Protein AF-A0A8J4CDJ9-F1 (afdb_monomer)

Structure (mmCIF, N/CA/C/O backbone):
data_AF-A0A8J4CDJ9-F1
#
_entry.id   AF-A0A8J4CDJ9-F1
#
loop_
_atom_site.group_PDB
_atom_site.id
_atom_site.type_symbol
_atom_site.label_atom_id
_atom_site.label_alt_id
_atom_site.label_comp_id
_atom_site.label_asym_id
_atom_site.label_entity_id
_atom_site.label_seq_id
_atom_site.pdbx_PDB_ins_code
_atom_site.Cartn_x
_atom_site.Cartn_y
_atom_site.Cartn_z
_atom_site.occupancy
_atom_site.B_iso_or_equiv
_atom_site.auth_seq_id
_atom_site.auth_comp_id
_atom_site.auth_asym_id
_atom_site.auth_atom_id
_atom_site.pdbx_PDB_model_num
ATOM 1 N N . ASP A 1 1 ? -7.155 -5.026 -14.932 1.00 57.25 1 ASP A N 1
ATOM 2 C CA . ASP A 1 1 ? -5.831 -5.552 -14.548 1.00 57.25 1 ASP A CA 1
ATOM 3 C C . ASP A 1 1 ? -5.097 -4.663 -13.527 1.00 57.25 1 ASP A C 1
ATOM 5 O O . ASP A 1 1 ? -4.086 -5.086 -12.967 1.00 57.25 1 ASP A O 1
ATOM 9 N N . LEU A 1 2 ? -5.566 -3.428 -13.286 1.00 59.94 2 LEU A N 1
ATOM 10 C CA . LEU A 1 2 ? -5.042 -2.540 -12.240 1.00 59.94 2 LEU A CA 1
ATOM 11 C C . LEU A 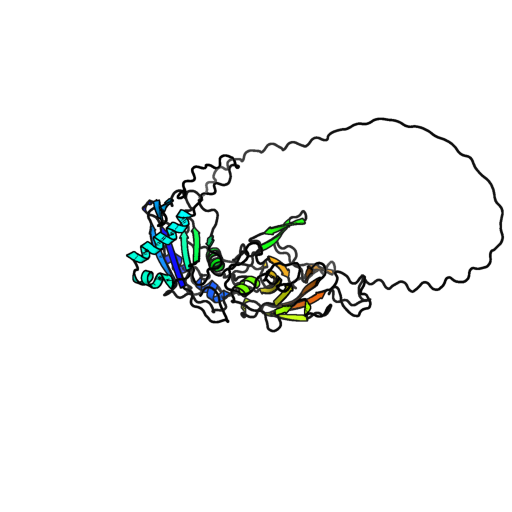1 2 ? -5.819 -2.646 -10.922 1.00 59.94 2 LEU A C 1
ATOM 13 O O . LEU A 1 2 ? -5.266 -2.413 -9.860 1.00 59.94 2 LEU A O 1
ATOM 17 N N . PHE A 1 3 ? -7.088 -3.032 -10.979 1.00 71.75 3 PHE A N 1
ATOM 18 C CA . PHE A 1 3 ? -8.001 -2.993 -9.846 1.00 71.75 3 PHE A CA 1
ATOM 19 C C . PHE A 1 3 ? -8.864 -4.245 -9.830 1.00 71.75 3 PHE A C 1
ATOM 21 O O . PHE A 1 3 ? -9.398 -4.621 -10.878 1.00 71.75 3 PHE A O 1
ATOM 28 N N . ILE A 1 4 ? -9.061 -4.857 -8.663 1.00 72.56 4 ILE A N 1
ATOM 29 C CA . ILE A 1 4 ? -9.936 -6.024 -8.541 1.00 72.56 4 ILE A CA 1
ATOM 30 C C . ILE A 1 4 ? -11.381 -5.550 -8.413 1.00 72.56 4 ILE A C 1
ATOM 32 O O . ILE A 1 4 ? -11.831 -5.142 -7.346 1.00 72.56 4 ILE A O 1
ATOM 36 N N . MET A 1 5 ? -12.129 -5.641 -9.509 1.00 63.34 5 MET A N 1
ATOM 37 C CA . MET A 1 5 ? -13.582 -5.498 -9.483 1.00 63.34 5 MET A CA 1
ATOM 38 C C . MET A 1 5 ? -14.194 -6.877 -9.223 1.00 63.34 5 MET A C 1
ATOM 40 O O . MET A 1 5 ? -13.816 -7.849 -9.873 1.00 63.34 5 MET A O 1
ATOM 44 N N . ASN A 1 6 ? -15.141 -6.962 -8.288 1.00 66.62 6 ASN A N 1
ATOM 45 C CA . ASN A 1 6 ? -15.951 -8.159 -8.008 1.00 66.62 6 ASN A CA 1
ATOM 46 C C . ASN A 1 6 ? -15.196 -9.392 -7.470 1.00 66.62 6 ASN A C 1
ATOM 48 O O . ASN A 1 6 ? -15.768 -10.471 -7.403 1.00 66.62 6 ASN A O 1
ATOM 52 N N . GLY A 1 7 ? -13.939 -9.242 -7.043 1.00 72.44 7 GLY A N 1
ATOM 53 C CA . GLY A 1 7 ? -13.162 -10.327 -6.427 1.00 72.44 7 GLY A CA 1
ATOM 54 C C . GLY A 1 7 ? -12.516 -11.312 -7.407 1.00 72.44 7 GLY A C 1
ATOM 55 O O . GLY A 1 7 ? -11.830 -12.227 -6.953 1.00 72.44 7 GLY A O 1
ATOM 56 N N . GLU A 1 8 ? -12.685 -11.110 -8.715 1.00 80.00 8 GLU A N 1
ATOM 57 C CA . GLU A 1 8 ? -12.131 -11.991 -9.744 1.00 80.00 8 GLU A CA 1
ATOM 58 C C . GLU A 1 8 ? -10.603 -11.875 -9.848 1.00 80.00 8 GLU A C 1
ATOM 60 O O . GLU A 1 8 ? -10.070 -10.755 -9.808 1.00 80.00 8 GLU A O 1
ATOM 65 N N . PRO A 1 9 ? -9.879 -12.998 -10.021 1.00 85.69 9 PRO A N 1
ATOM 66 C CA . PRO A 1 9 ? -8.455 -12.960 -10.304 1.00 85.69 9 PRO A CA 1
ATOM 67 C C . PRO A 1 9 ? -8.139 -12.174 -11.584 1.00 85.69 9 PRO A C 1
ATOM 69 O O . PRO A 1 9 ? -8.847 -12.262 -12.585 1.00 85.69 9 PRO A O 1
ATOM 72 N N . GLN A 1 10 ? -7.041 -11.422 -11.573 1.00 87.69 10 GLN A N 1
ATOM 73 C CA . GLN A 1 10 ? -6.552 -10.659 -12.713 1.00 87.69 10 GLN A CA 1
ATOM 74 C C . GLN A 1 10 ? -5.076 -10.956 -12.964 1.00 87.69 10 GLN A C 1
ATOM 76 O O . GLN A 1 10 ? -4.233 -10.868 -12.067 1.00 87.69 10 GLN A O 1
ATOM 81 N N . ALA A 1 11 ? -4.767 -11.275 -14.218 1.00 89.69 11 ALA A N 1
ATOM 82 C CA . ALA A 1 11 ? -3.399 -11.298 -14.704 1.00 89.69 11 ALA A CA 1
ATOM 83 C C . ALA A 1 11 ? -2.931 -9.860 -14.928 1.00 89.69 11 ALA A C 1
ATOM 85 O O . ALA A 1 11 ? -3.579 -9.070 -15.621 1.00 89.69 11 ALA A O 1
ATOM 86 N N . MET A 1 12 ? -1.817 -9.514 -14.302 1.00 90.00 12 MET A N 1
ATOM 87 C CA . MET A 1 12 ? -1.159 -8.237 -14.495 1.00 90.00 12 MET A CA 1
ATOM 88 C C . MET A 1 12 ? -0.285 -8.275 -15.740 1.00 90.00 12 MET A C 1
ATOM 90 O O . MET A 1 12 ? 0.348 -9.290 -16.025 1.00 90.00 12 MET A O 1
ATOM 94 N N . SER A 1 13 ? -0.211 -7.140 -16.433 1.00 92.00 13 SER A N 1
ATOM 95 C CA . SER A 1 13 ? 0.720 -6.934 -17.536 1.00 92.00 13 SER A CA 1
ATOM 96 C C . SER A 1 13 ? 1.607 -5.717 -17.284 1.00 92.00 13 SER A C 1
ATOM 98 O O . SER A 1 13 ? 1.164 -4.710 -16.710 1.00 92.00 13 SER A O 1
ATOM 100 N N . SER A 1 14 ? 2.862 -5.802 -17.717 1.00 94.69 14 SER A N 1
ATOM 101 C CA . SER A 1 14 ? 3.814 -4.696 -17.645 1.00 94.69 14 SER A CA 1
ATOM 102 C C . SER A 1 14 ? 4.941 -4.811 -18.670 1.00 94.69 14 SER A C 1
ATOM 104 O O . SER A 1 14 ? 5.285 -5.894 -19.140 1.00 94.69 14 SER A O 1
ATOM 106 N N . LEU A 1 15 ? 5.529 -3.666 -19.006 1.00 96.94 15 LEU A N 1
ATOM 107 C CA . LEU A 1 15 ? 6.799 -3.567 -19.718 1.00 96.94 15 LEU A CA 1
ATOM 108 C C . LEU A 1 15 ? 7.797 -2.880 -18.801 1.00 96.94 15 LEU A C 1
ATOM 110 O O . LEU A 1 15 ? 7.550 -1.760 -18.364 1.00 96.94 15 LEU A O 1
ATOM 114 N N . THR A 1 16 ? 8.913 -3.535 -18.518 1.00 98.00 16 THR A N 1
ATOM 115 C CA . THR A 1 16 ? 9.989 -2.980 -17.702 1.00 98.00 16 THR A CA 1
ATOM 116 C C . THR A 1 16 ? 11.185 -2.663 -18.582 1.00 98.00 16 THR A C 1
ATOM 118 O O . THR A 1 16 ? 11.683 -3.527 -19.303 1.00 98.00 16 THR A O 1
ATOM 121 N N . TYR A 1 17 ? 11.666 -1.429 -18.508 1.00 98.06 17 TYR A N 1
ATOM 122 C CA . TYR A 1 17 ? 12.834 -0.962 -19.241 1.00 98.06 17 TYR A CA 1
ATOM 123 C C . TYR A 1 17 ? 13.966 -0.660 -18.267 1.00 98.06 17 TYR A C 1
ATOM 125 O O . TYR A 1 17 ? 13.818 0.174 -17.371 1.00 98.06 17 TYR A O 1
ATOM 133 N N . VAL A 1 18 ? 15.096 -1.335 -18.455 1.00 97.44 18 VAL A N 1
ATOM 134 C CA . VAL A 1 18 ? 16.332 -1.121 -17.705 1.00 97.44 18 VAL A CA 1
ATOM 135 C C . VAL A 1 18 ? 17.281 -0.333 -18.584 1.00 97.44 18 VAL A C 1
ATOM 137 O O . VAL A 1 18 ? 17.835 -0.849 -19.556 1.00 97.44 18 VAL A O 1
ATOM 140 N N . PHE A 1 19 ? 17.401 0.959 -18.289 1.00 96.00 19 PHE A N 1
ATOM 141 C CA . PHE A 1 19 ? 18.163 1.862 -19.136 1.00 96.00 19 PHE A CA 1
ATOM 142 C C . PHE A 1 19 ? 19.649 1.814 -18.817 1.00 96.00 19 PHE A C 1
ATOM 144 O O . PHE A 1 19 ? 20.058 1.688 -17.668 1.00 96.00 19 PHE A O 1
ATOM 151 N N . LYS A 1 20 ? 20.454 2.002 -19.855 1.00 95.19 20 LYS A N 1
ATOM 152 C CA . LYS A 1 20 ? 21.857 2.404 -19.798 1.00 95.19 20 LYS A CA 1
ATOM 153 C C . LYS A 1 20 ? 22.106 3.438 -20.892 1.00 95.19 20 LYS A C 1
ATOM 155 O O . LYS A 1 20 ? 21.295 3.593 -21.803 1.00 95.19 20 LYS A O 1
ATOM 160 N N . SER A 1 21 ? 23.218 4.155 -20.813 1.00 94.62 21 SER A N 1
ATOM 161 C CA . SER A 1 21 ? 23.670 4.976 -21.933 1.00 94.62 21 SER A CA 1
ATOM 162 C C . SER A 1 21 ? 25.174 4.876 -22.073 1.00 94.62 21 SER A C 1
ATOM 164 O O . SER A 1 21 ? 25.921 5.547 -21.356 1.00 94.62 21 SER A O 1
ATOM 166 N N . THR A 1 22 ? 25.624 4.087 -23.046 1.00 94.81 22 THR A N 1
ATOM 167 C CA . THR A 1 22 ? 27.049 4.004 -23.391 1.00 94.81 22 THR A CA 1
ATOM 168 C C . THR A 1 22 ? 27.576 5.382 -23.803 1.00 94.81 22 THR A C 1
ATOM 170 O O . THR A 1 22 ? 28.677 5.766 -23.418 1.00 94.81 22 THR A O 1
ATOM 173 N N . SER A 1 23 ? 26.753 6.184 -24.492 1.00 93.25 23 SER A N 1
ATOM 174 C CA . SER A 1 23 ? 27.112 7.550 -24.901 1.00 93.25 23 SER A CA 1
ATOM 175 C C . SER A 1 23 ? 27.231 8.557 -23.745 1.00 93.25 23 SER A C 1
ATOM 177 O O . SER A 1 23 ? 27.987 9.514 -23.874 1.00 93.25 23 SER A O 1
ATOM 179 N N . CYS A 1 24 ? 26.543 8.341 -22.614 1.00 88.44 24 CYS A N 1
ATOM 180 C CA . CYS A 1 24 ? 26.761 9.123 -21.388 1.00 88.44 24 CYS A CA 1
ATOM 181 C C . CYS A 1 24 ? 27.858 8.530 -20.477 1.00 88.44 24 CYS A C 1
ATOM 183 O O . CYS A 1 24 ? 28.117 9.082 -19.410 1.00 88.44 24 CYS A O 1
ATOM 185 N N . GLY A 1 25 ? 28.426 7.362 -20.805 1.00 90.56 25 GLY A N 1
ATOM 186 C CA . GLY A 1 25 ? 29.247 6.588 -19.864 1.00 90.56 25 GLY A CA 1
ATOM 187 C C . GLY A 1 25 ? 28.462 6.022 -18.670 1.00 90.56 25 GLY A C 1
ATOM 188 O O . GLY A 1 25 ? 29.049 5.705 -17.639 1.00 90.56 25 GLY A O 1
ATOM 189 N N . VAL A 1 26 ? 27.137 5.897 -18.786 1.00 90.62 26 VAL A N 1
ATOM 190 C CA . VAL A 1 26 ? 26.252 5.414 -17.719 1.00 90.62 26 VAL A CA 1
ATOM 191 C C . VAL A 1 26 ? 25.965 3.937 -17.927 1.00 90.62 26 VAL A C 1
ATOM 193 O O . VAL A 1 26 ? 25.136 3.553 -18.752 1.00 90.62 26 VAL A O 1
ATOM 196 N N . LEU A 1 27 ? 26.678 3.113 -17.164 1.00 92.31 27 LEU A N 1
ATOM 197 C CA . LEU A 1 27 ? 26.636 1.656 -17.231 1.00 92.31 27 LEU A CA 1
ATOM 198 C C . LEU A 1 27 ? 26.228 1.106 -15.854 1.00 92.31 27 LEU A C 1
ATOM 200 O O . LEU A 1 27 ? 27.106 0.775 -15.053 1.00 92.31 27 LEU A O 1
ATOM 204 N N . PRO A 1 28 ? 24.921 1.066 -15.530 1.00 92.38 28 PRO A N 1
ATOM 205 C CA . PRO A 1 28 ? 24.468 0.554 -14.245 1.00 92.38 28 PRO A CA 1
ATOM 206 C C . PRO A 1 28 ? 24.830 -0.924 -14.085 1.00 92.38 28 PRO A C 1
ATOM 208 O O . PRO A 1 28 ? 24.861 -1.682 -15.056 1.00 92.38 28 PRO A O 1
ATOM 211 N N . LYS A 1 29 ? 25.078 -1.352 -12.842 1.00 93.62 29 LYS A N 1
ATOM 212 C CA . LYS A 1 29 ? 25.268 -2.782 -12.544 1.00 93.62 29 LYS A CA 1
ATOM 213 C C . LYS A 1 29 ? 23.986 -3.589 -12.732 1.00 93.62 29 LYS A C 1
ATOM 215 O O . LYS A 1 29 ? 24.062 -4.780 -13.023 1.00 93.62 29 LYS A O 1
ATOM 220 N N . LEU A 1 30 ? 22.829 -2.957 -12.536 1.00 94.19 30 LEU A N 1
ATOM 221 C CA . LEU A 1 30 ? 21.530 -3.547 -12.832 1.00 94.19 30 LEU A CA 1
ATOM 222 C C . LEU A 1 30 ? 21.355 -3.756 -14.339 1.00 94.19 30 LEU A C 1
ATOM 224 O O . LEU A 1 30 ? 21.685 -2.892 -15.145 1.00 94.19 30 LEU A O 1
ATOM 228 N N . ASN A 1 31 ? 20.792 -4.907 -14.689 1.00 95.50 31 ASN A N 1
ATOM 229 C CA . ASN A 1 31 ? 20.383 -5.279 -16.039 1.00 95.50 31 ASN A CA 1
ATOM 230 C C . ASN A 1 31 ? 19.053 -6.046 -15.970 1.00 95.50 31 ASN A C 1
ATOM 232 O O . ASN A 1 31 ? 18.578 -6.377 -14.877 1.00 95.50 31 ASN A O 1
ATOM 236 N N . ALA A 1 32 ? 18.462 -6.356 -17.120 1.00 96.19 32 ALA A N 1
ATOM 237 C CA . ALA A 1 32 ? 17.169 -7.018 -17.219 1.00 96.19 32 ALA A CA 1
ATOM 238 C C . ALA A 1 32 ? 17.133 -8.350 -16.460 1.00 96.19 32 ALA A C 1
ATOM 240 O O . ALA A 1 32 ? 16.165 -8.618 -15.753 1.00 96.19 32 ALA A O 1
ATOM 241 N N . SER A 1 33 ? 18.199 -9.152 -16.536 1.00 95.19 33 SER A N 1
ATOM 242 C CA . SER A 1 33 ? 18.278 -10.437 -15.831 1.00 95.19 33 SER A CA 1
ATOM 243 C C . SER A 1 33 ? 18.264 -10.267 -14.309 1.00 95.19 33 SER A C 1
ATOM 245 O O . SER A 1 33 ? 17.540 -10.980 -13.617 1.00 95.19 33 SER A O 1
ATOM 247 N N . ILE A 1 34 ? 19.001 -9.290 -13.770 1.00 95.00 34 ILE A N 1
ATOM 248 C CA . ILE A 1 34 ? 18.966 -9.003 -12.331 1.00 95.00 34 ILE A CA 1
ATOM 249 C C . ILE A 1 34 ? 17.576 -8.505 -11.933 1.00 95.00 34 ILE A C 1
ATOM 251 O O . ILE A 1 34 ? 17.018 -8.994 -10.957 1.00 95.00 34 ILE A O 1
ATOM 255 N N . VAL A 1 35 ? 16.990 -7.580 -12.698 1.00 96.31 35 VAL A N 1
ATOM 256 C CA . VAL A 1 35 ? 15.651 -7.036 -12.420 1.00 96.31 35 VAL A CA 1
ATOM 257 C C . VAL A 1 35 ? 14.575 -8.126 -12.450 1.00 96.31 35 VAL A C 1
ATOM 259 O O . VAL A 1 35 ? 13.685 -8.124 -11.601 1.00 96.31 35 VAL A O 1
ATOM 262 N N . GLN A 1 36 ? 14.682 -9.113 -13.342 1.00 95.88 36 GLN A N 1
ATOM 263 C CA . GLN A 1 36 ? 13.781 -10.269 -13.366 1.00 95.88 36 GLN A CA 1
ATOM 264 C C . GLN A 1 36 ? 13.782 -11.046 -12.039 1.00 95.88 36 GLN A C 1
ATOM 266 O O . GLN A 1 36 ? 12.706 -11.427 -11.586 1.00 95.88 36 GLN A O 1
ATOM 271 N N . ASN A 1 37 ? 14.928 -11.194 -11.362 1.00 94.50 37 ASN A N 1
ATOM 272 C CA . ASN A 1 37 ? 15.007 -11.862 -10.049 1.00 94.50 37 ASN A CA 1
ATOM 273 C C . ASN A 1 37 ? 14.279 -11.097 -8.927 1.00 94.50 37 ASN A C 1
ATOM 275 O O . ASN A 1 37 ? 13.954 -11.667 -7.891 1.00 94.50 37 ASN A O 1
ATOM 279 N N . TYR A 1 38 ? 14.040 -9.798 -9.117 1.00 96.12 38 TYR A N 1
ATOM 280 C CA . TYR A 1 38 ? 13.288 -8.947 -8.192 1.00 96.12 38 TYR A CA 1
ATOM 281 C C . TYR A 1 38 ? 11.789 -8.905 -8.535 1.00 96.12 38 TYR A C 1
ATOM 283 O O . TYR A 1 38 ? 10.947 -8.694 -7.660 1.00 96.12 38 TYR A O 1
ATOM 291 N N . ILE A 1 39 ? 11.432 -9.132 -9.799 1.00 95.88 39 ILE A N 1
ATOM 292 C CA . ILE A 1 39 ? 10.039 -9.152 -10.253 1.00 95.88 39 ILE A CA 1
ATOM 293 C C . ILE A 1 39 ? 9.399 -10.521 -10.002 1.00 95.88 39 ILE A C 1
ATOM 295 O O . ILE A 1 39 ? 8.305 -10.579 -9.439 1.00 95.88 39 ILE A O 1
ATOM 299 N N . TYR A 1 40 ? 10.073 -11.607 -10.378 1.00 95.88 40 TYR A N 1
ATOM 300 C CA . TYR A 1 40 ? 9.514 -12.958 -10.373 1.00 95.88 40 TYR A CA 1
ATOM 301 C C . TYR A 1 40 ? 9.923 -13.750 -9.152 1.00 95.88 40 TYR A C 1
ATOM 303 O O . TYR A 1 40 ? 11.088 -13.764 -8.770 1.00 95.88 40 TYR A O 1
ATOM 311 N N . ALA A 1 41 ? 8.954 -14.431 -8.547 1.00 87.38 41 ALA A N 1
ATOM 312 C CA . ALA A 1 41 ? 9.211 -15.298 -7.414 1.00 87.38 41 ALA A CA 1
ATOM 313 C C . ALA A 1 41 ? 10.016 -16.532 -7.840 1.00 87.38 41 ALA A C 1
ATOM 315 O O . ALA A 1 41 ? 9.664 -17.244 -8.780 1.00 87.38 41 ALA A O 1
ATOM 316 N N . SER A 1 42 ? 11.070 -16.802 -7.084 1.00 84.38 42 SER A N 1
ATOM 317 C CA . SER A 1 42 ? 11.773 -18.081 -7.035 1.00 84.38 42 SER A CA 1
ATOM 318 C C . SER A 1 42 ? 11.356 -18.857 -5.777 1.00 84.38 42 SER A C 1
ATOM 320 O O . SER A 1 42 ? 10.378 -18.511 -5.108 1.00 84.38 42 SER A O 1
ATOM 322 N N . ASP A 1 43 ? 12.071 -19.930 -5.438 1.00 86.38 43 ASP A N 1
ATOM 323 C CA . ASP A 1 43 ? 11.823 -20.659 -4.195 1.00 86.38 43 ASP A CA 1
ATOM 324 C C . ASP A 1 43 ? 12.093 -19.807 -2.930 1.00 86.38 43 ASP A C 1
ATOM 326 O O . ASP A 1 43 ? 12.700 -18.736 -2.970 1.00 86.38 43 ASP A O 1
ATOM 330 N N . ASN A 1 44 ? 11.645 -20.305 -1.772 1.00 86.19 44 ASN A N 1
ATOM 331 C CA . ASN A 1 44 ? 11.802 -19.620 -0.482 1.00 86.19 44 ASN A CA 1
ATOM 332 C C . ASN A 1 44 ? 13.254 -19.591 0.043 1.00 86.19 44 ASN A C 1
ATOM 334 O O . ASN A 1 44 ? 13.491 -19.007 1.100 1.00 86.19 44 ASN A O 1
ATOM 338 N N . SER A 1 45 ? 14.197 -20.252 -0.633 1.00 85.31 45 SER A N 1
ATOM 339 C CA . SER A 1 45 ? 15.628 -20.241 -0.305 1.00 85.31 45 SER A CA 1
ATOM 340 C C . SER A 1 45 ? 16.428 -19.250 -1.150 1.00 85.31 45 SER A C 1
ATOM 342 O O . SER A 1 45 ? 17.621 -19.055 -0.913 1.00 85.31 45 SER A O 1
ATOM 344 N N . ALA A 1 46 ? 15.776 -18.597 -2.111 1.00 88.00 46 ALA A N 1
ATOM 345 C CA . ALA A 1 46 ? 16.417 -17.639 -2.982 1.00 88.00 46 ALA A CA 1
ATOM 346 C C . ALA A 1 46 ? 16.916 -16.390 -2.233 1.00 88.00 46 ALA A C 1
ATOM 348 O O . ALA A 1 46 ? 16.343 -15.998 -1.212 1.00 88.00 46 ALA A O 1
ATOM 349 N N . PRO A 1 47 ? 17.940 -15.695 -2.768 1.00 87.38 47 PRO A N 1
ATOM 350 C CA . PRO A 1 47 ? 18.458 -14.459 -2.173 1.00 87.38 47 PRO A CA 1
ATOM 351 C C . PRO A 1 47 ? 17.407 -13.347 -2.035 1.00 87.38 47 PRO A C 1
ATOM 353 O O . PRO A 1 47 ? 17.511 -12.498 -1.148 1.00 87.38 47 PRO A O 1
ATOM 356 N N . VAL A 1 48 ? 16.400 -13.356 -2.915 1.00 92.38 48 VAL A N 1
ATOM 357 C CA . VAL A 1 48 ? 15.255 -12.445 -2.902 1.00 92.38 48 VAL A CA 1
ATOM 358 C C . VAL A 1 48 ? 13.985 -13.290 -2.924 1.00 92.38 48 VAL A C 1
ATOM 360 O O . VAL A 1 48 ? 13.676 -13.940 -3.915 1.00 92.38 48 VAL A O 1
ATOM 363 N N . VAL A 1 49 ? 13.248 -13.285 -1.815 1.00 95.44 49 VAL A N 1
ATOM 364 C CA . VAL A 1 49 ? 11.946 -13.959 -1.683 1.00 95.44 49 VAL A CA 1
ATOM 365 C C . VAL A 1 49 ? 10.801 -12.952 -1.781 1.00 95.44 49 VAL A C 1
ATOM 367 O O . VAL A 1 49 ? 9.736 -13.257 -2.315 1.00 95.44 49 VAL A O 1
ATOM 370 N N . ALA A 1 50 ? 11.009 -11.736 -1.275 1.00 95.62 50 ALA A N 1
ATOM 371 C CA . ALA A 1 50 ? 10.042 -10.648 -1.325 1.00 95.62 50 ALA A CA 1
ATOM 372 C C . ALA A 1 50 ? 10.067 -9.971 -2.705 1.00 95.62 50 ALA A C 1
ATOM 374 O O . ALA A 1 50 ? 10.470 -8.824 -2.828 1.00 95.62 50 ALA A O 1
ATOM 375 N N . THR A 1 51 ? 9.691 -10.705 -3.750 1.00 97.06 51 THR A N 1
ATOM 376 C CA . THR A 1 51 ? 9.621 -10.216 -5.137 1.00 97.06 51 THR A CA 1
ATOM 377 C C . THR A 1 51 ? 8.296 -9.505 -5.405 1.00 97.06 51 THR A C 1
ATOM 379 O O . THR A 1 51 ? 7.339 -9.674 -4.647 1.00 97.06 51 THR A O 1
ATOM 382 N N . ILE A 1 52 ? 8.186 -8.739 -6.494 1.00 96.94 52 ILE A N 1
ATOM 383 C CA . ILE A 1 52 ? 6.916 -8.071 -6.849 1.00 96.94 52 ILE A CA 1
ATOM 384 C C . ILE A 1 52 ? 5.780 -9.074 -7.047 1.00 96.94 52 ILE A C 1
ATOM 386 O O . ILE A 1 52 ? 4.674 -8.855 -6.551 1.00 96.94 52 ILE A O 1
ATOM 390 N N . GLN A 1 53 ? 6.052 -10.203 -7.703 1.00 95.88 53 GLN A N 1
ATOM 391 C CA . GLN A 1 53 ? 5.091 -11.294 -7.824 1.00 95.88 53 GLN A CA 1
ATOM 392 C C . GLN A 1 53 ? 4.606 -11.758 -6.444 1.00 95.88 53 GLN A C 1
ATOM 394 O O . GLN A 1 53 ? 3.401 -11.866 -6.224 1.00 95.88 53 GLN A O 1
ATOM 399 N N . ARG A 1 54 ? 5.520 -11.961 -5.486 1.00 96.06 54 ARG A N 1
ATOM 400 C CA . ARG A 1 54 ? 5.172 -12.397 -4.129 1.00 96.06 54 ARG A CA 1
ATOM 401 C C . ARG A 1 54 ? 4.399 -11.335 -3.346 1.00 96.06 54 ARG A C 1
ATOM 403 O O . ARG A 1 54 ? 3.476 -11.683 -2.615 1.00 96.06 54 ARG A O 1
ATOM 410 N N . TYR A 1 55 ? 4.740 -10.057 -3.510 1.00 96.94 55 TYR A N 1
ATOM 411 C CA . TYR A 1 55 ? 3.980 -8.940 -2.946 1.00 96.94 55 TYR A CA 1
ATOM 412 C C . TYR A 1 55 ? 2.531 -8.958 -3.436 1.00 96.94 55 TYR A C 1
ATOM 414 O O . TYR A 1 55 ? 1.610 -8.921 -2.620 1.00 96.94 55 TYR A O 1
ATOM 422 N N . TYR A 1 56 ? 2.310 -9.088 -4.746 1.00 95.62 56 TYR A N 1
ATOM 423 C CA . TYR A 1 56 ? 0.958 -9.166 -5.290 1.00 95.62 56 TYR A CA 1
ATOM 424 C C . TYR A 1 56 ? 0.219 -10.418 -4.840 1.00 95.62 56 TYR A C 1
ATOM 426 O O . TYR A 1 56 ? -0.897 -10.304 -4.335 1.00 95.62 56 TYR A O 1
ATOM 434 N N . GLU A 1 57 ? 0.826 -11.597 -4.950 1.00 94.31 57 GLU A N 1
ATOM 435 C CA . GLU A 1 57 ? 0.195 -12.853 -4.540 1.00 94.31 57 GLU A CA 1
ATOM 436 C C . GLU A 1 57 ? -0.207 -12.837 -3.061 1.00 94.31 57 GLU A C 1
ATOM 438 O O . GLU A 1 57 ? -1.324 -13.226 -2.720 1.00 94.31 57 GLU A O 1
ATOM 443 N N . SER A 1 58 ? 0.668 -12.354 -2.177 1.00 95.88 58 SER A N 1
ATOM 444 C CA . SER A 1 58 ? 0.388 -12.301 -0.743 1.00 95.88 58 SER A CA 1
ATOM 445 C C . SER A 1 58 ? -0.626 -11.213 -0.401 1.00 95.88 58 SER A C 1
ATOM 447 O O . SER A 1 58 ? -1.639 -11.507 0.230 1.00 95.88 58 SER A O 1
ATOM 449 N N . CYS A 1 59 ? -0.407 -9.971 -0.837 1.00 97.12 59 CYS A N 1
ATOM 450 C CA . CYS A 1 59 ? -1.215 -8.831 -0.396 1.00 97.12 59 CYS A CA 1
ATOM 451 C C . CYS A 1 59 ? -2.592 -8.741 -1.064 1.00 97.12 59 CYS A C 1
ATOM 453 O O . CYS A 1 59 ? -3.499 -8.130 -0.501 1.00 97.12 59 CYS A O 1
ATOM 455 N N . SER A 1 60 ? -2.770 -9.375 -2.227 1.00 95.50 60 SER A N 1
ATOM 456 C CA . SER A 1 60 ? -4.062 -9.454 -2.923 1.00 95.50 60 SER A CA 1
ATOM 457 C C . SER A 1 60 ? -4.811 -10.771 -2.695 1.00 95.50 60 SER A C 1
ATOM 459 O O . SER A 1 60 ? -5.823 -11.014 -3.352 1.00 95.50 60 SER A O 1
ATOM 461 N N . TYR A 1 61 ? -4.333 -11.639 -1.795 1.00 95.50 61 TYR A N 1
ATOM 462 C CA . TYR A 1 61 ? -4.917 -12.967 -1.554 1.00 95.50 61 TYR A CA 1
ATOM 463 C C . TYR A 1 61 ? -4.971 -13.821 -2.830 1.00 95.50 61 TYR A C 1
ATOM 465 O O . TYR A 1 61 ? -5.974 -14.472 -3.120 1.00 95.50 61 TYR A O 1
ATOM 473 N N . ARG A 1 62 ? -3.876 -13.797 -3.601 1.00 93.88 62 ARG A N 1
ATOM 474 C CA . ARG A 1 62 ? -3.679 -14.495 -4.886 1.00 93.88 62 ARG A CA 1
ATOM 475 C C . ARG A 1 62 ? -4.655 -14.096 -5.988 1.00 93.88 62 ARG A C 1
ATOM 477 O O . ARG A 1 62 ? -4.812 -14.824 -6.965 1.00 93.88 62 ARG A O 1
ATOM 484 N N . ARG A 1 63 ? -5.311 -12.946 -5.853 1.00 92.44 63 ARG A N 1
ATOM 485 C CA . ARG A 1 63 ? -6.181 -12.427 -6.907 1.00 92.44 63 ARG A CA 1
ATOM 486 C C . ARG A 1 63 ? -5.398 -11.687 -7.983 1.00 92.44 63 ARG A C 1
ATOM 488 O O . ARG A 1 63 ? -5.859 -11.623 -9.109 1.00 92.44 63 ARG A O 1
ATOM 495 N N . LEU A 1 64 ? -4.226 -11.141 -7.682 1.00 92.44 64 LEU A N 1
ATOM 496 C CA . LEU A 1 64 ? -3.318 -10.604 -8.690 1.00 92.44 64 LEU A CA 1
ATOM 497 C C . LEU A 1 64 ? -2.209 -11.611 -8.964 1.00 92.44 64 LEU A C 1
ATOM 499 O O . LEU A 1 64 ? -1.582 -12.127 -8.039 1.00 92.44 64 LEU A O 1
ATOM 503 N N . THR A 1 65 ? -1.980 -11.877 -10.245 1.00 91.00 65 THR A N 1
ATOM 504 C CA . THR A 1 65 ? -0.928 -12.785 -10.712 1.00 91.00 65 THR A CA 1
ATOM 505 C C . THR A 1 65 ? -0.027 -12.065 -11.697 1.00 91.00 65 THR A C 1
ATOM 507 O O . THR A 1 65 ? -0.489 -11.251 -12.498 1.00 91.00 65 THR A O 1
ATOM 510 N N . LEU A 1 66 ? 1.269 -12.355 -11.629 1.00 92.44 66 LEU A N 1
ATOM 511 C CA . LEU A 1 66 ? 2.281 -11.721 -12.461 1.00 92.44 66 LEU A CA 1
ATOM 512 C C . LEU A 1 66 ? 2.994 -12.810 -13.267 1.00 92.44 66 LEU A C 1
ATOM 514 O O . LEU A 1 66 ? 3.831 -13.538 -12.742 1.00 92.44 66 LEU A O 1
ATOM 518 N N . ASN A 1 67 ? 2.593 -12.968 -14.530 1.00 91.69 67 ASN A N 1
ATOM 519 C CA . ASN A 1 67 ? 3.109 -14.008 -15.420 1.00 91.69 67 ASN A CA 1
ATOM 520 C C . ASN A 1 67 ? 4.294 -13.475 -16.248 1.00 91.69 67 ASN A C 1
ATOM 522 O O . ASN A 1 67 ? 4.146 -12.416 -16.869 1.00 91.69 67 ASN A O 1
ATOM 526 N N . PRO A 1 68 ? 5.427 -14.204 -16.327 1.00 93.88 68 PRO A N 1
ATOM 527 C CA . PRO A 1 68 ? 6.545 -13.873 -17.206 1.00 93.88 68 PRO A CA 1
ATOM 528 C C . PRO A 1 68 ? 6.191 -13.532 -18.656 1.00 93.88 68 PRO A C 1
ATOM 530 O O . PRO A 1 68 ? 6.799 -12.635 -19.233 1.00 93.88 68 PRO A O 1
ATOM 533 N N . ALA A 1 69 ? 5.187 -14.193 -19.241 1.00 92.44 69 ALA A N 1
ATOM 534 C CA . ALA A 1 69 ? 4.784 -13.966 -20.634 1.00 92.44 69 ALA A CA 1
ATOM 535 C C . ALA A 1 69 ? 4.166 -12.573 -20.895 1.00 92.44 69 ALA A C 1
ATOM 537 O O . ALA A 1 69 ? 4.164 -12.091 -22.036 1.00 92.44 69 ALA A O 1
ATOM 538 N N . ASP A 1 70 ? 3.673 -11.926 -19.835 1.00 92.94 70 ASP A N 1
ATOM 539 C CA . ASP A 1 70 ? 2.933 -10.661 -19.883 1.00 92.94 70 ASP A CA 1
ATOM 540 C C . ASP A 1 70 ? 3.630 -9.526 -19.109 1.00 92.94 70 ASP A C 1
ATOM 542 O O . ASP A 1 70 ? 3.111 -8.412 -19.048 1.00 92.94 70 ASP A O 1
ATOM 546 N N . ASN A 1 71 ? 4.808 -9.775 -18.525 1.00 95.81 71 ASN A N 1
ATOM 547 C CA . ASN A 1 71 ? 5.546 -8.813 -17.691 1.00 95.81 71 ASN A CA 1
ATOM 548 C C . ASN A 1 71 ? 7.010 -8.660 -18.153 1.00 95.81 71 ASN A C 1
ATOM 550 O O . ASN A 1 71 ? 7.983 -8.923 -17.450 1.00 95.81 71 ASN A O 1
ATOM 554 N N . LEU A 1 72 ? 7.196 -8.264 -19.402 1.00 97.50 72 LEU A N 1
ATOM 555 C CA . LEU A 1 72 ? 8.491 -8.364 -20.071 1.00 97.50 72 LEU A CA 1
ATOM 556 C C . LEU A 1 72 ? 9.505 -7.337 -19.538 1.00 97.50 72 LEU A C 1
ATOM 558 O O . LEU A 1 72 ? 9.138 -6.221 -19.174 1.00 97.50 72 LEU A O 1
ATOM 562 N N . VAL A 1 73 ? 10.788 -7.706 -19.521 1.00 98.12 73 VAL A N 1
ATOM 563 C CA . VAL A 1 73 ? 11.895 -6.869 -19.026 1.00 98.12 73 VAL A CA 1
ATOM 564 C C . VAL A 1 73 ? 12.961 -6.755 -20.112 1.00 98.12 73 VAL A C 1
ATOM 566 O O . VAL A 1 73 ? 13.401 -7.777 -20.635 1.00 98.12 73 VAL A O 1
ATOM 569 N N . PHE A 1 74 ? 13.386 -5.533 -20.432 1.00 98.19 74 PHE A N 1
ATOM 570 C CA . PHE A 1 74 ? 14.332 -5.249 -21.514 1.00 98.19 74 PHE A CA 1
ATOM 571 C C . PHE A 1 74 ? 15.505 -4.400 -21.033 1.00 98.19 74 PHE A C 1
ATOM 573 O O . PHE A 1 74 ? 15.306 -3.431 -20.303 1.00 98.19 74 PHE A O 1
ATOM 580 N N . ASP A 1 75 ? 16.706 -4.726 -21.509 1.00 97.12 75 ASP A N 1
ATOM 581 C CA . ASP A 1 75 ? 17.878 -3.855 -21.412 1.00 97.12 75 ASP A CA 1
ATOM 582 C C . ASP A 1 75 ? 17.918 -2.917 -22.614 1.00 97.12 75 ASP A C 1
ATOM 584 O O . ASP A 1 75 ? 17.892 -3.367 -23.763 1.00 97.12 75 ASP A O 1
ATOM 588 N N . ILE A 1 76 ? 18.011 -1.613 -22.358 1.00 96.88 76 ILE A N 1
ATOM 589 C CA . ILE A 1 76 ? 17.948 -0.600 -23.411 1.00 96.88 76 ILE A CA 1
ATOM 590 C C . ILE A 1 76 ? 19.124 0.360 -23.280 1.00 96.88 76 ILE A C 1
ATOM 592 O O . ILE A 1 76 ? 19.272 1.051 -22.274 1.00 96.88 76 ILE A O 1
ATOM 596 N N . ASP A 1 77 ? 19.951 0.418 -24.323 1.00 96.75 77 ASP A N 1
ATOM 597 C CA . ASP A 1 77 ? 20.967 1.457 -24.481 1.00 96.75 77 ASP A CA 1
ATOM 598 C C . ASP A 1 77 ? 20.365 2.639 -25.240 1.00 96.75 77 ASP A C 1
ATOM 600 O O . ASP A 1 77 ? 19.826 2.461 -26.336 1.00 96.75 77 ASP A O 1
ATOM 604 N N . ILE A 1 78 ? 20.427 3.832 -24.652 1.00 95.69 78 ILE A N 1
ATOM 605 C CA . ILE A 1 78 ? 19.827 5.039 -25.224 1.00 95.69 78 ILE A CA 1
ATOM 606 C C . ILE A 1 78 ? 20.854 6.140 -25.501 1.00 95.69 78 ILE A C 1
ATOM 608 O O . ILE A 1 78 ? 21.860 6.251 -24.790 1.00 95.69 78 ILE A O 1
ATOM 612 N N . PRO A 1 79 ? 20.592 7.020 -26.488 1.00 95.31 79 PRO A N 1
ATOM 613 C CA . PRO A 1 79 ? 21.381 8.229 -26.674 1.00 95.31 79 PRO A CA 1
ATOM 614 C C . PRO A 1 79 ? 21.299 9.131 -25.443 1.00 95.31 79 PRO A C 1
ATOM 616 O O . PRO A 1 79 ? 20.233 9.286 -24.849 1.00 95.31 79 PRO A O 1
ATOM 619 N N . CYS A 1 80 ? 22.418 9.765 -25.105 1.00 91.06 80 CYS A N 1
ATOM 620 C CA . CYS A 1 80 ? 22.521 10.636 -23.939 1.00 91.06 80 CYS A CA 1
ATOM 621 C C . CYS A 1 80 ? 21.677 11.911 -24.056 1.00 91.06 80 CYS A C 1
ATOM 623 O O . CYS A 1 80 ? 21.101 12.396 -23.084 1.00 91.06 80 CYS A O 1
ATOM 625 N N . ILE A 1 81 ? 21.623 12.456 -25.269 1.00 92.69 81 ILE A N 1
ATOM 626 C CA . ILE A 1 81 ? 20.969 13.716 -25.607 1.00 92.69 81 ILE A CA 1
ATOM 627 C C . ILE A 1 81 ? 20.141 13.470 -26.864 1.00 92.69 81 ILE A C 1
ATOM 629 O O . ILE A 1 81 ? 20.595 12.770 -27.773 1.00 92.69 81 ILE A O 1
ATOM 633 N N . GLY A 1 82 ? 18.951 14.056 -26.931 1.00 93.62 82 GLY A N 1
ATOM 634 C CA . GLY A 1 82 ? 18.097 13.940 -28.104 1.00 93.62 82 GLY A CA 1
ATOM 635 C C . GLY A 1 82 ? 16.830 14.776 -28.005 1.00 93.62 82 GLY A C 1
ATOM 636 O O . GLY A 1 82 ? 16.733 15.695 -27.191 1.00 93.62 82 GLY A O 1
ATOM 637 N N . HIS A 1 83 ? 15.863 14.436 -28.854 1.00 93.06 83 HIS A N 1
ATOM 638 C CA . HIS A 1 83 ? 14.538 15.041 -28.873 1.00 93.06 83 HIS A CA 1
ATOM 639 C C . HIS A 1 83 ? 13.468 13.976 -28.644 1.00 93.06 83 HIS A C 1
ATOM 641 O O . HIS A 1 83 ? 13.592 12.859 -29.148 1.00 93.06 83 HIS A O 1
ATOM 647 N N . ILE A 1 84 ? 12.412 14.345 -27.927 1.00 90.69 84 ILE A N 1
ATOM 648 C CA . ILE A 1 84 ? 11.142 13.615 -27.921 1.00 90.69 84 ILE A CA 1
ATOM 649 C C . ILE A 1 84 ? 10.246 14.089 -29.066 1.00 90.69 84 ILE A C 1
ATOM 651 O O . ILE A 1 84 ? 10.441 15.166 -29.633 1.00 90.69 84 ILE A O 1
ATOM 655 N N . SER A 1 85 ? 9.248 13.280 -29.407 1.00 90.06 85 SER A N 1
ATOM 656 C CA . SER A 1 85 ? 8.328 13.478 -30.536 1.00 90.06 85 SER A CA 1
ATOM 657 C C . SER A 1 85 ? 7.625 14.841 -30.586 1.00 90.06 85 SER A C 1
ATOM 659 O O . SER A 1 85 ? 7.299 15.316 -31.672 1.00 90.06 85 SER A O 1
ATOM 661 N N . ASN A 1 86 ? 7.420 15.505 -29.445 1.00 86.19 86 ASN A N 1
ATOM 662 C CA . ASN A 1 86 ? 6.831 16.849 -29.375 1.00 86.19 86 ASN A CA 1
ATOM 663 C C . ASN A 1 86 ? 7.853 17.995 -29.569 1.00 86.19 86 ASN A C 1
ATOM 665 O O . ASN A 1 86 ? 7.501 19.159 -29.392 1.00 86.19 86 ASN A O 1
ATOM 669 N N . GLY A 1 87 ? 9.110 17.681 -29.903 1.00 85.62 87 GLY A N 1
ATOM 670 C CA . GLY A 1 87 ? 10.201 18.645 -30.075 1.00 85.62 87 GLY A CA 1
ATOM 671 C C . GLY A 1 87 ? 10.946 19.010 -28.787 1.00 85.62 87 GLY A C 1
ATOM 672 O O . GLY A 1 87 ? 11.917 19.764 -28.848 1.00 85.62 87 GLY A O 1
ATOM 673 N N . GLY A 1 88 ? 10.537 18.480 -27.629 1.00 86.62 88 GLY A N 1
ATOM 674 C CA . GLY A 1 88 ? 11.244 18.670 -26.364 1.00 86.62 88 GLY A CA 1
ATOM 675 C C . GLY A 1 88 ? 12.655 18.082 -26.409 1.00 86.62 88 GLY A C 1
ATOM 676 O O . GLY A 1 88 ? 12.854 16.947 -26.835 1.00 86.62 88 GLY A O 1
ATOM 677 N N . LEU A 1 89 ? 13.646 18.854 -25.971 1.00 90.44 89 LEU A N 1
ATOM 678 C CA . LEU A 1 89 ? 15.014 18.377 -25.769 1.00 90.44 89 LEU A CA 1
ATOM 679 C C . LEU A 1 89 ? 15.082 17.550 -24.484 1.00 90.44 89 LEU A C 1
ATOM 681 O O . LEU A 1 89 ? 14.475 17.931 -23.488 1.00 90.44 89 LEU A O 1
ATOM 685 N N . TYR A 1 90 ? 15.851 16.466 -24.483 1.00 91.00 90 TYR A N 1
ATOM 686 C CA . TYR A 1 90 ? 16.238 15.766 -23.258 1.00 91.00 90 TYR A CA 1
ATOM 687 C C . TYR A 1 90 ? 17.762 15.682 -23.165 1.00 91.00 90 TYR A C 1
ATOM 689 O O . TYR A 1 90 ? 18.457 15.540 -24.177 1.00 91.00 90 TYR A O 1
ATOM 697 N N . ASN A 1 91 ? 18.290 15.755 -21.946 1.00 89.44 91 ASN A N 1
ATOM 698 C CA . ASN A 1 91 ? 19.700 15.553 -21.657 1.00 89.44 91 ASN A CA 1
ATOM 699 C C . ASN A 1 91 ? 19.848 14.698 -20.395 1.00 89.44 91 ASN A C 1
ATOM 701 O O . ASN A 1 91 ? 19.836 15.208 -19.278 1.00 89.44 91 ASN A O 1
ATOM 705 N N . MET A 1 92 ? 20.060 13.394 -20.579 1.00 87.19 92 MET A N 1
ATOM 706 C CA . MET A 1 92 ? 20.189 12.439 -19.472 1.00 87.19 92 MET A CA 1
ATOM 707 C C . MET A 1 92 ? 21.431 12.686 -18.607 1.00 87.19 92 MET A C 1
ATOM 709 O O . MET A 1 92 ? 21.502 12.180 -17.493 1.00 87.19 92 MET A O 1
ATOM 713 N N . TYR A 1 93 ? 22.415 13.443 -19.104 1.00 81.38 93 TYR A N 1
ATOM 714 C CA . TYR A 1 93 ? 23.613 13.778 -18.341 1.00 81.38 93 TYR A CA 1
ATOM 715 C C . TYR A 1 93 ? 23.362 14.912 -17.349 1.00 81.38 93 TYR A C 1
ATOM 717 O O . TYR A 1 93 ? 23.858 14.848 -16.233 1.00 81.38 93 TYR A O 1
ATOM 725 N N . THR A 1 94 ? 22.617 15.951 -17.738 1.00 78.44 94 THR A N 1
ATOM 726 C CA . THR A 1 94 ? 22.434 17.162 -16.914 1.00 78.44 94 THR A CA 1
ATOM 727 C C . THR A 1 94 ? 21.035 17.320 -16.328 1.00 78.44 94 THR A C 1
ATOM 729 O O . THR A 1 94 ? 20.852 18.173 -15.466 1.00 78.44 94 THR A O 1
ATOM 732 N N . GLY A 1 95 ? 20.045 16.572 -16.820 1.00 75.06 95 GLY A N 1
ATOM 733 C CA . GLY A 1 95 ? 18.628 16.797 -16.524 1.00 75.06 95 GLY A CA 1
ATOM 734 C C . GLY A 1 95 ? 18.056 18.098 -17.110 1.00 75.06 95 GLY A C 1
ATOM 735 O O . GLY A 1 95 ? 16.904 18.410 -16.860 1.00 75.06 95 GLY A O 1
ATOM 736 N N . ASN A 1 96 ? 18.835 18.871 -17.881 1.00 70.00 96 ASN A N 1
ATOM 737 C CA . ASN A 1 96 ? 18.440 20.186 -18.414 1.00 70.00 96 ASN A CA 1
ATOM 738 C C . ASN A 1 96 ? 17.827 20.110 -19.824 1.00 70.00 96 ASN A C 1
ATOM 740 O O . ASN A 1 96 ? 18.116 20.948 -20.687 1.00 70.00 96 ASN A O 1
ATOM 744 N N . GLY A 1 97 ? 17.012 19.096 -20.104 1.00 58.69 97 GLY A N 1
ATOM 745 C CA . GLY A 1 97 ? 16.273 18.976 -21.358 1.00 58.69 97 GLY A CA 1
ATOM 746 C C . GLY A 1 97 ? 15.375 20.182 -21.613 1.00 58.69 97 GLY A C 1
ATOM 747 O O . GLY A 1 97 ? 15.272 20.684 -22.733 1.00 58.69 97 GLY A O 1
ATOM 748 N N . ILE A 1 98 ? 14.810 20.738 -20.545 1.00 57.47 98 ILE A N 1
ATOM 749 C CA . ILE A 1 98 ? 14.139 22.032 -20.567 1.00 57.47 98 ILE A CA 1
ATOM 750 C C . ILE A 1 98 ? 15.189 23.086 -20.215 1.00 57.47 98 ILE A C 1
ATOM 752 O O . ILE A 1 98 ? 15.510 23.318 -19.052 1.00 57.47 98 ILE A O 1
ATOM 756 N N . ARG A 1 99 ? 15.767 23.737 -21.232 1.00 50.69 99 ARG A N 1
ATOM 757 C CA . ARG A 1 99 ? 16.601 24.931 -21.027 1.00 50.69 99 ARG A CA 1
ATOM 758 C C . ARG A 1 99 ? 15.731 26.074 -20.507 1.00 50.69 99 ARG A C 1
ATOM 760 O O . ARG A 1 99 ? 15.386 26.972 -21.272 1.00 50.69 99 ARG A O 1
ATOM 767 N N . ASN A 1 100 ? 15.415 26.101 -19.218 1.00 46.84 100 ASN A N 1
ATOM 768 C CA . ASN A 1 100 ? 14.984 27.352 -18.620 1.00 46.84 100 ASN A CA 1
ATOM 769 C C . ASN A 1 100 ? 16.215 28.215 -18.360 1.00 46.84 100 ASN A C 1
ATOM 771 O O . ASN A 1 100 ? 16.933 28.083 -17.375 1.00 46.84 100 ASN A O 1
ATOM 775 N N . ASN A 1 101 ? 16.397 29.156 -19.284 1.00 40.88 101 ASN A N 1
ATOM 776 C CA . ASN A 1 101 ? 17.151 30.404 -19.184 1.00 40.88 101 ASN A CA 1
ATOM 777 C C . ASN A 1 101 ? 16.630 31.334 -18.059 1.00 40.88 101 ASN A C 1
ATOM 779 O O . ASN A 1 101 ? 16.673 32.555 -18.155 1.00 40.88 101 ASN A O 1
ATOM 783 N N . THR A 1 102 ? 16.108 30.758 -16.986 1.00 41.72 102 THR A N 1
ATOM 784 C CA . THR A 1 102 ? 15.862 31.424 -15.723 1.00 41.72 102 THR A CA 1
ATOM 785 C C . THR A 1 102 ? 16.605 30.598 -14.698 1.00 41.72 102 THR A C 1
ATOM 787 O O . THR A 1 102 ? 16.046 29.703 -14.066 1.00 41.72 102 THR A O 1
ATOM 790 N N . ALA A 1 103 ? 17.883 30.925 -14.514 1.00 39.88 103 ALA A N 1
ATOM 791 C CA . ALA A 1 103 ? 18.392 30.916 -13.160 1.00 39.88 103 ALA A CA 1
ATOM 792 C C . ALA A 1 103 ? 17.328 31.645 -12.330 1.00 39.88 103 ALA A C 1
ATOM 794 O O . ALA A 1 103 ? 17.065 32.826 -12.566 1.00 39.88 103 ALA A O 1
ATOM 795 N N . ILE A 1 104 ? 16.640 30.932 -11.442 1.00 41.66 104 ILE A N 1
ATOM 796 C CA . ILE A 1 104 ? 15.917 31.583 -10.361 1.00 41.66 104 ILE A CA 1
ATOM 797 C C . ILE A 1 104 ? 17.024 32.192 -9.499 1.00 41.66 104 ILE A C 1
ATOM 799 O O . ILE A 1 104 ? 17.529 31.590 -8.561 1.00 41.66 104 ILE A O 1
ATOM 803 N N . THR A 1 105 ? 17.501 33.365 -9.906 1.00 37.47 105 THR A N 1
ATOM 804 C CA . THR A 1 105 ? 18.383 34.199 -9.110 1.00 37.47 105 THR A CA 1
ATOM 805 C C . THR A 1 105 ? 17.503 34.809 -8.031 1.00 37.47 105 THR A C 1
ATOM 807 O O . THR A 1 105 ? 16.765 35.754 -8.313 1.00 37.47 105 THR A O 1
ATOM 810 N N . GLY A 1 106 ? 17.534 34.253 -6.821 1.00 37.62 106 GLY A N 1
ATOM 811 C CA . GLY A 1 106 ? 16.945 34.924 -5.659 1.00 37.62 106 GLY A CA 1
ATOM 812 C C . GLY A 1 106 ? 16.173 34.073 -4.658 1.00 37.62 106 GLY A C 1
ATOM 813 O O . GLY A 1 106 ? 15.434 34.658 -3.873 1.00 37.62 106 GLY A O 1
ATOM 814 N N . VAL A 1 107 ? 16.323 32.748 -4.639 1.00 36.69 107 VAL A N 1
ATOM 815 C CA . VAL A 1 107 ? 15.875 31.942 -3.491 1.00 36.69 107 VAL A CA 1
ATOM 816 C C . VAL A 1 107 ? 17.054 31.101 -3.023 1.00 36.69 107 VAL A C 1
ATOM 818 O O . VAL A 1 107 ? 17.835 30.638 -3.848 1.00 36.69 107 VAL A O 1
ATOM 821 N N . ASP A 1 108 ? 17.212 31.021 -1.709 1.00 38.44 108 ASP A N 1
ATOM 822 C CA . ASP A 1 108 ? 18.395 30.542 -1.004 1.00 38.44 108 ASP A CA 1
ATOM 823 C C . ASP A 1 108 ? 18.938 29.180 -1.489 1.00 38.44 108 ASP A C 1
ATOM 825 O O . ASP A 1 108 ? 18.231 28.333 -2.033 1.00 38.44 108 ASP A O 1
ATOM 829 N N . ASP A 1 109 ? 20.233 29.011 -1.253 1.00 39.88 109 ASP A N 1
ATOM 830 C CA . ASP A 1 109 ? 21.225 28.094 -1.828 1.00 39.88 109 ASP A CA 1
ATOM 831 C C . ASP A 1 109 ? 21.013 26.570 -1.598 1.00 39.88 109 ASP A C 1
ATOM 833 O O . ASP A 1 109 ? 21.991 25.850 -1.431 1.00 39.88 109 ASP A O 1
ATOM 837 N N . ASP A 1 110 ? 19.779 26.038 -1.589 1.00 42.12 110 ASP A N 1
ATOM 838 C CA . ASP A 1 110 ? 19.532 24.613 -1.250 1.00 42.12 110 ASP A CA 1
ATOM 839 C C . ASP A 1 110 ? 18.640 23.795 -2.214 1.00 42.12 110 ASP A C 1
ATOM 841 O O . ASP A 1 110 ? 18.529 22.581 -2.041 1.00 42.12 110 ASP A O 1
ATOM 845 N N . PHE A 1 111 ? 18.025 24.369 -3.259 1.00 49.47 111 PHE A N 1
ATOM 846 C CA . PHE A 1 111 ? 17.114 23.593 -4.127 1.00 49.47 111 PHE A CA 1
ATOM 847 C C . PHE A 1 111 ? 17.145 24.013 -5.605 1.00 49.47 111 PHE A C 1
ATOM 849 O O . PHE A 1 111 ? 16.355 24.843 -6.055 1.00 49.47 111 PHE A O 1
ATOM 856 N N . ILE A 1 112 ? 18.008 23.378 -6.408 1.00 48.53 112 ILE A N 1
ATOM 857 C CA . ILE A 1 112 ? 17.870 23.403 -7.872 1.00 48.53 112 ILE A CA 1
ATOM 858 C C . ILE A 1 112 ? 16.769 22.402 -8.252 1.00 48.53 112 ILE A C 1
ATOM 860 O O . ILE A 1 112 ? 17.027 21.209 -8.396 1.00 48.53 112 ILE A O 1
ATOM 864 N N . ASN A 1 113 ? 15.534 22.881 -8.424 1.00 53.47 113 ASN A N 1
ATOM 865 C CA . ASN A 1 113 ? 14.482 22.127 -9.112 1.00 53.47 113 ASN A CA 1
ATOM 866 C C . ASN A 1 113 ? 14.825 22.061 -10.608 1.00 53.47 113 ASN A C 1
ATOM 868 O O . ASN A 1 113 ? 14.403 22.915 -11.389 1.00 53.47 113 ASN A O 1
ATOM 872 N N . VAL A 1 114 ? 15.637 21.079 -10.999 1.00 61.53 114 VAL A N 1
ATOM 873 C CA . VAL A 1 114 ? 15.849 20.746 -12.411 1.00 61.53 114 VAL A CA 1
ATOM 874 C C . VAL A 1 114 ? 14.540 20.159 -12.947 1.00 61.53 114 VAL A C 1
ATOM 876 O O . VAL A 1 114 ? 14.051 19.154 -12.433 1.00 61.53 114 VAL A O 1
ATOM 879 N N . ASP A 1 115 ? 13.944 20.798 -13.954 1.00 75.62 115 ASP A N 1
ATOM 880 C CA . ASP A 1 115 ? 12.758 20.262 -14.622 1.00 75.62 115 ASP A CA 1
ATOM 881 C C . ASP A 1 115 ? 13.160 19.114 -15.558 1.00 75.62 115 ASP A C 1
ATOM 883 O O . ASP A 1 115 ? 13.567 19.323 -16.700 1.00 75.62 115 ASP A O 1
ATOM 887 N N . ILE A 1 116 ? 13.037 17.897 -15.033 1.00 83.94 116 ILE A N 1
ATOM 888 C CA . ILE A 1 116 ? 13.372 16.625 -15.688 1.00 83.94 116 ILE A CA 1
ATOM 889 C C . ILE A 1 116 ? 12.208 16.038 -16.508 1.00 83.94 116 ILE A C 1
ATOM 891 O O . ILE A 1 116 ? 12.217 14.854 -16.855 1.00 83.94 116 ILE A O 1
ATOM 895 N N . THR A 1 117 ? 11.152 16.815 -16.777 1.00 85.62 117 THR A N 1
ATOM 896 C CA . THR A 1 117 ? 9.936 16.297 -17.428 1.00 85.62 117 THR A CA 1
ATOM 897 C C . THR A 1 117 ? 10.241 15.685 -18.796 1.00 85.62 117 THR A C 1
ATOM 899 O O . THR A 1 117 ? 9.748 14.598 -19.116 1.00 85.62 117 THR A O 1
ATOM 902 N N . ASN A 1 118 ? 11.085 16.339 -19.600 1.00 88.75 118 ASN A N 1
ATOM 903 C CA . ASN A 1 118 ? 11.441 15.828 -20.923 1.00 88.75 118 ASN A CA 1
ATOM 904 C C . ASN A 1 118 ? 12.263 14.539 -20.834 1.00 88.75 118 ASN A C 1
ATOM 906 O O . ASN A 1 118 ? 12.035 13.630 -21.627 1.00 88.75 118 ASN A O 1
ATOM 910 N N . GLU A 1 119 ? 13.174 14.422 -19.869 1.00 90.12 119 GLU A N 1
ATOM 911 C CA . GLU A 1 119 ? 13.954 13.214 -19.598 1.00 90.12 119 GLU A CA 1
ATOM 912 C C . GLU A 1 119 ? 13.033 12.042 -19.251 1.00 90.12 119 GLU A C 1
ATOM 914 O O . GLU A 1 119 ? 13.109 10.986 -19.880 1.00 90.12 119 GLU A O 1
ATOM 919 N N . LEU A 1 120 ? 12.108 12.233 -18.306 1.00 89.81 120 LEU A N 1
ATOM 920 C CA . LEU A 1 120 ? 11.171 11.186 -17.888 1.00 89.81 120 LEU A CA 1
ATOM 921 C C . LEU A 1 120 ? 10.288 10.704 -19.045 1.00 89.81 120 LEU A C 1
ATOM 923 O O . LEU A 1 120 ? 10.071 9.496 -19.199 1.00 89.81 120 LEU A O 1
ATOM 927 N N . MET A 1 121 ? 9.810 11.633 -19.876 1.00 88.56 121 MET A N 1
ATOM 928 C CA . MET A 1 121 ? 9.004 11.320 -21.058 1.00 88.56 121 MET A CA 1
ATOM 929 C C . MET A 1 121 ? 9.833 10.651 -22.162 1.00 88.56 121 MET A C 1
ATOM 931 O O . MET A 1 121 ? 9.351 9.713 -22.807 1.00 88.56 121 MET A O 1
ATOM 935 N N . ALA A 1 122 ? 11.090 11.069 -22.340 1.00 93.44 122 ALA A N 1
ATOM 936 C CA . ALA A 1 122 ? 12.010 10.487 -23.310 1.00 93.44 122 ALA A CA 1
ATOM 937 C C . ALA A 1 122 ? 12.283 9.015 -23.031 1.00 93.44 122 ALA A C 1
ATOM 939 O O . ALA A 1 122 ? 12.252 8.218 -23.964 1.00 93.44 122 ALA A O 1
ATOM 940 N N . LEU A 1 123 ? 12.482 8.627 -21.766 1.00 93.94 123 LEU A N 1
ATOM 941 C CA . LEU A 1 123 ? 12.715 7.225 -21.402 1.00 93.94 123 LEU A CA 1
ATOM 942 C C . LEU A 1 123 ? 11.598 6.322 -21.931 1.00 93.94 123 LEU A C 1
ATOM 944 O O . LEU A 1 123 ? 11.864 5.301 -22.565 1.00 93.94 123 LEU A O 1
ATOM 948 N N . ARG A 1 124 ? 10.336 6.727 -21.763 1.00 92.31 124 ARG A N 1
ATOM 949 C CA . ARG A 1 124 ? 9.215 5.955 -22.301 1.00 92.31 124 ARG A CA 1
ATOM 950 C C . ARG A 1 124 ? 9.259 5.881 -23.826 1.00 92.31 124 ARG A C 1
ATOM 952 O O . ARG A 1 124 ? 9.121 4.792 -24.377 1.00 92.31 124 ARG A O 1
ATOM 959 N N . GLU A 1 125 ? 9.417 7.011 -24.511 1.00 94.31 125 GLU A N 1
ATOM 960 C CA . GLU A 1 125 ? 9.423 7.044 -25.979 1.00 94.31 125 GLU A CA 1
ATOM 961 C C . GLU A 1 125 ? 10.565 6.200 -26.565 1.00 94.31 125 GLU A C 1
ATOM 963 O O . GLU A 1 125 ? 10.345 5.398 -27.473 1.00 94.31 125 GLU A O 1
ATOM 968 N N . LEU A 1 126 ? 11.762 6.310 -25.990 1.00 96.38 126 LEU 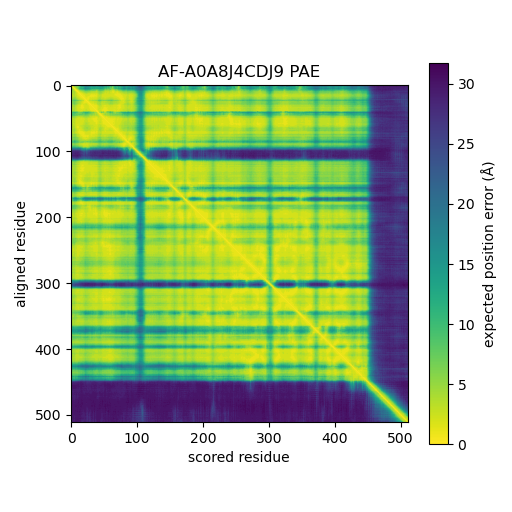A N 1
ATOM 969 C CA . LEU A 1 126 ? 12.936 5.531 -26.370 1.00 96.38 126 LEU A CA 1
ATOM 970 C C . LEU A 1 126 ? 12.719 4.033 -26.136 1.00 96.38 126 LEU A C 1
ATOM 972 O O . LEU A 1 126 ? 13.065 3.233 -27.005 1.00 96.38 126 LEU A O 1
ATOM 976 N N . GLY A 1 127 ? 12.077 3.649 -25.027 1.00 96.62 127 GLY A N 1
ATOM 977 C CA . GLY A 1 127 ? 11.678 2.263 -24.777 1.00 96.62 127 GLY A CA 1
ATOM 978 C C . GLY A 1 127 ? 10.722 1.720 -25.844 1.00 96.62 127 GLY A C 1
ATOM 979 O O . GLY A 1 127 ? 10.933 0.641 -26.395 1.00 96.62 127 GLY A O 1
ATOM 980 N N . MET A 1 128 ? 9.712 2.505 -26.224 1.00 94.94 128 MET A N 1
ATOM 981 C CA . MET A 1 128 ? 8.762 2.125 -27.280 1.00 94.94 128 MET A CA 1
ATOM 982 C C . MET A 1 128 ? 9.437 2.034 -28.657 1.00 94.94 128 MET A C 1
ATOM 984 O O . MET A 1 128 ? 9.137 1.132 -29.440 1.00 94.94 128 MET A O 1
ATOM 988 N N . ASN A 1 129 ? 10.368 2.945 -28.954 1.00 96.25 129 ASN A N 1
ATOM 989 C CA . ASN A 1 129 ? 11.158 2.918 -30.184 1.00 96.25 129 ASN A CA 1
ATOM 990 C C . ASN A 1 129 ? 12.066 1.684 -30.242 1.00 96.25 129 ASN A C 1
ATOM 992 O O . ASN A 1 129 ? 12.150 1.044 -31.290 1.00 96.25 129 ASN A O 1
ATOM 996 N N . TYR A 1 130 ? 12.683 1.314 -29.117 1.00 97.62 130 TYR A N 1
ATOM 997 C CA . TYR A 1 130 ? 13.462 0.087 -29.003 1.00 97.62 130 TYR A CA 1
ATOM 998 C C . TYR A 1 130 ? 12.611 -1.144 -29.324 1.00 97.62 130 TYR A C 1
ATOM 1000 O O . TYR A 1 130 ? 13.028 -1.952 -30.154 1.00 97.62 130 TYR A O 1
ATOM 1008 N N . LEU A 1 131 ? 11.411 -1.265 -28.737 1.00 97.81 131 LEU A N 1
ATOM 1009 C CA . LEU A 1 131 ? 10.511 -2.387 -29.020 1.00 97.81 131 LEU A CA 1
ATOM 1010 C C . LEU A 1 131 ? 10.118 -2.446 -30.495 1.00 97.81 131 LEU A C 1
ATOM 1012 O O . LEU A 1 131 ? 10.145 -3.520 -31.085 1.00 97.81 131 LEU A O 1
ATOM 1016 N N . ARG A 1 132 ? 9.817 -1.303 -31.123 1.00 97.25 132 ARG A N 1
ATOM 1017 C CA . ARG A 1 132 ? 9.459 -1.262 -32.550 1.00 97.25 132 ARG A CA 1
ATOM 1018 C C . ARG A 1 132 ? 10.529 -1.892 -33.446 1.00 97.25 132 ARG A C 1
ATOM 1020 O O . ARG A 1 132 ? 10.186 -2.512 -34.446 1.00 97.25 132 ARG A O 1
ATOM 1027 N N . VAL A 1 133 ? 11.803 -1.711 -33.099 1.00 97.69 133 VAL A N 1
ATOM 1028 C CA . VAL A 1 133 ? 12.941 -2.198 -33.891 1.00 97.69 133 VAL A CA 1
ATOM 1029 C C . VAL A 1 133 ? 13.352 -3.618 -33.491 1.00 97.69 133 VAL A C 1
ATOM 1031 O O . VAL A 1 133 ? 13.624 -4.436 -34.363 1.00 97.69 133 VAL A O 1
ATOM 1034 N N . ASN A 1 134 ? 13.401 -3.916 -32.191 1.00 98.06 134 ASN A N 1
ATOM 1035 C CA . ASN A 1 134 ? 14.042 -5.128 -31.664 1.00 98.06 134 ASN A CA 1
ATOM 1036 C C . ASN A 1 134 ? 13.053 -6.215 -31.216 1.00 98.06 134 ASN A C 1
ATOM 1038 O O . ASN A 1 134 ? 13.443 -7.370 -31.090 1.00 98.06 134 ASN A O 1
ATOM 1042 N N . ALA A 1 135 ? 11.790 -5.862 -30.971 1.00 97.44 135 ALA A N 1
ATOM 1043 C CA . ALA A 1 135 ? 10.736 -6.775 -30.526 1.00 97.44 135 ALA A CA 1
ATOM 1044 C C . ALA A 1 135 ? 9.384 -6.399 -31.174 1.00 97.44 135 ALA A C 1
ATOM 1046 O O . ALA A 1 135 ? 8.446 -5.984 -30.480 1.00 97.44 135 ALA A O 1
ATOM 1047 N N . PRO A 1 136 ? 9.278 -6.460 -32.518 1.00 97.62 136 PRO A N 1
ATOM 1048 C CA . PRO A 1 136 ? 8.117 -5.954 -33.252 1.00 97.62 136 PRO A CA 1
ATOM 1049 C C . PRO A 1 136 ? 6.811 -6.685 -32.907 1.00 97.62 136 PRO A C 1
ATOM 1051 O O . PRO A 1 136 ? 5.740 -6.088 -32.972 1.00 97.62 136 PRO A O 1
ATOM 1054 N N . ASP A 1 137 ? 6.889 -7.948 -32.495 1.00 97.12 137 ASP A N 1
ATOM 1055 C CA . ASP A 1 137 ? 5.773 -8.749 -31.989 1.00 97.12 137 ASP A CA 1
ATOM 1056 C C . ASP A 1 137 ? 5.237 -8.213 -30.650 1.00 97.12 137 ASP A C 1
ATOM 1058 O O . ASP A 1 137 ? 4.026 -8.068 -30.473 1.00 97.12 137 ASP A O 1
ATOM 1062 N N . VAL A 1 138 ? 6.130 -7.837 -29.729 1.00 96.94 138 VAL A N 1
ATOM 1063 C CA . VAL A 1 138 ? 5.769 -7.180 -28.464 1.00 96.94 138 VAL A CA 1
ATOM 1064 C C . VAL A 1 138 ? 5.202 -5.790 -28.738 1.00 96.94 138 VAL A C 1
ATOM 1066 O O . VAL A 1 138 ? 4.172 -5.422 -28.173 1.00 96.94 138 VAL A O 1
ATOM 1069 N N . PHE A 1 139 ? 5.832 -5.032 -29.641 1.00 97.25 139 PHE A N 1
ATOM 1070 C CA . PHE A 1 139 ? 5.367 -3.703 -30.032 1.00 97.25 139 PHE A CA 1
ATOM 1071 C C . PHE A 1 139 ? 3.966 -3.740 -30.663 1.00 97.25 139 PHE A C 1
ATOM 1073 O O . PHE A 1 139 ? 3.129 -2.895 -30.345 1.00 97.25 139 PHE A O 1
ATOM 1080 N N . ALA A 1 140 ? 3.668 -4.742 -31.497 1.00 96.50 140 ALA A N 1
ATOM 1081 C CA . ALA A 1 140 ? 2.351 -4.915 -32.113 1.00 96.50 140 ALA A CA 1
ATOM 1082 C C . ALA A 1 140 ? 1.226 -5.085 -31.078 1.00 96.50 140 ALA A C 1
ATOM 1084 O O . ALA A 1 140 ? 0.096 -4.661 -31.316 1.00 96.50 140 ALA A O 1
ATOM 1085 N N . ARG A 1 141 ? 1.543 -5.649 -29.906 1.00 94.31 141 ARG A N 1
ATOM 1086 C CA . ARG A 1 141 ? 0.613 -5.796 -28.778 1.00 94.31 141 ARG A CA 1
ATOM 1087 C C . ARG A 1 141 ? 0.882 -4.818 -27.633 1.00 94.31 141 ARG A C 1
ATOM 1089 O O . ARG A 1 141 ? 0.375 -5.015 -26.540 1.00 94.31 141 ARG A O 1
ATOM 1096 N N . VAL A 1 142 ? 1.624 -3.729 -27.853 1.00 92.25 142 VAL A N 1
ATOM 1097 C CA . VAL A 1 142 ? 2.035 -2.820 -26.767 1.00 92.25 142 VAL A CA 1
ATOM 1098 C C . VAL A 1 142 ? 0.854 -2.227 -25.985 1.00 92.25 142 VAL A C 1
ATOM 1100 O O . VAL A 1 142 ? 0.951 -2.003 -24.782 1.00 92.25 142 VAL A O 1
ATOM 1103 N N . GLY A 1 143 ? -0.291 -2.036 -26.649 1.00 89.69 143 GLY A N 1
ATOM 1104 C CA . GLY A 1 143 ? -1.529 -1.561 -26.026 1.00 89.69 143 GLY A CA 1
ATOM 1105 C C . GLY A 1 143 ? -2.165 -2.541 -25.034 1.00 89.69 143 GLY A C 1
ATOM 1106 O O . GLY A 1 143 ? -3.007 -2.121 -24.244 1.00 89.69 143 GLY A O 1
ATOM 1107 N N . SER A 1 144 ? -1.771 -3.823 -25.037 1.00 89.50 144 SER A N 1
ATOM 1108 C CA . SER A 1 144 ? -2.217 -4.788 -24.026 1.00 89.50 144 SER A CA 1
ATOM 1109 C C . SER A 1 144 ? -1.463 -4.651 -22.705 1.00 89.50 144 SER A C 1
ATOM 1111 O O . SER A 1 144 ? -1.945 -5.156 -21.696 1.00 89.50 144 SER A O 1
ATOM 1113 N N . PHE A 1 145 ? -0.304 -3.983 -22.690 1.00 90.88 145 PHE A N 1
ATOM 1114 C CA . PHE A 1 145 ? 0.457 -3.733 -21.469 1.00 90.88 145 PHE A CA 1
ATOM 1115 C C . PHE A 1 145 ? 0.000 -2.430 -20.828 1.00 90.88 145 PHE A C 1
ATOM 1117 O O . PHE A 1 145 ? 0.132 -1.344 -21.391 1.00 90.88 145 PHE A O 1
ATOM 1124 N N . ARG A 1 146 ? -0.541 -2.533 -19.619 1.00 87.44 146 ARG A N 1
ATOM 1125 C CA . ARG A 1 146 ? -1.162 -1.388 -18.940 1.00 87.44 146 ARG A CA 1
ATOM 1126 C C . ARG A 1 146 ? -0.177 -0.599 -18.085 1.00 87.44 146 ARG A C 1
ATOM 1128 O O . ARG A 1 146 ? -0.435 0.567 -17.788 1.00 87.44 146 ARG A O 1
ATOM 1135 N N . ARG A 1 147 ? 0.951 -1.212 -17.713 1.00 91.62 147 ARG A N 1
ATOM 1136 C CA . ARG A 1 147 ? 2.011 -0.600 -16.903 1.00 91.62 147 ARG A CA 1
ATOM 1137 C C . ARG A 1 147 ? 3.335 -0.552 -17.654 1.00 91.62 147 ARG A C 1
ATOM 1139 O O . ARG A 1 147 ? 3.714 -1.497 -18.341 1.00 91.62 147 ARG A O 1
ATOM 1146 N N . THR A 1 148 ? 4.063 0.533 -17.464 1.00 95.06 148 THR A N 1
ATOM 1147 C CA . THR A 1 148 ? 5.453 0.692 -17.871 1.00 95.06 148 THR A CA 1
ATOM 1148 C C . THR A 1 148 ? 6.283 0.985 -16.629 1.00 95.06 148 THR A C 1
ATOM 1150 O O . THR A 1 148 ? 6.011 1.943 -15.915 1.00 95.06 148 THR A O 1
ATOM 1153 N N . ILE A 1 149 ? 7.291 0.164 -16.372 1.00 96.94 149 ILE A N 1
ATOM 1154 C CA . ILE A 1 149 ? 8.228 0.329 -15.265 1.00 96.94 149 ILE A CA 1
ATOM 1155 C C . ILE A 1 149 ? 9.549 0.795 -15.865 1.00 96.94 149 ILE A C 1
ATOM 1157 O O . ILE A 1 149 ? 10.097 0.160 -16.762 1.00 96.94 149 ILE A O 1
ATOM 1161 N N . ILE A 1 150 ? 10.060 1.920 -15.392 1.00 96.88 150 ILE A N 1
ATOM 1162 C CA . ILE A 1 150 ? 11.288 2.532 -15.885 1.00 96.88 150 ILE A CA 1
ATOM 1163 C C . ILE A 1 150 ? 12.320 2.469 -14.772 1.00 96.88 150 ILE A C 1
ATOM 1165 O O . ILE A 1 150 ? 12.165 3.110 -13.738 1.00 96.88 150 ILE A O 1
ATOM 1169 N N . VAL A 1 151 ? 13.387 1.707 -14.991 1.00 95.94 151 VAL A N 1
ATOM 1170 C CA . VAL A 1 151 ? 14.548 1.690 -14.102 1.00 95.94 151 VAL A CA 1
ATOM 1171 C C . VAL A 1 151 ? 15.519 2.755 -14.593 1.00 95.94 151 VAL A C 1
ATOM 1173 O O . VAL A 1 151 ? 16.147 2.607 -15.645 1.00 95.94 151 VAL A O 1
ATOM 1176 N N . TRP A 1 152 ? 15.580 3.861 -13.854 1.00 89.81 152 TRP A N 1
ATOM 1177 C CA . TRP A 1 152 ? 16.281 5.082 -14.221 1.00 89.81 152 TRP A CA 1
ATOM 1178 C C . TRP A 1 152 ? 17.635 5.186 -13.494 1.00 89.81 152 TRP A C 1
ATOM 1180 O O . TRP A 1 152 ? 17.652 5.442 -12.291 1.00 89.81 152 TRP A O 1
ATOM 1190 N N . PRO A 1 153 ? 18.780 5.046 -14.200 1.00 88.56 153 PRO A N 1
ATOM 1191 C CA . PRO A 1 153 ? 20.102 5.098 -13.572 1.00 88.56 153 PRO A CA 1
ATOM 1192 C C . PRO A 1 153 ? 20.780 6.481 -13.597 1.00 88.56 153 PRO A C 1
ATOM 1194 O O . PRO A 1 153 ? 21.945 6.581 -13.217 1.00 88.56 153 PRO A O 1
ATOM 1197 N N . PHE A 1 154 ? 20.150 7.542 -14.124 1.00 85.00 154 PHE A N 1
ATOM 1198 C CA . PHE A 1 154 ? 20.868 8.787 -14.473 1.00 85.00 154 PHE A CA 1
ATOM 1199 C C . PHE A 1 154 ? 20.984 9.802 -13.321 1.00 85.00 154 PHE A C 1
ATOM 1201 O O . PHE A 1 154 ? 21.513 10.892 -13.513 1.00 85.00 154 PHE A O 1
ATOM 1208 N N . ASN A 1 155 ? 20.577 9.441 -12.102 1.00 78.44 155 ASN A N 1
ATOM 1209 C CA . ASN A 1 155 ? 20.624 10.347 -10.951 1.00 78.44 155 ASN A CA 1
ATOM 1210 C C . ASN A 1 155 ? 21.990 10.438 -10.241 1.00 78.44 155 ASN A C 1
ATOM 1212 O O . ASN A 1 155 ? 22.184 11.238 -9.330 1.00 78.44 155 ASN A O 1
ATOM 1216 N N . TRP A 1 156 ? 22.960 9.622 -10.652 1.00 69.50 156 TRP A N 1
ATOM 1217 C CA . TRP A 1 156 ? 24.219 9.426 -9.926 1.00 69.50 156 TRP A CA 1
ATOM 1218 C C . TRP A 1 156 ? 25.191 10.618 -9.945 1.00 69.50 156 TRP A C 1
ATOM 1220 O O . TRP A 1 156 ? 25.993 10.736 -9.022 1.00 69.50 156 TRP A O 1
ATOM 1230 N N . LEU A 1 157 ? 25.168 11.464 -10.983 1.00 68.50 157 LEU A N 1
ATOM 1231 C CA . LEU A 1 157 ? 26.201 12.491 -11.176 1.00 68.50 157 LEU A CA 1
ATOM 1232 C C . LEU A 1 157 ? 25.820 13.863 -10.605 1.00 68.50 157 LEU A C 1
ATOM 1234 O O . LEU A 1 157 ? 26.668 14.534 -10.023 1.00 68.50 157 LEU A O 1
ATOM 1238 N N . TYR A 1 158 ? 24.558 14.272 -10.756 1.00 68.44 158 TYR A N 1
ATOM 1239 C CA . TYR A 1 158 ? 24.094 15.607 -10.353 1.00 68.44 158 TYR A CA 1
ATOM 1240 C C . TYR A 1 158 ? 22.907 15.593 -9.385 1.00 68.44 158 TYR A C 1
ATOM 1242 O O . TYR A 1 158 ? 22.389 16.660 -9.075 1.00 68.44 158 TYR A O 1
ATOM 1250 N N . ASN A 1 159 ? 22.478 14.420 -8.897 1.00 74.44 159 ASN A N 1
ATOM 1251 C CA . ASN A 1 159 ? 21.290 14.289 -8.046 1.00 74.44 159 ASN A CA 1
ATOM 1252 C C . ASN A 1 159 ? 20.069 15.040 -8.630 1.00 74.44 159 ASN A C 1
ATOM 1254 O O . ASN A 1 159 ? 19.398 15.807 -7.942 1.00 74.44 159 ASN A O 1
ATOM 1258 N N . ILE A 1 160 ? 19.836 14.852 -9.935 1.00 75.00 160 ILE A N 1
ATOM 1259 C CA . ILE A 1 160 ? 18.783 15.510 -10.726 1.00 75.00 160 ILE A CA 1
ATOM 1260 C C . ILE A 1 160 ? 17.356 15.151 -10.279 1.00 75.00 160 ILE A C 1
ATOM 1262 O O . ILE A 1 160 ? 16.411 15.837 -10.651 1.00 75.00 160 ILE A O 1
ATOM 1266 N N . ALA A 1 161 ? 17.187 14.089 -9.489 1.00 78.94 161 ALA A N 1
ATOM 1267 C CA . ALA A 1 161 ? 15.922 13.635 -8.933 1.00 78.94 161 ALA A CA 1
ATOM 1268 C C . ALA A 1 161 ? 16.081 13.285 -7.443 1.00 78.94 161 ALA A C 1
ATOM 1270 O O . ALA A 1 161 ? 16.866 12.414 -7.074 1.00 78.94 161 ALA A O 1
ATOM 1271 N N . GLN A 1 162 ? 15.294 13.930 -6.578 1.00 81.31 162 GLN A N 1
ATOM 1272 C CA . GLN A 1 162 ? 15.356 13.755 -5.115 1.00 81.31 162 GLN A CA 1
ATOM 1273 C C . GLN A 1 162 ? 14.349 12.729 -4.561 1.00 81.31 162 GLN A C 1
ATOM 1275 O O . GLN A 1 162 ? 14.067 12.701 -3.366 1.00 81.31 162 GLN A O 1
ATOM 1280 N N . TRP A 1 163 ? 13.792 11.884 -5.421 1.00 87.12 163 TRP A N 1
ATOM 1281 C CA . TRP A 1 163 ? 12.818 10.854 -5.064 1.00 87.12 163 TRP A CA 1
ATOM 1282 C C . TRP A 1 163 ? 13.385 9.466 -5.345 1.00 87.12 163 TRP A C 1
ATOM 1284 O O . TRP A 1 163 ? 14.149 9.301 -6.289 1.00 87.12 163 TRP A O 1
ATOM 1294 N N . SER A 1 164 ? 13.029 8.457 -4.547 1.00 90.50 164 SER A N 1
ATOM 1295 C CA . SER A 1 164 ? 13.433 7.061 -4.804 1.00 90.50 164 SER A CA 1
ATOM 1296 C C . SER A 1 164 ? 12.558 6.386 -5.862 1.00 90.50 164 SER A C 1
ATOM 1298 O O . SER A 1 164 ? 13.025 5.522 -6.604 1.00 90.50 164 SER A O 1
ATOM 1300 N N . GLY A 1 165 ? 11.298 6.804 -5.950 1.00 93.56 165 GLY A N 1
ATOM 1301 C CA . GLY A 1 165 ? 10.343 6.384 -6.960 1.00 93.56 165 GLY A CA 1
ATOM 1302 C C . GLY A 1 165 ? 9.391 7.523 -7.316 1.00 93.56 165 GLY A C 1
ATOM 1303 O O . GLY A 1 165 ? 9.288 8.511 -6.588 1.00 93.56 165 GLY A O 1
ATOM 1304 N N . LEU A 1 166 ? 8.764 7.409 -8.480 1.00 93.06 166 LEU A N 1
ATOM 1305 C CA . LEU A 1 166 ? 7.703 8.297 -8.942 1.00 93.06 166 LEU A CA 1
ATOM 1306 C C . LEU A 1 166 ? 6.711 7.475 -9.759 1.00 93.06 166 LEU A C 1
ATOM 1308 O O . LEU A 1 166 ? 7.109 6.549 -10.466 1.00 93.06 166 LEU A O 1
ATOM 1312 N N . ALA A 1 167 ? 5.434 7.840 -9.752 1.00 92.88 167 ALA A N 1
ATOM 1313 C CA . ALA A 1 167 ? 4.438 7.139 -10.543 1.00 92.88 167 ALA A CA 1
ATOM 1314 C C . ALA A 1 167 ? 3.269 8.022 -10.959 1.00 92.88 167 ALA A C 1
ATOM 1316 O O . ALA A 1 167 ? 2.901 8.990 -10.292 1.00 92.88 167 ALA A O 1
ATOM 1317 N N . ASN A 1 168 ? 2.622 7.633 -12.056 1.00 90.81 168 ASN A N 1
ATOM 1318 C CA . ASN A 1 168 ? 1.271 8.096 -12.328 1.00 90.81 168 ASN A CA 1
ATOM 1319 C C . ASN A 1 168 ? 0.306 7.495 -11.305 1.00 90.81 168 ASN A C 1
ATOM 1321 O O . ASN A 1 168 ? 0.371 6.298 -11.008 1.00 90.81 168 ASN A O 1
ATOM 1325 N N . MET A 1 169 ? -0.621 8.322 -10.820 1.00 88.00 169 MET A N 1
ATOM 1326 C CA . MET A 1 169 ? -1.628 7.899 -9.861 1.00 88.00 169 MET A CA 1
ATOM 1327 C C . MET A 1 169 ? -2.981 7.656 -10.541 1.00 88.00 169 MET A C 1
ATOM 1329 O O . MET A 1 169 ? -3.552 8.574 -11.121 1.00 88.00 169 MET A O 1
ATOM 1333 N N . GLY A 1 170 ? -3.498 6.430 -10.430 1.00 85.00 170 GLY A N 1
ATOM 1334 C CA . GLY A 1 170 ? -4.823 6.020 -10.906 1.00 85.00 170 GLY A CA 1
ATOM 1335 C C . GLY A 1 170 ? -4.999 6.115 -12.421 1.00 85.00 170 GLY A C 1
ATOM 1336 O O . GLY A 1 170 ? -5.524 7.097 -12.939 1.00 85.00 170 GLY A O 1
ATOM 1337 N N . CYS A 1 171 ? -4.616 5.065 -13.146 1.00 78.50 171 CYS A N 1
ATOM 1338 C CA . CYS A 1 171 ? -4.735 5.064 -14.603 1.00 78.50 171 CYS A CA 1
ATOM 1339 C C . CYS A 1 171 ? -6.071 4.477 -15.063 1.00 78.50 171 CYS A C 1
ATOM 1341 O O . CYS A 1 171 ? -6.358 3.288 -14.893 1.00 78.50 171 CYS A O 1
ATOM 1343 N N . ILE A 1 172 ? -6.871 5.303 -15.730 1.00 68.75 172 ILE A N 1
ATOM 1344 C CA . ILE A 1 172 ? -8.128 4.884 -16.358 1.00 68.75 172 ILE A CA 1
ATOM 1345 C C . ILE A 1 172 ? -7.892 3.900 -17.521 1.00 68.75 172 ILE A C 1
ATOM 1347 O O . ILE A 1 172 ? -6.775 3.727 -18.016 1.00 68.75 172 ILE A O 1
ATOM 1351 N N . SER A 1 173 ? -8.948 3.220 -17.978 1.00 63.00 173 SER A N 1
ATOM 1352 C CA . SER A 1 173 ? -8.891 2.160 -19.007 1.00 63.00 173 SER A CA 1
ATOM 1353 C C . SER A 1 173 ? -8.315 2.594 -20.365 1.00 63.00 173 SER A C 1
ATOM 1355 O O . SER A 1 173 ? -7.916 1.741 -21.153 1.00 63.00 173 SER A O 1
ATOM 1357 N N . SER A 1 174 ? -8.213 3.897 -20.632 1.00 63.12 174 SER A N 1
ATOM 1358 C CA . SER A 1 174 ? -7.642 4.459 -21.863 1.00 63.12 174 SER A CA 1
ATOM 1359 C C . SER A 1 174 ? -6.200 4.962 -21.727 1.00 63.12 174 SER A C 1
ATOM 1361 O O . SER A 1 174 ? -5.610 5.375 -22.723 1.00 63.12 174 SER A O 1
ATOM 1363 N N . GLN A 1 175 ? -5.621 4.942 -20.523 1.00 70.81 175 GLN A N 1
ATOM 1364 C CA . GLN A 1 175 ? -4.281 5.469 -20.258 1.00 70.81 175 GLN A CA 1
ATOM 1365 C C . GLN A 1 175 ? -3.313 4.359 -19.846 1.00 70.81 175 GLN A C 1
ATOM 1367 O O . GLN A 1 175 ? -3.706 3.379 -19.210 1.00 70.81 175 GLN A O 1
ATOM 1372 N N . TYR A 1 176 ? -2.047 4.524 -20.226 1.00 76.81 176 TYR A N 1
ATOM 1373 C CA . TYR A 1 176 ? -0.941 3.711 -19.731 1.00 76.81 176 TYR A CA 1
ATOM 1374 C C . TYR A 1 176 ? -0.430 4.302 -18.416 1.00 76.81 176 TYR A C 1
ATOM 1376 O O . TYR A 1 176 ? -0.394 5.521 -18.258 1.00 76.81 176 TYR A O 1
ATOM 1384 N N . CYS A 1 177 ? -0.010 3.443 -17.495 1.00 88.94 177 CYS A N 1
ATOM 1385 C CA . CYS A 1 177 ? 0.684 3.876 -16.292 1.00 88.94 177 CYS A CA 1
ATOM 1386 C C . CYS A 1 177 ? 2.184 3.844 -16.489 1.00 88.94 177 CYS A C 1
ATOM 1388 O O . CYS A 1 177 ? 2.702 2.900 -17.087 1.00 88.94 177 CYS A O 1
ATOM 1390 N N . VAL A 1 178 ? 2.877 4.810 -15.908 1.00 93.38 178 VAL A N 1
ATOM 1391 C CA . VAL A 1 178 ? 4.326 4.775 -15.787 1.00 93.38 178 VAL A CA 1
ATOM 1392 C C . VAL A 1 178 ? 4.711 4.868 -14.319 1.00 93.38 178 VAL A C 1
ATOM 1394 O O . VAL A 1 178 ? 4.148 5.666 -13.567 1.00 93.38 178 VAL A O 1
ATOM 1397 N N . SER A 1 179 ? 5.669 4.037 -13.933 1.00 95.38 179 SER A N 1
ATOM 1398 C CA . SER A 1 179 ? 6.372 4.102 -12.659 1.00 95.38 179 SER A CA 1
ATOM 1399 C C . SER A 1 179 ? 7.863 4.188 -12.949 1.00 95.38 179 SER A C 1
ATOM 1401 O O . SER A 1 179 ? 8.387 3.421 -13.756 1.00 95.38 179 SER A O 1
ATOM 1403 N N . TRP A 1 180 ? 8.546 5.117 -12.300 1.00 95.38 180 TRP A N 1
ATOM 1404 C CA . TRP A 1 180 ? 9.977 5.336 -12.401 1.00 95.38 180 TRP A CA 1
ATOM 1405 C C . TRP A 1 180 ? 10.633 4.935 -11.086 1.00 95.38 180 TRP A C 1
ATOM 1407 O O . TRP A 1 180 ? 10.196 5.344 -10.015 1.00 95.38 180 TRP A O 1
ATOM 1417 N N . LEU A 1 181 ? 11.703 4.157 -11.177 1.00 95.31 181 LEU A N 1
ATOM 1418 C CA . LEU A 1 181 ? 12.595 3.854 -10.070 1.00 95.31 181 LEU A CA 1
ATOM 1419 C C . LEU A 1 181 ? 13.895 4.602 -10.268 1.00 95.31 181 LEU A C 1
ATOM 1421 O O . LEU A 1 181 ? 14.571 4.399 -11.275 1.00 95.31 181 LEU A O 1
ATOM 1425 N N . ASN A 1 182 ? 14.248 5.429 -9.297 1.00 91.06 182 ASN A N 1
ATOM 1426 C CA . ASN A 1 182 ? 15.487 6.177 -9.310 1.00 91.06 182 ASN A CA 1
ATOM 1427 C C . ASN A 1 182 ? 16.566 5.396 -8.559 1.00 91.06 182 ASN A C 1
ATOM 1429 O O . ASN A 1 182 ? 16.500 5.271 -7.336 1.00 91.06 182 ASN A O 1
ATOM 1433 N N . LEU A 1 183 ? 17.540 4.867 -9.298 1.00 88.12 183 LEU A N 1
ATOM 1434 C CA . LEU A 1 183 ? 18.605 4.030 -8.754 1.00 88.12 183 LEU A CA 1
ATOM 1435 C C . LEU A 1 183 ? 19.970 4.598 -9.143 1.00 88.12 183 LEU A C 1
ATOM 1437 O O . LEU A 1 183 ? 20.176 5.093 -10.252 1.00 88.12 183 LEU A O 1
ATOM 1441 N N . GLY A 1 184 ? 20.944 4.502 -8.245 1.00 84.44 184 GLY A N 1
ATOM 1442 C CA . GLY A 1 184 ? 22.331 4.819 -8.559 1.00 84.44 184 GLY A CA 1
ATOM 1443 C C . GLY A 1 184 ? 22.972 3.792 -9.501 1.00 84.44 184 GLY A C 1
ATOM 1444 O O . GLY A 1 184 ? 22.689 2.599 -9.446 1.00 84.44 184 GLY A O 1
ATOM 1445 N N . VAL A 1 185 ? 23.941 4.222 -10.317 1.00 85.75 185 VAL A N 1
ATOM 1446 C CA . VAL A 1 185 ? 24.686 3.331 -11.241 1.00 85.75 185 VAL A CA 1
ATOM 1447 C C . VAL A 1 185 ? 25.425 2.185 -10.543 1.00 85.75 185 VAL A C 1
ATOM 1449 O O . VAL A 1 185 ? 25.674 1.137 -11.138 1.00 85.75 185 VAL A O 1
ATOM 1452 N N . MET A 1 186 ? 25.778 2.379 -9.272 1.00 87.81 186 MET A N 1
ATOM 1453 C CA . MET A 1 186 ? 26.493 1.387 -8.468 1.00 87.81 186 MET A CA 1
ATOM 1454 C C . MET A 1 186 ? 25.566 0.392 -7.771 1.00 87.81 186 MET A C 1
ATOM 1456 O O . MET A 1 186 ? 26.065 -0.596 -7.221 1.00 87.81 186 MET A O 1
ATOM 1460 N N . GLU A 1 187 ? 24.257 0.639 -7.782 1.00 89.12 187 GLU A N 1
ATOM 1461 C CA . GLU A 1 187 ? 23.271 -0.244 -7.175 1.00 89.12 187 GLU A CA 1
ATOM 1462 C C . GLU A 1 187 ? 23.147 -1.535 -7.980 1.00 89.12 187 GLU A C 1
ATOM 1464 O O . GLU A 1 187 ? 23.206 -1.548 -9.208 1.00 89.12 187 GLU A O 1
ATOM 1469 N N . ASN A 1 188 ? 23.006 -2.644 -7.264 1.00 90.75 188 ASN A N 1
ATOM 1470 C CA . ASN A 1 188 ? 22.872 -3.990 -7.816 1.00 90.75 188 ASN A CA 1
ATOM 1471 C C . ASN A 1 188 ? 21.591 -4.688 -7.334 1.00 90.75 188 ASN A C 1
ATOM 1473 O O . ASN A 1 188 ? 21.463 -5.900 -7.490 1.00 90.75 188 ASN A O 1
ATOM 1477 N N . ALA A 1 189 ? 20.671 -3.933 -6.733 1.00 92.56 189 ALA A N 1
ATOM 1478 C CA . ALA A 1 189 ? 19.435 -4.427 -6.152 1.00 92.56 189 ALA A CA 1
ATOM 1479 C C . ALA A 1 189 ? 18.290 -3.445 -6.414 1.00 92.56 189 ALA A C 1
ATOM 1481 O O . ALA A 1 189 ? 18.503 -2.236 -6.414 1.00 92.56 189 ALA A O 1
ATOM 1482 N N . ILE A 1 190 ? 17.075 -3.966 -6.591 1.00 93.88 190 ILE A N 1
ATOM 1483 C CA . ILE A 1 190 ? 15.861 -3.148 -6.622 1.00 93.88 190 ILE A CA 1
ATOM 1484 C C . ILE A 1 190 ? 15.329 -2.989 -5.198 1.00 93.88 190 ILE A C 1
ATOM 1486 O O . ILE A 1 190 ? 15.178 -3.971 -4.466 1.00 93.88 190 ILE A O 1
ATOM 1490 N N . ASN A 1 191 ? 14.984 -1.759 -4.819 1.00 92.81 191 ASN A N 1
ATOM 1491 C CA . ASN A 1 191 ? 14.198 -1.505 -3.618 1.00 92.81 191 ASN A CA 1
ATOM 1492 C C . ASN A 1 191 ? 12.737 -1.914 -3.875 1.00 92.81 191 ASN A C 1
ATOM 1494 O O . ASN A 1 191 ? 11.934 -1.128 -4.377 1.00 92.81 191 ASN A O 1
ATOM 1498 N N . ILE A 1 192 ? 12.409 -3.175 -3.574 1.00 94.81 192 ILE A N 1
ATOM 1499 C CA . ILE A 1 192 ? 11.070 -3.734 -3.804 1.00 94.81 192 ILE A CA 1
ATOM 1500 C C . ILE A 1 192 ? 9.960 -2.937 -3.110 1.00 94.81 192 ILE A C 1
ATOM 1502 O O . ILE A 1 192 ? 8.959 -2.679 -3.772 1.00 94.81 192 ILE A O 1
ATOM 1506 N N . PRO A 1 193 ? 10.090 -2.524 -1.834 1.00 94.19 193 PRO A N 1
ATOM 1507 C CA . PRO A 1 193 ? 9.080 -1.688 -1.188 1.00 94.19 193 PRO A CA 1
ATOM 1508 C C . PRO A 1 193 ? 8.742 -0.423 -1.978 1.00 94.19 193 PRO A C 1
ATOM 1510 O O . PRO A 1 193 ? 7.564 -0.146 -2.179 1.00 94.19 193 PRO A O 1
ATOM 1513 N N . VAL A 1 194 ? 9.758 0.283 -2.489 1.00 95.31 194 VAL A N 1
ATOM 1514 C CA . VAL A 1 194 ? 9.560 1.472 -3.334 1.00 95.31 194 VAL A CA 1
ATOM 1515 C C . VAL A 1 194 ? 8.881 1.091 -4.646 1.00 95.31 194 VAL A C 1
ATOM 1517 O O . VAL A 1 194 ? 7.885 1.698 -5.015 1.00 95.31 194 VAL A O 1
ATOM 1520 N N . LEU A 1 195 ? 9.332 0.036 -5.333 1.00 96.38 195 LEU A N 1
ATOM 1521 C CA . LEU A 1 195 ? 8.657 -0.414 -6.556 1.00 96.38 195 LEU A CA 1
ATOM 1522 C C . LEU A 1 195 ? 7.195 -0.793 -6.307 1.00 96.38 195 LEU A C 1
ATOM 1524 O O . LEU A 1 195 ? 6.322 -0.422 -7.084 1.00 96.38 195 LEU A O 1
ATOM 1528 N N . PHE A 1 196 ? 6.904 -1.492 -5.216 1.00 96.94 196 PHE A N 1
ATOM 1529 C CA . PHE A 1 196 ? 5.538 -1.843 -4.861 1.00 96.94 196 PHE A CA 1
ATOM 1530 C C . PHE A 1 196 ? 4.689 -0.603 -4.550 1.00 96.94 196 PHE A C 1
ATOM 1532 O O . PHE A 1 196 ? 3.545 -0.536 -4.996 1.00 96.94 196 PHE A O 1
ATOM 1539 N N . GLN A 1 197 ? 5.248 0.396 -3.860 1.00 97.12 197 GLN A N 1
ATOM 1540 C CA . GLN A 1 197 ? 4.614 1.697 -3.638 1.00 97.12 197 GLN A CA 1
ATOM 1541 C C . GLN A 1 197 ? 4.264 2.388 -4.965 1.00 97.12 197 GLN A C 1
ATOM 1543 O O . GLN A 1 197 ? 3.104 2.728 -5.202 1.00 97.12 197 GLN A O 1
ATOM 1548 N N . GLU A 1 198 ? 5.227 2.502 -5.881 1.00 96.50 198 GLU A N 1
ATOM 1549 C CA . GLU A 1 198 ? 5.012 3.149 -7.180 1.00 96.50 198 GLU A CA 1
ATOM 1550 C C . GLU A 1 198 ? 3.979 2.422 -8.046 1.00 96.50 198 GLU A C 1
ATOM 1552 O O . GLU A 1 198 ? 3.187 3.041 -8.762 1.00 96.50 198 GLU A O 1
ATOM 1557 N N . LEU A 1 199 ? 3.939 1.093 -7.980 1.00 95.00 199 LEU A N 1
ATOM 1558 C CA . LEU A 1 199 ? 2.930 0.316 -8.695 1.00 95.00 199 LEU A CA 1
ATOM 1559 C C . LEU A 1 199 ? 1.545 0.401 -8.041 1.00 95.00 199 LEU A C 1
ATOM 1561 O O . LEU A 1 199 ? 0.535 0.215 -8.720 1.00 95.00 199 LEU A O 1
ATOM 1565 N N . ASN A 1 200 ? 1.469 0.686 -6.744 1.00 94.62 200 ASN A N 1
ATOM 1566 C CA . ASN A 1 200 ? 0.210 0.944 -6.053 1.00 94.62 200 ASN A CA 1
ATOM 1567 C C . ASN A 1 200 ? -0.339 2.345 -6.364 1.00 94.62 200 ASN A C 1
ATOM 1569 O O . ASN A 1 200 ? -1.554 2.517 -6.485 1.00 94.62 200 ASN A O 1
ATOM 1573 N N . HIS A 1 201 ? 0.520 3.331 -6.625 1.00 94.31 201 HIS A N 1
ATOM 1574 C CA . HIS A 1 201 ? 0.066 4.602 -7.190 1.00 94.31 201 HIS A CA 1
ATOM 1575 C C . HIS A 1 201 ? -0.661 4.392 -8.524 1.00 94.31 201 HIS A C 1
ATOM 1577 O O . HIS A 1 201 ? -1.756 4.925 -8.706 1.00 94.31 201 HIS A O 1
ATOM 1583 N N . ASN A 1 202 ? -0.165 3.525 -9.416 1.00 92.00 202 ASN A N 1
ATOM 1584 C CA . ASN A 1 202 ? -0.821 3.231 -10.704 1.00 92.00 202 ASN A CA 1
ATOM 1585 C C . ASN A 1 202 ? -2.288 2.779 -10.571 1.00 92.00 202 ASN A C 1
ATOM 1587 O O . ASN A 1 202 ? -3.090 3.007 -11.480 1.00 92.00 202 ASN A O 1
ATOM 1591 N N . ILE A 1 203 ? -2.652 2.165 -9.441 1.00 89.19 203 ILE A N 1
ATOM 1592 C CA . ILE A 1 203 ? -4.013 1.680 -9.163 1.00 89.19 203 ILE A CA 1
ATOM 1593 C C . ILE A 1 203 ? -4.843 2.683 -8.341 1.00 89.19 203 ILE A C 1
ATOM 1595 O O . ILE A 1 203 ? -5.967 2.392 -7.945 1.00 89.19 203 ILE A O 1
ATOM 1599 N N . GLY A 1 204 ? -4.303 3.885 -8.127 1.00 90.06 204 GLY A N 1
ATOM 1600 C CA . GLY A 1 204 ? -4.980 5.022 -7.514 1.00 90.06 204 GLY A CA 1
ATOM 1601 C C . GLY A 1 204 ? -4.740 5.170 -6.016 1.00 90.06 204 GLY A C 1
ATOM 1602 O O . GLY A 1 204 ? -5.429 5.979 -5.403 1.00 90.06 204 GLY A O 1
ATOM 1603 N N . LEU A 1 205 ? -3.813 4.416 -5.416 1.00 93.81 205 LEU A N 1
ATOM 1604 C CA . LEU A 1 205 ? -3.537 4.521 -3.982 1.00 93.81 205 LEU A CA 1
ATOM 1605 C C . LEU A 1 205 ? -2.683 5.773 -3.694 1.00 93.81 205 LEU A C 1
ATOM 1607 O O . LEU A 1 205 ? -1.669 5.965 -4.367 1.00 93.81 205 LEU A O 1
ATOM 1611 N N . PRO A 1 206 ? -3.055 6.634 -2.729 1.00 94.44 206 PRO A N 1
ATOM 1612 C CA . PRO A 1 206 ? -2.230 7.761 -2.289 1.00 94.44 206 PRO A CA 1
ATOM 1613 C C . PRO A 1 206 ? -1.218 7.295 -1.229 1.00 94.44 206 PRO A C 1
ATOM 1615 O O . PRO A 1 206 ? -1.228 6.128 -0.835 1.00 94.44 206 PRO A O 1
ATOM 1618 N N . HIS A 1 207 ? -0.373 8.195 -0.722 1.00 96.38 207 HIS A N 1
ATOM 1619 C CA . HIS A 1 207 ? 0.473 7.894 0.439 1.00 96.38 207 HIS A CA 1
ATOM 1620 C C . HIS A 1 207 ? -0.351 7.530 1.686 1.00 96.38 207 HIS A C 1
ATOM 1622 O O . HIS A 1 207 ? -1.514 7.914 1.802 1.00 96.38 207 HIS A O 1
ATOM 1628 N N . SER A 1 208 ? 0.247 6.788 2.622 1.00 96.88 208 SER A N 1
ATOM 1629 C CA . SER A 1 208 ? -0.334 6.481 3.932 1.00 96.88 208 SER A CA 1
ATOM 1630 C C . SER A 1 208 ? 0.294 7.357 5.011 1.00 96.88 208 SER A C 1
ATOM 1632 O O . SER A 1 208 ? 1.475 7.236 5.354 1.00 96.88 208 SER A O 1
ATOM 1634 N N . SER A 1 209 ? -0.523 8.251 5.553 1.00 96.12 209 SER A N 1
ATOM 1635 C CA . SER A 1 209 ? -0.087 9.340 6.413 1.00 96.12 209 SER A CA 1
ATOM 1636 C C . SER A 1 209 ? -0.398 9.086 7.883 1.00 96.12 209 SER A C 1
ATOM 1638 O O . SER A 1 209 ? -1.174 8.205 8.254 1.00 96.12 209 SER A O 1
ATOM 1640 N N . ARG A 1 210 ? 0.185 9.907 8.758 1.00 94.06 210 ARG A N 1
ATOM 1641 C CA . ARG A 1 210 ? -0.087 9.898 10.201 1.00 94.06 210 ARG A CA 1
ATOM 1642 C C . ARG A 1 210 ? -0.112 11.315 10.753 1.00 94.06 210 ARG A C 1
ATOM 1644 O O . ARG A 1 210 ? 0.590 12.190 10.255 1.00 94.06 210 ARG A O 1
ATOM 1651 N N . VAL A 1 211 ? -0.900 11.553 11.801 1.00 89.06 211 VAL A N 1
ATOM 1652 C CA . VAL A 1 211 ? -0.758 12.782 12.594 1.00 89.06 211 VAL A CA 1
ATOM 1653 C C . VAL A 1 211 ? 0.399 12.588 13.564 1.00 89.06 211 VAL A C 1
ATOM 1655 O O . VAL A 1 211 ? 0.371 11.678 14.393 1.00 89.06 211 VAL A O 1
ATOM 1658 N N . ARG A 1 212 ? 1.417 13.441 13.472 1.00 87.69 212 ARG A N 1
ATOM 1659 C CA . ARG A 1 212 ? 2.533 13.470 14.414 1.00 87.69 212 ARG A CA 1
ATOM 1660 C C . ARG A 1 212 ? 2.481 14.770 15.194 1.00 87.69 212 ARG A C 1
ATOM 1662 O O . ARG A 1 212 ? 2.423 15.836 14.593 1.00 87.69 212 ARG A O 1
ATOM 1669 N N . CYS A 1 213 ? 2.530 14.667 16.514 1.00 86.44 213 CYS A N 1
ATOM 1670 C CA . CYS A 1 213 ? 2.644 15.821 17.394 1.00 86.44 213 CYS A CA 1
ATOM 1671 C C . CYS A 1 213 ? 4.061 15.900 17.952 1.00 86.44 213 CYS A C 1
ATOM 1673 O O . CYS A 1 213 ? 4.654 14.873 18.299 1.00 86.44 213 CYS A O 1
ATOM 1675 N N . ASP A 1 214 ? 4.622 17.102 17.997 1.00 85.19 214 ASP A N 1
ATOM 1676 C CA . ASP A 1 214 ? 5.864 17.342 18.714 1.00 85.19 214 ASP A CA 1
ATOM 1677 C C . ASP A 1 214 ? 5.627 17.443 20.232 1.00 85.19 214 ASP A C 1
ATOM 1679 O O . ASP A 1 214 ? 4.508 17.328 20.739 1.00 85.19 214 ASP A O 1
ATOM 1683 N N . LYS A 1 215 ? 6.719 17.626 20.975 1.00 86.00 215 LYS A N 1
ATOM 1684 C CA . LYS A 1 215 ? 6.709 17.748 22.440 1.00 86.00 215 LYS A CA 1
ATOM 1685 C C . LYS A 1 215 ? 5.935 18.971 22.950 1.00 86.00 215 LYS A C 1
ATOM 1687 O O . LYS A 1 215 ? 5.551 18.981 24.115 1.00 86.00 215 LYS A O 1
ATOM 1692 N N . ASP A 1 216 ? 5.748 19.982 22.105 1.00 88.81 216 ASP A N 1
ATOM 1693 C CA . ASP A 1 216 ? 5.071 21.234 22.437 1.00 88.81 216 ASP A CA 1
ATOM 1694 C C . ASP A 1 216 ? 3.567 21.147 22.095 1.00 88.81 216 ASP A C 1
ATOM 1696 O O . ASP A 1 216 ? 2.816 22.102 22.288 1.00 88.81 216 ASP A O 1
ATOM 1700 N N . GLY A 1 217 ? 3.111 19.976 21.627 1.00 86.19 217 GLY A N 1
ATOM 1701 C CA . GLY A 1 217 ? 1.724 19.695 21.274 1.00 86.19 217 GLY A CA 1
ATOM 1702 C C . GLY A 1 217 ? 1.341 20.162 19.871 1.00 86.19 217 GLY A C 1
ATOM 1703 O O . GLY A 1 217 ? 0.171 20.060 19.502 1.00 86.19 217 GLY A O 1
ATOM 1704 N N . PHE A 1 218 ? 2.290 20.653 19.067 1.00 89.31 218 PHE A N 1
ATOM 1705 C CA . PHE A 1 218 ? 2.015 21.022 17.685 1.00 89.31 218 PHE A CA 1
ATOM 1706 C C . PHE A 1 218 ? 1.932 19.762 16.823 1.00 89.31 218 PHE A C 1
ATOM 1708 O O . PHE A 1 218 ? 2.904 19.021 16.667 1.00 89.31 218 PHE A O 1
ATOM 1715 N N . CYS A 1 219 ? 0.748 19.519 16.264 1.00 88.81 219 CYS A N 1
ATOM 1716 C CA . CYS A 1 219 ? 0.462 18.360 15.432 1.00 88.81 219 CYS A CA 1
ATOM 1717 C C . CYS A 1 219 ? 0.473 18.722 13.946 1.00 88.81 219 CYS A C 1
ATOM 1719 O O . CYS A 1 219 ? -0.161 19.689 13.527 1.00 88.81 219 CYS A O 1
ATOM 1721 N N . PHE A 1 220 ? 1.138 17.905 13.136 1.00 89.75 220 PHE A N 1
ATOM 1722 C CA . PHE A 1 220 ? 1.176 18.030 11.683 1.00 89.75 220 PHE A CA 1
ATOM 1723 C C . PHE A 1 220 ? 0.928 16.680 11.006 1.00 89.75 220 PHE A C 1
ATOM 1725 O O . PHE A 1 220 ? 1.076 15.614 11.610 1.00 89.75 220 PHE A O 1
ATOM 1732 N N . ARG A 1 221 ? 0.529 16.725 9.732 1.00 91.25 221 ARG A N 1
ATOM 1733 C CA . ARG A 1 221 ? 0.426 15.531 8.890 1.00 91.25 221 ARG A CA 1
ATOM 1734 C C . ARG A 1 221 ? 1.821 15.140 8.416 1.00 91.25 221 ARG A C 1
ATOM 1736 O O . ARG A 1 221 ? 2.448 15.887 7.672 1.00 91.25 221 ARG A O 1
ATOM 1743 N N . ASP A 1 222 ? 2.266 13.963 8.821 1.00 93.81 222 ASP A N 1
ATOM 1744 C CA . ASP A 1 222 ? 3.416 13.281 8.244 1.00 93.81 222 ASP A CA 1
ATOM 1745 C C . ASP A 1 222 ? 2.914 12.419 7.080 1.00 93.81 222 ASP A C 1
ATOM 1747 O O . ASP A 1 222 ? 2.204 11.432 7.297 1.00 93.81 222 ASP A O 1
ATOM 1751 N N . GLU A 1 223 ? 3.218 12.840 5.851 1.00 92.31 223 GLU A N 1
ATOM 1752 C CA . GLU A 1 223 ? 2.711 12.223 4.619 1.00 92.31 223 GLU A CA 1
ATOM 1753 C C . GLU A 1 223 ? 3.047 10.731 4.526 1.00 92.31 223 GLU A C 1
ATOM 1755 O O . GLU A 1 223 ? 2.201 9.945 4.104 1.00 92.31 223 GLU A O 1
ATOM 1760 N N . TYR A 1 224 ? 4.227 10.349 5.017 1.00 92.75 224 TYR A N 1
ATOM 1761 C CA . TYR A 1 224 ? 4.731 8.976 5.031 1.00 92.75 224 TYR A CA 1
ATOM 1762 C C . TYR A 1 224 ? 4.767 8.388 6.452 1.00 92.75 224 TYR A C 1
ATOM 1764 O O . TYR A 1 224 ? 5.547 7.484 6.767 1.00 92.75 224 TYR A O 1
ATOM 1772 N N . GLY A 1 225 ? 3.953 8.938 7.353 1.00 93.88 225 GLY A N 1
ATOM 1773 C CA . GLY A 1 225 ? 4.027 8.649 8.781 1.00 93.88 225 GLY A CA 1
ATOM 1774 C C . GLY A 1 225 ? 3.511 7.270 9.204 1.00 93.88 225 GLY A C 1
ATOM 1775 O O . GLY A 1 225 ? 3.706 6.907 10.366 1.00 93.88 225 GLY A O 1
ATOM 1776 N N . ASP A 1 226 ? 2.850 6.513 8.318 1.00 95.50 226 ASP A N 1
ATOM 1777 C CA . ASP A 1 226 ? 2.437 5.129 8.585 1.00 95.50 226 ASP A CA 1
ATOM 1778 C C . ASP A 1 226 ? 3.556 4.148 8.216 1.00 95.50 226 ASP A C 1
ATOM 1780 O O . ASP A 1 226 ? 3.742 3.759 7.066 1.00 95.50 226 ASP A O 1
ATOM 1784 N N . TRP A 1 227 ? 4.314 3.718 9.219 1.00 94.69 227 TRP A N 1
ATOM 1785 C CA . TRP A 1 227 ? 5.454 2.818 9.019 1.00 94.69 227 TRP A CA 1
ATOM 1786 C C . TRP A 1 227 ? 5.082 1.348 8.867 1.00 94.69 227 TRP A C 1
ATOM 1788 O O . TRP A 1 227 ? 5.964 0.509 8.668 1.00 94.69 227 TRP A O 1
ATOM 1798 N N . SER A 1 228 ? 3.794 1.029 8.984 1.00 94.50 228 SER A N 1
ATOM 1799 C CA . SER A 1 228 ? 3.270 -0.310 8.743 1.00 94.50 228 SER A CA 1
ATOM 1800 C C . SER A 1 228 ? 2.817 -0.507 7.294 1.00 94.50 228 SER A C 1
ATOM 1802 O O . SER A 1 228 ? 2.437 -1.616 6.927 1.00 94.50 228 SER A O 1
ATOM 1804 N N . ASP A 1 229 ? 2.852 0.531 6.461 1.00 97.19 229 ASP A N 1
ATOM 1805 C CA . ASP A 1 229 ? 2.302 0.512 5.109 1.00 97.19 229 ASP A CA 1
ATOM 1806 C C . ASP A 1 229 ? 3.389 0.840 4.069 1.00 97.19 229 ASP A C 1
ATOM 1808 O O . ASP A 1 229 ? 4.134 1.802 4.265 1.00 97.19 229 ASP A O 1
ATOM 1812 N N . PRO A 1 230 ? 3.509 0.082 2.961 1.00 96.50 230 PRO A N 1
ATOM 1813 C CA . PRO A 1 230 ? 4.408 0.436 1.863 1.00 96.50 230 PRO A CA 1
ATOM 1814 C C . PRO A 1 230 ? 4.068 1.768 1.174 1.00 96.50 230 PRO A C 1
ATOM 1816 O O . PRO A 1 230 ? 4.941 2.325 0.536 1.00 96.50 230 PRO A O 1
ATOM 1819 N N . MET A 1 231 ? 2.850 2.296 1.306 1.00 97.31 231 MET A N 1
ATOM 1820 C CA . MET A 1 231 ? 2.469 3.646 0.871 1.00 97.31 231 MET A CA 1
ATOM 1821 C C . MET A 1 231 ? 2.886 4.740 1.865 1.00 97.31 231 MET A C 1
ATOM 1823 O O . MET A 1 231 ? 2.695 5.919 1.583 1.00 97.31 231 MET A O 1
ATOM 1827 N N . GLY A 1 232 ? 3.382 4.377 3.049 1.00 95.50 232 GLY A N 1
ATOM 1828 C CA . GLY A 1 232 ? 4.012 5.297 3.994 1.00 95.50 232 GLY A CA 1
ATOM 1829 C C . GLY A 1 232 ? 5.536 5.208 3.901 1.00 95.50 232 GLY A C 1
ATOM 1830 O O . GLY A 1 232 ? 6.100 5.130 2.817 1.00 95.50 232 GLY A O 1
ATOM 1831 N N . ASN A 1 233 ? 6.228 5.206 5.040 1.00 92.06 233 ASN A N 1
ATOM 1832 C CA . ASN A 1 233 ? 7.670 4.946 5.109 1.00 92.06 233 ASN A CA 1
ATOM 1833 C C . ASN A 1 233 ? 7.911 3.601 5.815 1.00 92.06 233 ASN A C 1
ATOM 1835 O O . ASN A 1 233 ? 8.107 3.572 7.037 1.00 92.06 233 ASN A O 1
ATOM 1839 N N . PRO A 1 234 ? 7.816 2.472 5.092 1.00 92.75 234 PRO A N 1
ATOM 1840 C CA . PRO A 1 234 ? 7.715 1.158 5.706 1.00 92.75 234 PRO A CA 1
ATOM 1841 C C . PRO A 1 234 ? 8.970 0.789 6.502 1.00 92.75 234 PRO A C 1
ATOM 1843 O O . PRO A 1 234 ? 10.086 0.774 5.979 1.00 92.75 234 PRO A O 1
ATOM 1846 N N . ARG A 1 235 ? 8.793 0.393 7.768 1.00 92.50 235 ARG A N 1
ATOM 1847 C CA . ARG A 1 235 ? 9.866 -0.229 8.560 1.00 92.50 235 ARG A CA 1
ATOM 1848 C C . ARG A 1 235 ? 9.796 -1.739 8.406 1.00 92.50 235 ARG A C 1
ATOM 1850 O O . ARG A 1 235 ? 8.882 -2.385 8.917 1.00 92.50 235 ARG A O 1
ATOM 1857 N N . LEU A 1 236 ? 10.791 -2.293 7.722 1.00 92.81 236 LEU A N 1
ATOM 1858 C CA . LEU A 1 236 ? 10.858 -3.714 7.406 1.00 92.81 236 LEU A CA 1
ATOM 1859 C C . LEU A 1 236 ? 11.895 -4.432 8.251 1.00 92.81 236 LEU A C 1
ATOM 1861 O O . LEU A 1 236 ? 13.000 -3.940 8.467 1.00 92.81 236 LEU A O 1
ATOM 1865 N N . LYS A 1 237 ? 11.560 -5.658 8.650 1.00 92.25 237 LYS A N 1
ATOM 1866 C CA . LYS A 1 237 ? 12.515 -6.583 9.262 1.00 92.25 237 LYS A CA 1
ATOM 1867 C C . LYS A 1 237 ? 13.586 -7.042 8.267 1.00 92.25 237 LYS A C 1
ATOM 1869 O O . LYS A 1 237 ? 14.743 -7.201 8.637 1.00 92.25 237 LYS A O 1
ATOM 1874 N N . SER A 1 238 ? 13.198 -7.273 7.013 1.00 92.81 238 SER A N 1
ATOM 1875 C CA . SER A 1 238 ? 14.105 -7.635 5.923 1.00 92.81 238 SER A CA 1
ATOM 1876 C C . SER A 1 238 ? 13.498 -7.211 4.582 1.00 92.81 238 SER A C 1
ATOM 1878 O O . SER A 1 238 ? 12.404 -7.677 4.264 1.00 92.81 238 SER A O 1
ATOM 1880 N N . PRO A 1 239 ? 14.188 -6.380 3.781 1.00 89.44 239 PRO A N 1
ATOM 1881 C CA . PRO A 1 239 ? 13.679 -5.924 2.486 1.00 89.44 239 PRO A CA 1
ATOM 1882 C C . PRO A 1 239 ? 13.739 -6.999 1.389 1.00 89.44 239 PRO A C 1
ATOM 1884 O O . PRO A 1 239 ? 13.098 -6.846 0.358 1.00 89.44 239 PRO A O 1
ATOM 1887 N N . THR A 1 240 ? 14.503 -8.080 1.587 1.00 92.00 240 THR A N 1
ATOM 1888 C CA . THR A 1 240 ? 14.658 -9.160 0.595 1.00 92.00 240 THR A CA 1
ATOM 1889 C C . THR A 1 240 ? 13.809 -10.387 0.898 1.00 92.00 240 THR A C 1
ATOM 1891 O O . THR A 1 240 ? 13.557 -11.181 -0.004 1.00 92.00 240 THR A O 1
ATOM 1894 N N . THR A 1 241 ? 13.350 -10.567 2.140 1.00 94.19 241 THR A N 1
ATOM 1895 C CA . THR A 1 241 ? 12.564 -11.753 2.541 1.00 94.19 241 THR A CA 1
ATOM 1896 C C . THR A 1 241 ? 11.183 -11.427 3.101 1.00 94.19 241 THR A C 1
ATOM 1898 O O . THR A 1 241 ? 10.302 -12.289 3.090 1.00 94.19 241 THR A O 1
ATOM 1901 N N . GLY A 1 242 ? 10.975 -10.197 3.573 1.00 95.19 242 GLY A N 1
ATOM 1902 C CA . GLY A 1 242 ? 9.728 -9.757 4.177 1.00 95.19 242 GLY A CA 1
ATOM 1903 C C . GLY A 1 242 ? 8.833 -9.016 3.192 1.00 95.19 242 GLY A C 1
ATOM 1904 O O . GLY A 1 242 ? 9.237 -8.007 2.628 1.00 95.19 242 GLY A O 1
ATOM 1905 N N . VAL A 1 243 ? 7.595 -9.480 3.044 1.00 96.88 243 VAL A N 1
ATOM 1906 C CA . VAL A 1 243 ? 6.521 -8.741 2.368 1.00 96.88 243 VAL A CA 1
ATOM 1907 C C . VAL A 1 243 ? 5.772 -7.900 3.398 1.00 96.88 243 VAL A C 1
ATOM 1909 O O . VAL A 1 243 ? 5.458 -8.385 4.486 1.00 96.88 243 VAL A O 1
ATOM 1912 N N . LEU A 1 244 ? 5.468 -6.652 3.052 1.00 97.50 244 LEU A N 1
ATOM 1913 C CA . LEU A 1 244 ? 4.626 -5.762 3.848 1.00 97.50 244 LEU A CA 1
ATOM 1914 C C . LEU A 1 244 ? 3.447 -5.305 3.005 1.00 97.50 244 LEU A C 1
ATOM 1916 O O . LEU A 1 244 ? 3.631 -4.653 1.979 1.00 97.50 244 LEU A 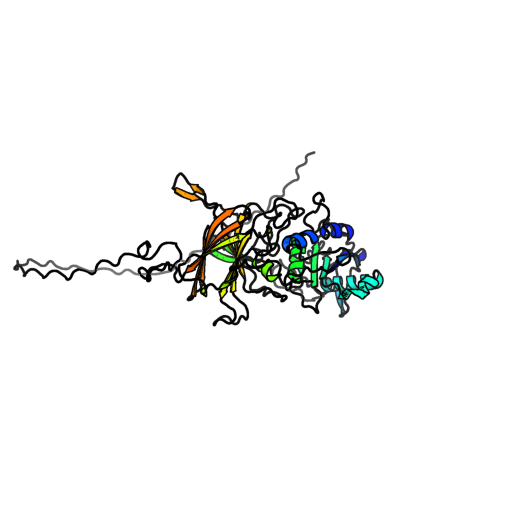O 1
ATOM 1920 N N . CYS A 1 245 ? 2.247 -5.666 3.437 1.00 98.06 245 CYS A N 1
ATOM 1921 C CA . CYS A 1 245 ? 1.038 -5.339 2.707 1.00 98.06 245 CYS A CA 1
ATOM 1922 C C . CYS A 1 245 ? 0.494 -3.970 3.109 1.00 98.06 245 CYS A C 1
ATOM 1924 O O . CYS A 1 245 ? 0.793 -3.452 4.188 1.00 98.06 245 CYS A O 1
ATOM 1926 N N . VAL A 1 246 ? -0.302 -3.387 2.215 1.00 97.81 246 VAL A N 1
ATOM 1927 C CA . VAL A 1 246 ? -1.010 -2.130 2.471 1.00 97.81 246 VAL A CA 1
ATOM 1928 C C . VAL A 1 246 ? -2.008 -2.292 3.622 1.00 97.81 246 VAL A C 1
ATOM 1930 O O . VAL A 1 246 ? -2.504 -3.389 3.900 1.00 97.81 246 VAL A O 1
ATOM 1933 N N . ASN A 1 247 ? -2.292 -1.196 4.311 1.00 97.88 247 ASN A N 1
ATOM 1934 C CA . ASN A 1 247 ? -3.245 -1.123 5.404 1.00 97.88 247 ASN A CA 1
ATOM 1935 C C . ASN A 1 247 ? -4.685 -1.346 4.910 1.00 97.88 247 ASN A C 1
ATOM 1937 O O . ASN A 1 247 ? -4.972 -1.428 3.715 1.00 97.88 247 ASN A O 1
ATOM 1941 N N . ALA A 1 248 ? -5.619 -1.470 5.851 1.00 97.75 248 ALA A N 1
ATOM 1942 C CA . ALA A 1 248 ? -7.007 -1.791 5.544 1.00 97.75 248 ALA A CA 1
ATOM 1943 C C . ALA A 1 248 ? -7.714 -0.822 4.579 1.00 97.75 248 ALA A C 1
ATOM 1945 O O . ALA A 1 248 ? -8.313 -1.323 3.627 1.00 97.75 248 ALA A O 1
ATOM 1946 N N . PRO A 1 249 ? -7.667 0.517 4.741 1.00 96.12 249 PRO A N 1
ATOM 1947 C CA . PRO A 1 249 ? -8.326 1.408 3.786 1.00 96.12 249 PRO A CA 1
ATOM 1948 C C . PRO A 1 249 ? -7.731 1.319 2.380 1.00 96.12 249 PRO A C 1
ATOM 1950 O O . PRO A 1 249 ? -8.485 1.361 1.412 1.00 96.12 249 PRO A O 1
ATOM 1953 N N . GLN A 1 250 ? -6.414 1.147 2.254 1.00 95.44 250 GLN A N 1
ATOM 1954 C CA . GLN A 1 250 ? -5.745 0.975 0.964 1.00 95.44 250 GLN A CA 1
ATOM 1955 C C . GLN A 1 250 ? -6.095 -0.377 0.321 1.00 95.44 250 GLN A C 1
ATOM 1957 O O . GLN A 1 250 ? -6.447 -0.431 -0.856 1.00 95.44 250 GLN A O 1
ATOM 1962 N N . ALA A 1 251 ? -6.090 -1.467 1.099 1.00 95.56 251 ALA A N 1
ATOM 1963 C CA . ALA A 1 251 ? -6.501 -2.796 0.641 1.00 95.56 251 ALA A CA 1
ATOM 1964 C C . ALA A 1 251 ? -7.980 -2.829 0.229 1.00 95.56 251 ALA A C 1
ATOM 1966 O O . ALA A 1 251 ? -8.335 -3.479 -0.756 1.00 95.56 251 ALA A O 1
ATOM 1967 N N . TYR A 1 252 ? -8.842 -2.125 0.970 1.00 94.12 252 TYR A N 1
ATOM 1968 C CA . TYR A 1 252 ? -10.243 -1.932 0.612 1.00 94.12 252 TYR A CA 1
ATOM 1969 C C . TYR A 1 252 ? -10.364 -1.134 -0.674 1.00 94.12 252 TYR A C 1
ATOM 1971 O O . TYR A 1 252 ? -11.042 -1.586 -1.596 1.00 94.12 252 TYR A O 1
ATOM 1979 N N . LYS A 1 253 ? -9.665 0.010 -0.763 1.00 91.00 253 LYS A N 1
ATOM 1980 C CA . LYS A 1 253 ? -9.665 0.834 -1.966 1.00 91.00 253 LYS A CA 1
ATOM 1981 C C . LYS A 1 253 ? -9.271 -0.010 -3.161 1.00 91.00 253 LYS A C 1
ATOM 1983 O O . LYS A 1 253 ? -10.062 -0.045 -4.075 1.00 91.00 253 LYS A O 1
ATOM 1988 N N . ALA A 1 254 ? -8.171 -0.758 -3.117 1.00 91.00 254 ALA A N 1
ATOM 1989 C CA . ALA A 1 254 ? -7.689 -1.606 -4.212 1.00 91.00 254 ALA A CA 1
ATOM 1990 C C . ALA A 1 254 ? -8.602 -2.798 -4.596 1.00 91.00 254 ALA A C 1
ATOM 1992 O O . ALA A 1 254 ? -8.326 -3.498 -5.578 1.00 91.00 254 ALA A O 1
ATOM 1993 N N . GLY A 1 255 ? -9.654 -3.080 -3.816 1.00 90.75 255 GLY A N 1
ATOM 1994 C CA . GLY A 1 255 ? -10.516 -4.257 -3.986 1.00 90.75 255 GLY A CA 1
ATOM 1995 C C . GLY A 1 255 ? -9.885 -5.570 -3.498 1.00 90.75 255 GLY A C 1
ATOM 1996 O O . GLY A 1 255 ? -10.350 -6.664 -3.827 1.00 90.75 255 GLY A O 1
ATOM 1997 N N . TRP A 1 256 ? -8.798 -5.495 -2.728 1.00 93.12 256 TRP A N 1
ATOM 1998 C CA . TRP A 1 256 ? -8.060 -6.664 -2.241 1.00 93.12 256 TRP A CA 1
ATOM 1999 C C . TRP A 1 256 ? -8.679 -7.237 -0.973 1.00 93.12 256 TRP A C 1
ATOM 2001 O O . TRP A 1 256 ? -8.687 -8.452 -0.785 1.00 93.12 256 TRP A O 1
ATOM 2011 N N . ALA A 1 257 ? -9.244 -6.379 -0.129 1.00 94.75 257 ALA A N 1
ATOM 2012 C CA . ALA A 1 257 ? -9.885 -6.776 1.112 1.00 94.75 257 ALA A CA 1
ATOM 2013 C C . ALA A 1 257 ? -11.259 -6.116 1.279 1.00 94.75 257 ALA A C 1
ATOM 2015 O O . ALA A 1 257 ? -11.575 -5.112 0.646 1.00 94.75 257 ALA A O 1
ATOM 2016 N N . SER A 1 258 ? -12.093 -6.695 2.134 1.00 95.56 258 SER A N 1
ATOM 2017 C CA . SER A 1 258 ? -13.437 -6.217 2.432 1.00 95.56 258 SER A CA 1
ATOM 2018 C C . SER A 1 258 ? -13.729 -6.301 3.930 1.00 95.56 258 SER A C 1
ATOM 2020 O O . SER A 1 258 ? -13.057 -7.039 4.661 1.00 95.56 258 SER A O 1
ATOM 2022 N N . PRO A 1 259 ? -14.753 -5.581 4.415 1.00 97.50 259 PRO A N 1
ATOM 2023 C CA . PRO A 1 259 ? -15.208 -5.744 5.784 1.00 97.50 259 PRO A CA 1
ATOM 2024 C C . PRO A 1 259 ? -15.687 -7.174 6.070 1.00 97.50 259 PRO A C 1
ATOM 2026 O O . PRO A 1 259 ? -16.158 -7.874 5.169 1.00 97.50 259 PRO A O 1
ATOM 2029 N N . ILE A 1 260 ? -15.586 -7.602 7.330 1.00 98.31 260 ILE A N 1
ATOM 2030 C CA . ILE A 1 260 ? -16.220 -8.842 7.804 1.00 98.31 260 ILE A CA 1
ATOM 2031 C C . ILE A 1 260 ? -17.752 -8.754 7.665 1.00 98.31 260 ILE A C 1
ATOM 2033 O O . ILE A 1 260 ? -18.299 -7.644 7.611 1.00 98.31 260 ILE A O 1
ATOM 2037 N N . PRO A 1 261 ? -18.484 -9.885 7.662 1.00 97.06 261 PRO A N 1
ATOM 2038 C CA . PRO A 1 261 ? -19.942 -9.868 7.733 1.00 97.06 261 PRO A CA 1
ATOM 2039 C C . PRO A 1 261 ? -20.450 -9.007 8.898 1.00 97.06 261 PRO A C 1
ATOM 2041 O O . PRO A 1 261 ? -20.035 -9.172 10.043 1.00 97.06 261 PRO A O 1
ATOM 2044 N N . GLY A 1 262 ? -21.327 -8.048 8.593 1.00 96.06 262 GLY A N 1
ATOM 2045 C CA . GLY A 1 262 ? -21.838 -7.084 9.571 1.00 96.06 262 GLY A CA 1
ATOM 2046 C C . GLY A 1 262 ? -20.827 -6.032 10.046 1.00 96.06 262 GLY A C 1
ATOM 2047 O O . GLY A 1 262 ? -21.172 -5.262 10.936 1.00 96.06 262 GLY A O 1
ATOM 2048 N N . GLY A 1 263 ? -19.617 -5.991 9.477 1.00 96.69 263 GLY A N 1
ATOM 2049 C CA . GLY A 1 263 ? -18.544 -5.053 9.817 1.00 96.69 263 GLY A CA 1
ATOM 2050 C C . GLY A 1 263 ? -18.502 -3.780 8.969 1.00 96.69 263 GLY A C 1
ATOM 2051 O O . GLY A 1 263 ? -17.706 -2.897 9.268 1.00 96.69 263 GLY A O 1
ATOM 2052 N N . ASN A 1 264 ? -19.335 -3.664 7.929 1.00 95.81 264 ASN A N 1
ATOM 2053 C CA . ASN A 1 264 ? -19.597 -2.399 7.237 1.00 95.81 264 ASN A CA 1
ATOM 2054 C C . ASN A 1 264 ? -20.837 -1.750 7.861 1.00 95.81 264 ASN A C 1
ATOM 2056 O O . ASN A 1 264 ? -21.955 -2.191 7.596 1.00 95.81 264 ASN A O 1
ATOM 2060 N N . ILE A 1 265 ? -20.638 -0.752 8.716 1.00 95.00 265 ILE A N 1
ATOM 2061 C CA . ILE A 1 265 ? -21.693 -0.166 9.552 1.00 95.00 265 ILE A CA 1
ATOM 2062 C C . ILE A 1 265 ? -21.657 1.354 9.483 1.00 95.00 265 ILE A C 1
ATOM 2064 O O . ILE A 1 265 ? -20.589 1.943 9.316 1.00 95.00 265 ILE A O 1
ATOM 2068 N N . ARG A 1 266 ? -22.805 2.014 9.652 1.00 93.00 266 ARG A N 1
ATOM 2069 C CA . ARG A 1 266 ? -22.821 3.454 9.926 1.00 93.00 266 ARG A CA 1
ATOM 2070 C C . ARG A 1 266 ? -22.761 3.660 11.427 1.00 93.00 266 ARG A C 1
ATOM 2072 O O . ARG A 1 266 ? -23.421 2.950 12.179 1.00 93.00 266 ARG A O 1
ATOM 2079 N N . ALA A 1 267 ? -22.011 4.669 11.856 1.00 92.31 267 ALA A N 1
ATOM 2080 C CA . ALA A 1 267 ? -21.973 5.081 13.254 1.00 92.31 267 ALA A CA 1
ATOM 2081 C C . ALA A 1 267 ? -23.386 5.346 13.804 1.00 92.31 267 ALA A C 1
ATOM 2083 O O . ALA A 1 267 ? -23.680 4.981 14.933 1.00 92.31 267 ALA A O 1
ATOM 2084 N N . SER A 1 268 ? -24.278 5.913 12.984 1.00 90.12 268 SER A N 1
ATOM 2085 C CA . SER A 1 268 ? -25.680 6.184 13.328 1.00 90.12 268 SER A CA 1
ATOM 2086 C C . SER A 1 268 ? -26.535 4.942 13.572 1.00 90.12 268 SER A C 1
ATOM 2088 O O . SER A 1 268 ? -27.558 5.055 14.239 1.00 90.12 268 SER A O 1
ATOM 2090 N N . ASP A 1 269 ? -26.141 3.791 13.023 1.00 91.56 269 ASP A N 1
ATOM 2091 C CA . ASP A 1 269 ? -26.910 2.545 13.115 1.00 91.56 269 ASP A CA 1
ATOM 2092 C C . ASP A 1 269 ? -26.598 1.790 14.417 1.00 91.56 269 ASP A C 1
ATOM 2094 O O . ASP A 1 269 ? -27.275 0.822 14.761 1.00 91.56 269 ASP A O 1
ATOM 2098 N N . LEU A 1 270 ? -25.559 2.216 15.143 1.00 94.31 270 LEU A N 1
ATOM 2099 C CA . LEU A 1 270 ? -25.243 1.711 16.470 1.00 94.31 270 LEU A CA 1
ATOM 2100 C C . LEU A 1 270 ? -26.147 2.396 17.510 1.00 94.31 270 LEU A C 1
ATOM 2102 O O . LEU A 1 270 ? -26.237 3.634 17.516 1.00 94.31 270 LEU A O 1
ATOM 2106 N N . PRO A 1 271 ? -26.796 1.628 18.404 1.00 94.88 271 PRO A N 1
ATOM 2107 C CA . PRO A 1 271 ? -27.472 2.205 19.556 1.00 94.88 271 PRO A CA 1
ATOM 2108 C C . PRO A 1 271 ? -26.471 2.968 20.429 1.00 94.88 271 PRO A C 1
ATOM 2110 O O . PRO A 1 271 ? -25.310 2.571 20.550 1.00 94.88 271 PRO A O 1
ATOM 2113 N N . VAL A 1 272 ? -26.925 4.074 21.014 1.00 94.31 272 VAL A N 1
ATOM 2114 C CA . VAL A 1 272 ? -26.103 4.876 21.929 1.00 94.31 272 VAL A CA 1
ATOM 2115 C C . VAL A 1 272 ? -25.808 4.056 23.183 1.00 94.31 272 VAL A C 1
ATOM 2117 O O . VAL A 1 272 ? -26.701 3.359 23.659 1.00 94.31 272 VAL A O 1
ATOM 2120 N N . GLY A 1 273 ? -24.563 4.085 23.657 1.00 94.75 273 GLY A N 1
ATOM 2121 C CA . GLY A 1 273 ? -24.137 3.412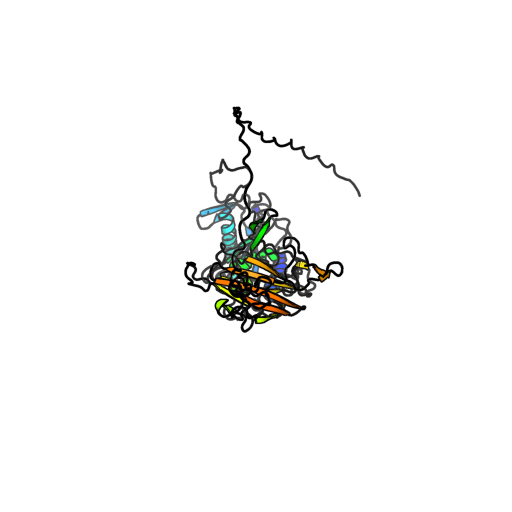 24.892 1.00 94.75 273 GLY A CA 1
ATOM 2122 C C . GLY A 1 273 ? -24.135 1.889 24.876 1.00 94.75 273 GLY A C 1
ATOM 2123 O O . GLY A 1 273 ? -23.769 1.247 25.854 1.00 94.75 273 GLY A O 1
ATOM 2124 N N . ILE A 1 274 ? -24.513 1.262 23.759 1.00 95.62 274 ILE A N 1
ATOM 2125 C CA . ILE A 1 274 ? -24.517 -0.196 23.656 1.00 95.62 274 ILE A CA 1
ATOM 2126 C C . ILE A 1 274 ? -23.280 -0.655 22.898 1.00 95.62 274 ILE A C 1
ATOM 2128 O O . ILE A 1 274 ? -23.144 -0.467 21.686 1.00 95.62 274 ILE A O 1
ATOM 2132 N N . PHE A 1 275 ? -22.397 -1.338 23.620 1.00 95.88 275 PHE A N 1
ATOM 2133 C CA . PHE A 1 275 ? -21.234 -1.988 23.039 1.00 95.88 275 PHE A CA 1
ATOM 2134 C C . PHE A 1 275 ? -21.619 -3.161 22.139 1.00 95.88 275 PHE A C 1
ATOM 2136 O O . PHE A 1 275 ? -22.336 -4.083 22.537 1.00 95.88 275 PHE A O 1
ATOM 2143 N N . ARG A 1 276 ? -21.046 -3.174 20.935 1.00 97.44 276 ARG A N 1
ATOM 2144 C CA . ARG A 1 276 ? -21.118 -4.299 20.006 1.00 97.44 276 ARG A CA 1
ATOM 2145 C C . ARG A 1 276 ? -19.735 -4.888 19.767 1.00 97.44 276 ARG A C 1
ATOM 2147 O O . ARG A 1 276 ? -18.828 -4.198 19.305 1.00 97.44 276 ARG A O 1
ATOM 2154 N N . ASP A 1 277 ? -19.613 -6.186 20.020 1.00 98.25 277 ASP A N 1
ATOM 2155 C CA . ASP A 1 277 ? -18.375 -6.929 19.807 1.00 98.25 277 ASP A CA 1
ATOM 2156 C C . ASP A 1 277 ? -18.260 -7.464 18.379 1.00 98.25 277 ASP A C 1
ATOM 2158 O O . ASP A 1 277 ? -19.217 -7.975 17.792 1.00 98.25 277 ASP A O 1
ATOM 2162 N N . PHE A 1 278 ? -17.043 -7.396 17.848 1.00 98.50 278 PHE A N 1
ATOM 2163 C CA . PHE A 1 278 ? -16.662 -7.922 16.548 1.00 98.50 278 PHE A CA 1
ATOM 2164 C C . PHE A 1 278 ? -15.426 -8.810 16.672 1.00 98.50 278 PHE A C 1
ATOM 2166 O O . PHE A 1 278 ? -14.464 -8.482 17.369 1.00 98.50 278 PHE A O 1
ATOM 2173 N N . PHE A 1 279 ? -15.443 -9.925 15.944 1.00 98.50 279 PHE A N 1
ATOM 2174 C CA . PHE A 1 279 ? -14.303 -10.823 15.797 1.00 98.50 279 PHE A CA 1
ATOM 2175 C C . PHE A 1 279 ? -13.557 -10.453 14.522 1.00 98.50 279 PHE A C 1
ATOM 2177 O O . PHE A 1 279 ? -14.028 -10.707 13.415 1.00 98.50 279 PHE A O 1
ATOM 2184 N N . LEU A 1 280 ? -12.404 -9.823 14.692 1.00 98.25 280 LEU A N 1
ATOM 2185 C CA . LEU A 1 280 ? -11.597 -9.282 13.617 1.00 98.25 280 LEU A CA 1
ATOM 2186 C C . LEU A 1 280 ? -10.446 -10.245 13.309 1.00 98.25 280 LEU A C 1
ATOM 2188 O O . LEU A 1 280 ? -9.492 -10.307 14.093 1.00 98.25 280 LEU A O 1
ATOM 2192 N N . PRO A 1 281 ? -10.519 -11.042 12.228 1.00 98.56 281 PRO A N 1
ATOM 2193 C CA . PRO A 1 281 ? -9.434 -11.946 11.890 1.00 98.56 281 PRO A CA 1
ATOM 2194 C C . PRO A 1 281 ? -8.191 -11.139 11.508 1.00 98.56 281 PRO A C 1
ATOM 2196 O O . PRO A 1 281 ? -8.287 -10.036 10.969 1.00 98.56 281 PRO A O 1
ATOM 2199 N N . ALA A 1 282 ? -7.015 -11.699 11.775 1.00 98.56 282 ALA A N 1
ATOM 2200 C CA . ALA A 1 282 ? -5.767 -11.122 11.310 1.00 98.56 282 ALA A CA 1
ATOM 2201 C C . ALA A 1 282 ? -5.801 -11.014 9.780 1.00 98.56 282 ALA A C 1
ATOM 2203 O O . ALA A 1 282 ? -6.177 -11.973 9.101 1.00 98.56 282 ALA A O 1
ATOM 2204 N N . MET A 1 283 ? -5.376 -9.869 9.237 1.00 98.50 283 MET A N 1
ATOM 2205 C CA . MET A 1 283 ? -5.436 -9.604 7.794 1.00 98.50 283 MET A CA 1
ATOM 2206 C C . MET A 1 283 ? -4.729 -10.680 6.964 1.00 98.50 283 MET A C 1
ATOM 2208 O O . MET A 1 283 ? -5.173 -11.001 5.874 1.00 98.50 283 MET A O 1
ATOM 2212 N N . ALA A 1 284 ? -3.698 -11.317 7.517 1.00 98.00 284 ALA A N 1
ATOM 2213 C CA . ALA A 1 284 ? -2.973 -12.400 6.864 1.00 98.00 284 ALA A CA 1
ATOM 2214 C C . ALA A 1 284 ? -3.795 -13.674 6.584 1.00 98.00 284 ALA A C 1
ATOM 2216 O O . ALA A 1 284 ? -3.348 -14.513 5.804 1.00 98.00 284 ALA A O 1
ATOM 2217 N N . LE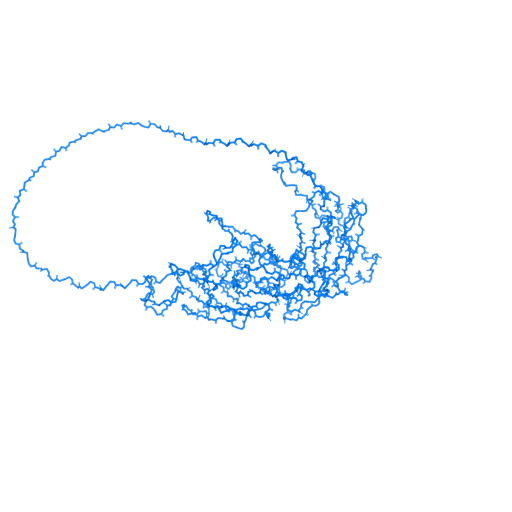U A 1 285 ? -4.951 -13.865 7.230 1.00 97.50 285 LEU A N 1
ATOM 2218 C CA . LEU A 1 285 ? -5.696 -15.127 7.165 1.00 97.50 285 LEU A CA 1
ATOM 2219 C C . LEU A 1 285 ? -6.714 -15.186 6.027 1.00 97.50 285 LEU A C 1
ATOM 2221 O O . LEU A 1 285 ? -6.941 -16.255 5.467 1.00 97.50 285 LEU A O 1
ATOM 2225 N N . ASN A 1 286 ? -7.376 -14.074 5.714 1.00 95.69 286 ASN A N 1
ATOM 2226 C CA . ASN A 1 286 ? -8.393 -14.011 4.666 1.00 95.69 286 ASN A CA 1
ATOM 2227 C C . ASN A 1 286 ? -8.624 -12.561 4.226 1.00 95.69 286 ASN A C 1
ATOM 2229 O O . ASN A 1 286 ? -8.242 -11.637 4.934 1.00 95.69 286 ASN A O 1
ATOM 2233 N N . SER A 1 287 ? -9.292 -12.363 3.088 1.00 96.00 287 SER A N 1
ATOM 2234 C CA . SER A 1 287 ? -9.571 -11.032 2.532 1.00 96.00 287 SER A CA 1
ATOM 2235 C C . SER A 1 287 ? -10.719 -10.276 3.215 1.00 96.00 287 SER A C 1
ATOM 2237 O O . SER A 1 287 ? -10.957 -9.124 2.885 1.00 96.00 287 SER A O 1
ATOM 2239 N N . THR A 1 288 ? -11.482 -10.906 4.107 1.00 97.56 288 THR A N 1
ATOM 2240 C CA . THR A 1 288 ? -12.620 -10.308 4.831 1.00 97.56 288 THR A CA 1
ATOM 2241 C C . THR A 1 288 ? -12.200 -10.029 6.272 1.00 97.56 288 THR A C 1
ATOM 2243 O O . THR A 1 288 ? -12.449 -10.844 7.157 1.00 97.56 288 THR A O 1
ATOM 2246 N N . ASN A 1 289 ? -11.493 -8.928 6.515 1.00 98.12 289 ASN A N 1
ATOM 2247 C CA . ASN A 1 289 ? -10.624 -8.819 7.696 1.00 98.12 289 ASN A CA 1
ATOM 2248 C C . ASN A 1 289 ? -10.597 -7.452 8.386 1.00 98.12 289 ASN A C 1
ATOM 2250 O O . ASN A 1 289 ? -9.714 -7.175 9.198 1.00 98.12 289 ASN A O 1
ATOM 2254 N N . MET A 1 290 ? -11.567 -6.598 8.074 1.00 98.44 290 MET A N 1
ATOM 2255 C CA . MET A 1 290 ? -11.652 -5.259 8.647 1.00 98.44 290 MET A CA 1
ATOM 2256 C C . MET A 1 290 ? -13.066 -4.921 9.124 1.00 98.44 290 MET A C 1
ATOM 2258 O O . MET A 1 290 ? -14.046 -5.547 8.713 1.00 98.44 290 MET A O 1
ATOM 2262 N N . LEU A 1 291 ? -13.175 -3.894 9.960 1.00 98.38 291 LEU A N 1
ATOM 2263 C CA . LEU A 1 291 ? -14.397 -3.108 10.108 1.00 98.38 291 LEU A CA 1
ATOM 2264 C C . LEU A 1 291 ? -14.272 -1.841 9.271 1.00 98.38 291 LEU A C 1
ATOM 2266 O O . LEU A 1 291 ? -13.190 -1.264 9.181 1.00 98.38 291 LEU A O 1
ATOM 2270 N N . ARG A 1 292 ? -15.395 -1.391 8.720 1.00 97.12 292 ARG A N 1
ATOM 2271 C CA . ARG A 1 292 ? -15.555 -0.090 8.080 1.00 97.12 292 ARG A CA 1
ATOM 2272 C C . ARG A 1 292 ? -16.731 0.620 8.739 1.00 97.12 292 ARG A C 1
ATOM 2274 O O . ARG A 1 292 ? -17.882 0.234 8.548 1.00 97.12 292 ARG A O 1
ATOM 2281 N N . ILE A 1 293 ? -16.430 1.638 9.535 1.00 96.19 293 ILE A N 1
ATOM 2282 C CA . ILE A 1 293 ? -17.402 2.396 10.323 1.00 96.19 293 ILE A CA 1
ATOM 2283 C C . ILE A 1 293 ? -17.569 3.762 9.664 1.00 96.19 293 ILE A C 1
ATOM 2285 O O . ILE A 1 293 ? -16.690 4.615 9.757 1.00 96.19 293 ILE A O 1
ATOM 2289 N N . ILE A 1 294 ? -18.687 3.974 8.976 1.00 92.94 294 ILE A N 1
ATOM 2290 C CA . ILE A 1 294 ? -18.997 5.230 8.289 1.00 92.94 294 ILE A CA 1
ATOM 2291 C C . ILE A 1 294 ? -19.394 6.266 9.342 1.00 92.94 294 ILE A C 1
ATOM 2293 O O . ILE A 1 294 ? -20.470 6.170 9.937 1.00 92.94 294 ILE A O 1
ATOM 2297 N N . THR A 1 295 ? -18.530 7.254 9.575 1.00 89.50 295 THR A N 1
ATOM 2298 C CA . THR A 1 295 ? -18.755 8.329 10.554 1.00 89.50 295 THR A CA 1
ATOM 2299 C C . THR A 1 295 ? -19.424 9.547 9.923 1.00 89.50 295 THR A C 1
ATOM 2301 O O . THR A 1 295 ? -20.165 10.255 10.604 1.00 89.50 295 THR A O 1
ATOM 2304 N N . MET A 1 296 ? -19.248 9.762 8.612 1.00 83.44 296 MET A N 1
ATOM 2305 C CA . MET A 1 296 ? -20.051 10.714 7.835 1.00 83.44 296 MET A CA 1
ATOM 2306 C C . MET A 1 296 ? -20.399 10.135 6.454 1.00 83.44 296 MET A C 1
ATOM 2308 O O . MET A 1 296 ? -19.502 9.951 5.628 1.00 83.44 296 MET A O 1
ATOM 2312 N N . PRO A 1 297 ? -21.686 9.861 6.172 1.00 72.12 297 PRO A N 1
ATOM 2313 C CA . PRO A 1 297 ? -22.124 9.426 4.848 1.00 72.12 297 PRO A CA 1
ATOM 2314 C C . PRO A 1 297 ? -21.893 10.482 3.758 1.00 72.12 297 PRO A C 1
ATOM 2316 O O . PRO A 1 297 ? -21.889 11.686 4.030 1.00 72.12 297 PRO A O 1
ATOM 2319 N N . ALA A 1 298 ? -21.773 10.034 2.507 1.00 62.28 298 ALA A N 1
ATOM 2320 C CA . ALA A 1 298 ? -21.707 10.921 1.349 1.00 62.28 298 ALA A CA 1
ATOM 2321 C C . ALA A 1 298 ? -22.971 11.796 1.255 1.00 62.28 298 ALA A C 1
ATOM 2323 O O . ALA A 1 298 ? -24.077 11.337 1.547 1.00 62.28 298 ALA A O 1
ATOM 2324 N N . GLY A 1 299 ? -22.807 13.059 0.847 1.00 56.81 299 GLY A N 1
ATOM 2325 C CA . GLY A 1 299 ? -23.925 13.994 0.670 1.00 56.81 299 GLY A CA 1
ATOM 2326 C C . GLY A 1 299 ? -24.506 14.587 1.962 1.00 56.81 299 GLY A C 1
ATOM 2327 O O . GLY A 1 299 ? -25.569 15.202 1.922 1.00 56.81 299 GLY A O 1
ATOM 2328 N N . THR A 1 300 ? -23.835 14.436 3.109 1.00 58.94 300 THR A N 1
ATOM 2329 C CA . THR A 1 300 ? -24.280 15.065 4.364 1.00 58.94 300 THR A CA 1
ATOM 2330 C C . THR A 1 300 ? -23.951 16.573 4.377 1.00 58.94 300 THR A C 1
ATOM 2332 O O . THR A 1 300 ? -22.874 16.987 3.948 1.00 58.94 300 THR A O 1
ATOM 2335 N N . VAL A 1 301 ? -24.872 17.414 4.873 1.00 45.06 301 VAL A N 1
ATOM 2336 C CA . VAL A 1 301 ? -24.757 18.892 4.889 1.00 45.06 301 VAL A CA 1
ATOM 2337 C C . VAL A 1 301 ? -23.435 19.357 5.522 1.00 45.06 301 VAL A C 1
ATOM 2339 O O . VAL A 1 301 ? -23.104 18.955 6.638 1.00 45.06 301 VAL A O 1
ATOM 2342 N N . GLY A 1 302 ? -22.698 20.218 4.807 1.00 51.41 302 GLY A N 1
ATOM 2343 C CA . GLY A 1 302 ? -21.394 20.764 5.215 1.00 51.41 302 GLY A CA 1
ATOM 2344 C C . GLY A 1 302 ? -20.182 20.083 4.565 1.00 51.41 302 GLY A C 1
ATOM 2345 O O . GLY A 1 302 ? -19.104 20.670 4.544 1.00 51.41 302 GLY A O 1
ATOM 2346 N N . SER A 1 303 ? -20.352 18.899 3.967 1.00 46.03 303 SER A N 1
ATOM 2347 C CA . SER A 1 303 ? -19.354 18.297 3.080 1.00 46.03 303 SER A CA 1
ATOM 2348 C C . SER A 1 303 ? -19.842 18.379 1.635 1.00 46.03 303 SER A C 1
ATOM 2350 O O . SER A 1 303 ? -20.713 17.616 1.230 1.00 46.03 303 SER A O 1
ATOM 2352 N N . ASN A 1 304 ? -19.238 19.245 0.820 1.00 44.41 304 ASN A N 1
ATOM 2353 C CA . ASN A 1 304 ? -19.391 19.221 -0.644 1.00 44.41 304 ASN A CA 1
ATOM 2354 C C . ASN A 1 304 ? -18.770 17.954 -1.285 1.00 44.41 304 ASN A C 1
ATOM 2356 O O . ASN A 1 304 ? -18.478 17.944 -2.477 1.00 44.41 304 ASN A O 1
ATOM 2360 N N . SER A 1 305 ? -18.504 16.891 -0.515 1.00 51.47 305 SER A N 1
ATOM 2361 C CA . SER A 1 305 ? -17.890 15.670 -1.021 1.00 51.47 305 SER A CA 1
ATOM 2362 C C . SER A 1 305 ? -18.950 14.629 -1.360 1.00 51.47 305 SER A C 1
ATOM 2364 O O . SER A 1 305 ? -19.704 14.173 -0.501 1.00 51.47 305 SER A O 1
ATOM 2366 N N . ALA A 1 306 ? -18.912 14.150 -2.602 1.00 59.00 306 ALA A N 1
ATOM 2367 C CA . ALA A 1 306 ? -19.554 12.909 -3.039 1.00 59.00 306 ALA A CA 1
ATOM 2368 C C . ALA A 1 306 ? -18.979 11.642 -2.350 1.00 59.00 306 ALA A C 1
ATOM 2370 O O . ALA A 1 306 ? -19.227 10.527 -2.796 1.00 59.00 306 ALA A O 1
ATOM 2371 N N . LEU A 1 307 ? -18.180 11.802 -1.291 1.00 66.50 307 LEU A N 1
ATOM 2372 C CA . LEU A 1 307 ? -17.330 10.784 -0.687 1.00 66.50 307 LEU A CA 1
ATOM 2373 C C . LEU A 1 307 ? -17.660 10.604 0.805 1.00 66.50 307 LEU A C 1
ATOM 2375 O O . LEU A 1 307 ? -18.019 11.571 1.481 1.00 66.50 307 LEU A O 1
ATOM 2379 N N . GLU A 1 308 ? -17.552 9.368 1.298 1.00 76.56 308 GLU A N 1
ATOM 2380 C CA . GLU A 1 308 ? -17.868 8.965 2.677 1.00 76.56 308 GLU A CA 1
ATOM 2381 C C . GLU A 1 308 ? -16.631 9.043 3.579 1.00 76.56 308 GLU A C 1
ATOM 2383 O O . GLU A 1 308 ? -15.602 8.472 3.234 1.00 76.56 308 GLU A O 1
ATOM 2388 N N . ARG A 1 309 ? -16.743 9.628 4.779 1.00 87.19 309 ARG A N 1
ATOM 2389 C CA . ARG A 1 309 ? -15.706 9.509 5.820 1.00 87.19 309 ARG A CA 1
ATOM 2390 C C . ARG A 1 309 ? -15.928 8.244 6.635 1.00 87.19 309 ARG A C 1
ATOM 2392 O O . ARG A 1 309 ? -17.014 8.057 7.195 1.00 87.19 309 ARG A O 1
ATOM 2399 N N . ALA A 1 310 ? -14.907 7.397 6.725 1.00 92.94 310 ALA A N 1
ATOM 2400 C CA . ALA A 1 310 ? -14.980 6.146 7.467 1.00 92.94 310 ALA A CA 1
ATOM 2401 C C . ALA A 1 310 ? -13.718 5.865 8.289 1.00 92.94 310 ALA A C 1
ATOM 2403 O O . ALA A 1 310 ? -12.599 6.182 7.880 1.00 92.94 310 ALA A O 1
ATOM 2404 N N . LEU A 1 311 ? -13.922 5.205 9.430 1.00 96.75 311 LEU A N 1
ATOM 2405 C CA . LEU A 1 311 ? -12.870 4.543 10.190 1.00 96.75 311 LEU A CA 1
ATOM 2406 C C . LEU A 1 311 ? -12.723 3.102 9.701 1.00 96.75 311 LEU A C 1
ATOM 2408 O O . LEU A 1 311 ? -13.711 2.382 9.551 1.00 96.75 311 LEU A O 1
ATOM 2412 N N . TYR A 1 312 ? -11.486 2.678 9.498 1.00 98.25 312 TYR A N 1
ATOM 2413 C CA . TYR A 1 312 ? -11.107 1.317 9.161 1.00 98.25 312 TYR A CA 1
ATOM 2414 C C . TYR A 1 312 ? -10.386 0.711 10.358 1.00 98.25 312 TYR A C 1
ATOM 2416 O O . TYR A 1 312 ? -9.366 1.239 10.798 1.00 98.25 312 TYR A O 1
ATOM 2424 N N . VAL A 1 313 ? -10.919 -0.392 10.881 1.00 98.75 313 VAL A N 1
ATOM 2425 C CA . VAL A 1 313 ? -10.326 -1.123 12.009 1.00 98.75 313 VAL A CA 1
ATOM 2426 C C . VAL A 1 313 ? -9.814 -2.454 11.492 1.00 98.75 313 VAL A C 1
ATOM 2428 O O . VAL A 1 313 ? -10.582 -3.221 10.915 1.00 98.75 313 VAL A O 1
ATOM 2431 N N . SER A 1 314 ? -8.531 -2.743 11.687 1.00 98.69 314 SER A N 1
ATOM 2432 C CA . SER A 1 314 ? -7.912 -3.981 11.198 1.00 98.69 314 SER A CA 1
ATOM 2433 C C . SER A 1 314 ? -6.966 -4.590 12.217 1.00 98.69 314 SER A C 1
ATOM 2435 O O . SER A 1 314 ? -6.409 -3.884 13.053 1.00 98.69 314 SER A O 1
ATOM 2437 N N . TYR A 1 315 ? -6.786 -5.908 12.164 1.00 98.81 315 TYR A N 1
ATOM 2438 C CA . TYR A 1 315 ? -5.850 -6.613 13.032 1.00 98.81 315 TYR A CA 1
ATOM 2439 C C . TYR A 1 315 ? -4.684 -7.162 12.212 1.00 98.81 315 TYR A C 1
ATOM 2441 O O . TYR A 1 315 ? -4.891 -7.931 11.275 1.00 98.81 315 TYR A O 1
ATOM 2449 N N . ARG A 1 316 ? -3.449 -6.772 12.545 1.00 98.38 316 ARG A N 1
ATOM 2450 C CA . ARG A 1 316 ? -2.254 -7.170 11.785 1.00 98.38 316 ARG A CA 1
ATOM 2451 C C . ARG A 1 316 ? -1.326 -8.024 12.629 1.00 98.38 316 ARG A C 1
ATOM 2453 O O . ARG A 1 316 ? -0.973 -7.656 13.749 1.00 98.38 316 ARG A O 1
ATOM 2460 N N . VAL A 1 317 ? -0.922 -9.164 12.075 1.00 98.19 317 VAL A N 1
ATOM 2461 C CA . VAL A 1 317 ? -0.033 -10.144 12.711 1.00 98.19 317 VAL A CA 1
ATOM 2462 C C . VAL A 1 317 ? 1.006 -10.580 11.692 1.00 98.19 317 VAL A C 1
ATOM 2464 O O . VAL A 1 317 ? 0.645 -11.101 10.633 1.00 98.19 317 VAL A O 1
ATOM 2467 N N . ARG A 1 318 ? 2.289 -10.405 12.023 1.00 97.69 318 ARG A N 1
ATOM 2468 C CA . ARG A 1 318 ? 3.386 -10.868 11.174 1.00 97.69 318 ARG A CA 1
ATOM 2469 C C . ARG A 1 318 ? 3.304 -12.380 10.988 1.00 97.69 318 ARG A C 1
ATOM 2471 O O . ARG A 1 318 ? 3.272 -13.131 11.963 1.00 97.69 318 ARG A O 1
ATOM 2478 N N . GLN A 1 319 ? 3.402 -12.819 9.739 1.00 97.25 319 GLN A N 1
ATOM 2479 C CA . GLN A 1 319 ? 3.583 -14.229 9.409 1.00 97.25 319 GLN A CA 1
ATOM 2480 C C . GLN A 1 319 ? 5.064 -14.625 9.450 1.00 97.25 319 GLN A C 1
ATOM 2482 O O . GLN A 1 319 ? 5.941 -13.862 9.056 1.00 97.25 319 GLN A O 1
ATOM 2487 N N . SER A 1 320 ? 5.359 -15.828 9.942 1.00 94.62 320 SER A N 1
ATOM 2488 C CA . SER A 1 320 ? 6.739 -16.319 10.068 1.00 94.62 320 SER A CA 1
ATOM 2489 C C . SER A 1 320 ? 7.348 -16.772 8.740 1.00 94.62 320 SER A C 1
ATOM 2491 O O . SER A 1 320 ? 8.566 -16.735 8.584 1.00 94.62 320 SER A O 1
ATOM 2493 N N . ALA A 1 321 ? 6.517 -17.210 7.791 1.00 94.94 321 ALA A N 1
ATOM 2494 C CA . ALA A 1 321 ? 6.976 -17.714 6.505 1.00 94.94 321 ALA A CA 1
ATOM 2495 C C . ALA A 1 321 ? 7.497 -16.573 5.601 1.00 94.94 321 ALA A C 1
ATOM 2497 O O . ALA A 1 321 ? 6.795 -15.572 5.427 1.00 94.94 321 ALA A O 1
ATOM 2498 N N . PRO A 1 322 ? 8.685 -16.716 4.979 1.00 94.06 322 PRO A N 1
ATOM 2499 C CA . PRO A 1 322 ? 9.213 -15.738 4.032 1.00 94.06 322 PRO A CA 1
ATOM 2500 C C . PRO A 1 322 ? 8.251 -15.431 2.878 1.00 94.06 322 PRO A C 1
ATOM 2502 O O . PRO A 1 322 ? 7.659 -16.323 2.257 1.00 94.06 322 PRO A O 1
ATOM 2505 N N . GLY A 1 323 ? 8.084 -14.142 2.595 1.00 94.50 323 GLY A N 1
ATOM 2506 C CA . GLY A 1 323 ? 7.182 -13.651 1.562 1.00 94.50 323 GLY A CA 1
ATOM 2507 C C . GLY A 1 323 ? 5.690 -13.839 1.854 1.00 94.50 323 GLY A C 1
ATOM 2508 O O . GLY A 1 323 ? 4.885 -13.579 0.966 1.00 94.50 323 GLY A O 1
ATOM 2509 N N . ALA A 1 324 ? 5.292 -14.309 3.041 1.00 96.69 324 ALA A N 1
ATOM 2510 C CA . ALA A 1 324 ? 3.883 -14.360 3.430 1.00 96.69 324 ALA A CA 1
ATOM 2511 C C . ALA A 1 324 ? 3.352 -12.958 3.769 1.00 96.69 324 ALA A C 1
ATOM 2513 O O . ALA A 1 324 ? 4.135 -12.023 3.961 1.00 96.69 324 ALA A O 1
ATOM 2514 N N . TYR A 1 325 ? 2.028 -12.816 3.868 1.00 98.00 325 TYR A N 1
ATOM 2515 C CA . TYR A 1 325 ? 1.373 -11.562 4.249 1.00 98.00 325 TYR A CA 1
ATOM 2516 C C . TYR A 1 325 ? 2.024 -10.961 5.506 1.00 98.00 325 TYR A C 1
ATOM 2518 O O . TYR A 1 325 ? 2.167 -11.647 6.515 1.00 98.00 325 TYR A O 1
ATOM 2526 N N . ASP A 1 326 ? 2.451 -9.701 5.450 1.00 97.81 326 ASP A N 1
ATOM 2527 C CA . ASP A 1 326 ? 3.109 -8.990 6.559 1.00 97.81 326 ASP A CA 1
ATOM 2528 C C . ASP A 1 326 ? 4.317 -9.689 7.200 1.00 97.81 326 ASP A C 1
ATOM 2530 O O . ASP A 1 326 ? 4.718 -9.342 8.308 1.00 97.81 326 ASP A O 1
ATOM 2534 N N . SER A 1 327 ? 4.950 -10.643 6.517 1.00 97.56 327 SER A N 1
ATOM 2535 C CA . SER A 1 327 ? 6.198 -11.282 6.967 1.00 97.56 327 SER A CA 1
ATOM 2536 C C . SER A 1 327 ? 7.338 -10.289 7.228 1.00 97.56 327 SER A C 1
ATOM 2538 O O . SER A 1 327 ? 8.224 -10.556 8.042 1.00 97.56 327 SER A O 1
ATOM 2540 N N . GLY A 1 328 ? 7.301 -9.123 6.577 1.00 96.81 328 GLY A N 1
ATOM 2541 C CA . GLY A 1 328 ? 8.244 -8.026 6.778 1.00 96.81 328 GLY A CA 1
ATOM 2542 C C . GLY A 1 328 ? 7.925 -7.096 7.950 1.00 96.81 328 GLY A C 1
ATOM 2543 O O . GLY A 1 328 ? 8.767 -6.263 8.280 1.00 96.81 328 GLY A O 1
ATOM 2544 N N . LEU A 1 329 ? 6.761 -7.229 8.593 1.00 96.50 329 LEU A N 1
ATOM 2545 C CA . LEU A 1 329 ? 6.309 -6.334 9.661 1.00 96.50 329 LEU A CA 1
ATOM 2546 C C . LEU A 1 329 ? 7.208 -6.445 10.909 1.00 96.50 329 LEU A C 1
ATOM 2548 O O . LEU A 1 329 ? 7.473 -7.534 11.423 1.00 96.50 329 LEU A O 1
ATOM 2552 N N . VAL A 1 330 ? 7.705 -5.322 11.425 1.00 95.81 330 VAL A N 1
ATOM 2553 C CA . VAL A 1 330 ? 8.550 -5.322 12.636 1.00 95.81 330 VAL A CA 1
ATOM 2554 C C . VAL A 1 330 ? 7.762 -5.711 13.895 1.00 95.81 330 VAL A C 1
ATOM 2556 O O . VAL A 1 330 ? 6.536 -5.620 13.926 1.00 95.81 330 VAL A O 1
ATOM 2559 N N . ASP A 1 331 ? 8.471 -6.166 14.936 1.00 94.12 331 ASP A N 1
ATOM 2560 C CA . ASP A 1 331 ? 7.868 -6.667 16.187 1.00 94.12 331 ASP A CA 1
ATOM 2561 C C . ASP A 1 331 ? 6.891 -5.668 16.814 1.00 94.12 331 ASP A C 1
ATOM 2563 O O . ASP A 1 331 ? 5.771 -6.040 17.155 1.00 94.12 331 ASP A O 1
ATOM 2567 N N . ASP A 1 332 ? 7.280 -4.393 16.867 1.00 94.19 332 ASP A N 1
ATOM 2568 C CA . ASP A 1 332 ? 6.489 -3.309 17.456 1.00 94.19 332 ASP A CA 1
ATOM 2569 C C . ASP A 1 332 ? 5.100 -3.137 16.818 1.00 94.19 332 ASP A C 1
ATOM 2571 O O . ASP A 1 332 ? 4.155 -2.708 17.488 1.00 94.19 332 ASP A O 1
ATOM 2575 N N . PHE A 1 333 ? 4.973 -3.484 15.534 1.00 95.94 333 PHE A N 1
ATOM 2576 C CA . PHE A 1 333 ? 3.758 -3.309 14.734 1.00 95.94 333 PHE A CA 1
ATOM 2577 C C . PHE A 1 333 ? 2.945 -4.595 14.578 1.00 95.94 333 PHE A C 1
ATOM 2579 O O . PHE A 1 333 ? 1.794 -4.547 14.136 1.00 95.94 333 PHE A O 1
ATOM 2586 N N . SER A 1 334 ? 3.522 -5.742 14.940 1.00 97.12 334 SER A N 1
ATOM 2587 C CA . SER A 1 334 ? 2.841 -7.030 14.891 1.00 97.12 334 SER A CA 1
ATOM 2588 C C . SER A 1 334 ? 1.919 -7.217 16.090 1.00 97.12 334 SER A C 1
ATOM 2590 O O . SER A 1 334 ? 2.205 -6.783 17.204 1.00 97.12 334 SER A O 1
ATOM 2592 N N . SER A 1 335 ? 0.820 -7.938 15.872 1.00 97.44 335 SER A N 1
ATOM 2593 C CA . SER A 1 335 ? -0.193 -8.218 16.887 1.00 97.44 335 SER A CA 1
ATOM 2594 C C . SER A 1 335 ? -0.791 -6.929 17.447 1.00 97.44 335 SER A C 1
ATOM 2596 O O . SER A 1 335 ? -0.904 -6.759 18.662 1.00 97.44 335 SER A O 1
ATOM 2598 N N . ARG A 1 336 ? -1.175 -6.017 16.549 1.00 97.62 336 ARG A N 1
ATOM 2599 C CA . ARG A 1 336 ? -1.782 -4.717 16.867 1.00 97.62 336 ARG A CA 1
ATOM 2600 C C . ARG A 1 336 ? -3.092 -4.534 16.119 1.00 97.62 336 ARG A C 1
ATOM 2602 O O . ARG A 1 336 ? -3.231 -4.997 14.983 1.00 97.62 336 ARG A O 1
ATOM 2609 N N . VAL A 1 337 ? -4.038 -3.853 16.761 1.00 98.62 337 VAL A N 1
ATOM 2610 C CA . VAL A 1 337 ? -5.253 -3.372 16.097 1.00 98.62 337 VAL A CA 1
ATOM 2611 C C . VAL A 1 337 ? -4.984 -1.960 15.600 1.00 98.62 337 VAL A C 1
ATOM 2613 O O . VAL A 1 337 ? -4.619 -1.084 16.375 1.00 98.62 337 VAL A O 1
ATOM 2616 N N . TRP A 1 338 ? -5.145 -1.745 14.307 1.00 98.31 338 TRP A N 1
ATOM 2617 C CA . TRP A 1 338 ? -4.897 -0.475 13.646 1.00 98.31 338 TRP A CA 1
ATOM 2618 C C . TRP A 1 338 ? -6.209 0.234 13.360 1.00 98.31 338 TRP A C 1
ATOM 2620 O O . TRP A 1 338 ? -7.169 -0.401 12.915 1.00 98.31 338 TRP A O 1
ATOM 2630 N N . ILE A 1 339 ? -6.225 1.542 13.605 1.00 98.19 339 ILE A N 1
ATOM 2631 C CA . ILE A 1 339 ? -7.329 2.425 13.251 1.00 98.19 339 ILE A CA 1
ATOM 2632 C C . ILE A 1 339 ? -6.811 3.443 12.257 1.00 98.19 339 ILE A C 1
ATOM 2634 O O . ILE A 1 339 ? -5.940 4.258 12.575 1.00 98.19 339 ILE A O 1
ATOM 2638 N N . HIS A 1 340 ? -7.400 3.412 11.072 1.00 97.62 340 HIS A N 1
ATOM 2639 C CA . HIS A 1 340 ? -7.159 4.386 10.025 1.00 97.62 340 HIS A CA 1
ATOM 2640 C C . HIS A 1 340 ? -8.440 5.149 9.724 1.00 97.62 340 HIS A C 1
ATOM 2642 O O . HIS A 1 340 ? -9.534 4.602 9.818 1.00 97.62 340 HIS A O 1
ATOM 2648 N N . GLU A 1 341 ? -8.318 6.402 9.319 1.00 94.69 341 GLU A N 1
ATOM 2649 C CA . GLU A 1 341 ? -9.411 7.158 8.721 1.00 94.69 341 GLU A CA 1
ATOM 2650 C C . GLU A 1 341 ? -9.137 7.362 7.246 1.00 94.69 341 GLU A C 1
ATOM 2652 O O . GLU A 1 341 ? -8.026 7.722 6.858 1.00 94.69 341 GLU A O 1
ATOM 2657 N N . TYR A 1 342 ? -10.155 7.143 6.421 1.00 92.88 342 TYR A N 1
ATOM 2658 C CA . TYR A 1 342 ? -10.052 7.418 5.003 1.00 92.88 342 TYR A CA 1
ATOM 2659 C C . TYR A 1 342 ? -11.407 7.785 4.411 1.00 92.88 342 TYR A C 1
ATOM 2661 O O . TYR A 1 342 ? -12.443 7.233 4.792 1.00 92.88 342 TYR A O 1
ATOM 2669 N N . ASN A 1 343 ? -11.377 8.731 3.475 1.00 86.31 343 ASN A N 1
ATOM 2670 C CA . ASN A 1 343 ? -12.576 9.351 2.924 1.00 86.31 343 ASN A CA 1
ATOM 2671 C C . ASN A 1 343 ? -12.989 8.779 1.571 1.00 86.31 343 ASN A C 1
ATOM 2673 O O . ASN A 1 343 ? -13.932 9.274 0.973 1.00 86.31 343 ASN A O 1
ATOM 2677 N N . GLU A 1 344 ? -12.298 7.769 1.053 1.00 82.06 344 GLU A N 1
ATOM 2678 C CA . GLU A 1 344 ? -12.641 7.182 -0.237 1.00 82.06 344 GLU A CA 1
ATOM 2679 C C . GLU A 1 344 ? -13.207 5.771 -0.125 1.00 82.06 344 GLU A C 1
ATOM 2681 O O . GLU A 1 344 ? -13.220 5.123 0.928 1.00 82.06 344 GLU A O 1
ATOM 2686 N N . THR A 1 345 ? -13.727 5.316 -1.259 1.00 76.56 345 THR A N 1
ATOM 2687 C CA . THR A 1 345 ? -14.345 4.009 -1.441 1.00 76.56 345 THR A CA 1
ATOM 2688 C C . THR A 1 345 ? -13.567 3.188 -2.465 1.00 76.56 345 THR A C 1
ATOM 2690 O O . THR A 1 345 ? -12.730 3.711 -3.201 1.00 76.56 345 THR A O 1
ATOM 2693 N N . ALA A 1 346 ? -13.841 1.883 -2.495 1.00 75.44 346 ALA A N 1
ATOM 2694 C CA . ALA A 1 346 ? -13.278 0.958 -3.466 1.00 75.44 346 ALA A CA 1
ATOM 2695 C C . ALA A 1 346 ? -13.747 1.310 -4.884 1.00 75.44 346 ALA A C 1
ATOM 2697 O O . ALA A 1 346 ? -14.844 0.944 -5.303 1.00 75.44 346 ALA A O 1
ATOM 2698 N N . ASN A 1 347 ? -12.922 2.057 -5.612 1.00 75.56 347 ASN A N 1
ATOM 2699 C CA . ASN A 1 347 ? -13.146 2.416 -7.004 1.00 75.56 347 ASN A CA 1
ATOM 2700 C C . ASN A 1 347 ? -11.804 2.535 -7.741 1.00 75.56 347 ASN A C 1
ATOM 2702 O O . ASN A 1 347 ? -10.763 2.769 -7.129 1.00 75.56 347 ASN A O 1
ATOM 2706 N N . GLY A 1 348 ? -11.835 2.400 -9.067 1.00 69.12 348 GLY A N 1
ATOM 2707 C CA . GLY A 1 348 ? -10.644 2.536 -9.912 1.00 69.12 348 GLY A CA 1
ATOM 2708 C C . GLY A 1 348 ? -10.209 3.983 -10.179 1.00 69.12 348 GLY A C 1
ATOM 2709 O O . GLY A 1 348 ? -9.430 4.202 -11.104 1.00 69.12 348 GLY A O 1
ATOM 2710 N N . GLN A 1 349 ? -10.744 4.972 -9.454 1.00 80.50 349 GLN A N 1
ATOM 2711 C CA . GLN A 1 349 ? -10.359 6.374 -9.621 1.00 80.50 349 GLN A CA 1
ATOM 2712 C C . GLN A 1 349 ? -9.126 6.695 -8.774 1.00 80.50 349 GLN A C 1
ATOM 2714 O O . GLN A 1 349 ? -8.925 6.140 -7.688 1.00 80.50 349 GLN A O 1
ATOM 2719 N N . ALA A 1 350 ? -8.311 7.622 -9.278 1.00 85.38 350 ALA A N 1
ATOM 2720 C CA . ALA A 1 350 ? -7.203 8.188 -8.525 1.00 85.38 350 ALA A CA 1
ATOM 2721 C C . ALA A 1 350 ? -7.703 8.805 -7.212 1.00 85.38 350 ALA A C 1
ATOM 2723 O O . ALA A 1 350 ? -8.747 9.460 -7.194 1.00 85.38 350 ALA A O 1
ATOM 2724 N N . ALA A 1 351 ? -6.957 8.587 -6.132 1.00 87.12 351 ALA A N 1
ATOM 2725 C CA . ALA A 1 351 ? -7.280 9.177 -4.846 1.00 87.12 351 ALA A CA 1
ATOM 2726 C C . ALA A 1 351 ? -7.050 10.692 -4.787 1.00 87.12 351 ALA A C 1
ATOM 2728 O O . ALA A 1 351 ? -6.188 11.245 -5.469 1.00 87.12 351 ALA A O 1
ATOM 2729 N N . ASP A 1 352 ? -7.785 11.354 -3.898 1.00 86.25 352 ASP A N 1
ATOM 2730 C CA . ASP A 1 352 ? -7.517 12.709 -3.435 1.00 86.25 352 ASP A CA 1
ATOM 2731 C C . ASP A 1 352 ? -6.287 12.686 -2.513 1.00 86.25 352 ASP A C 1
ATOM 2733 O O . ASP A 1 352 ? -6.380 12.430 -1.310 1.00 86.25 352 ASP A O 1
ATOM 2737 N N . ILE A 1 353 ? -5.115 12.995 -3.076 1.00 86.00 353 ILE A N 1
ATOM 2738 C CA . ILE A 1 353 ? -3.838 13.063 -2.341 1.00 86.00 353 ILE A CA 1
ATOM 2739 C C . ILE A 1 353 ? -3.841 14.084 -1.203 1.00 86.00 353 ILE A C 1
ATOM 2741 O O . ILE A 1 353 ? -2.981 14.032 -0.329 1.00 86.00 353 ILE A O 1
ATOM 2745 N N . THR A 1 354 ? -4.794 15.021 -1.179 1.00 86.25 354 THR A N 1
ATOM 2746 C CA . THR A 1 354 ? -4.909 15.981 -0.075 1.00 86.25 354 THR A CA 1
ATOM 2747 C C . THR A 1 354 ? -5.572 15.365 1.159 1.00 86.25 354 THR A C 1
ATOM 2749 O O . THR A 1 354 ? -5.449 15.913 2.260 1.00 86.25 354 THR A O 1
ATOM 2752 N N . LYS A 1 355 ? -6.232 14.210 0.990 1.00 88.12 355 LYS A N 1
ATOM 2753 C CA . LYS A 1 355 ? -6.944 13.445 2.024 1.00 88.12 355 LYS A CA 1
ATOM 2754 C C . LYS A 1 355 ? -6.524 11.965 2.002 1.00 88.12 355 LYS A C 1
ATOM 2756 O O . LYS A 1 355 ? -7.379 11.093 1.822 1.00 88.12 355 LYS A O 1
ATOM 2761 N N . PRO A 1 356 ? -5.226 11.672 2.194 1.00 92.50 356 PRO A N 1
ATOM 2762 C CA . PRO A 1 356 ? -4.734 10.301 2.235 1.00 92.50 356 PRO A CA 1
ATOM 2763 C C . PRO A 1 356 ? -5.346 9.526 3.413 1.00 92.50 356 PRO A C 1
ATOM 2765 O O . PRO A 1 356 ? -5.864 10.142 4.352 1.00 92.50 356 PRO A O 1
ATOM 2768 N N . PRO A 1 357 ? -5.263 8.185 3.422 1.00 95.12 357 PRO A N 1
ATOM 2769 C CA . PRO A 1 357 ? -5.499 7.410 4.626 1.00 95.12 357 PRO A CA 1
ATOM 2770 C C . PRO A 1 357 ? -4.610 7.905 5.764 1.00 95.12 357 PRO A C 1
ATOM 2772 O O . PRO A 1 357 ? -3.400 8.065 5.606 1.00 95.12 357 PRO A O 1
ATOM 2775 N N . MET A 1 358 ? -5.224 8.138 6.916 1.00 95.19 358 MET A N 1
ATOM 2776 C CA . MET A 1 358 ? -4.563 8.631 8.116 1.00 95.19 358 MET A CA 1
ATOM 2777 C C . MET A 1 358 ? -4.544 7.531 9.171 1.00 95.19 358 MET A C 1
ATOM 2779 O O . MET A 1 358 ? -5.596 7.149 9.676 1.00 95.19 358 MET A O 1
ATOM 2783 N N . SER A 1 359 ? -3.364 7.048 9.557 1.00 96.12 359 SER A N 1
ATOM 2784 C CA . SER A 1 359 ? -3.185 6.229 10.761 1.00 96.12 359 SER A CA 1
ATOM 2785 C C . SER A 1 359 ? -3.520 7.077 11.990 1.00 96.12 359 SER A C 1
ATOM 2787 O O . SER A 1 359 ? -2.791 8.017 12.313 1.00 96.12 359 SER A O 1
ATOM 2789 N N . LEU A 1 360 ? -4.601 6.737 12.692 1.00 94.38 360 LEU A N 1
ATOM 2790 C CA . LEU A 1 360 ? -5.069 7.469 13.871 1.00 94.38 360 LEU A CA 1
ATOM 2791 C C . LEU A 1 360 ? -4.599 6.830 15.174 1.00 94.38 360 LEU A C 1
ATOM 2793 O O . LEU A 1 360 ? -4.222 7.542 16.101 1.00 94.38 360 LEU A O 1
ATOM 2797 N N . ALA A 1 361 ? -4.606 5.499 15.250 1.00 95.25 361 ALA A N 1
ATOM 2798 C CA . ALA A 1 361 ? -4.183 4.790 16.448 1.00 95.25 361 ALA A CA 1
ATOM 2799 C C . ALA A 1 361 ? -3.668 3.382 16.150 1.00 95.25 361 ALA A C 1
ATOM 2801 O O . ALA A 1 361 ? -4.086 2.720 15.198 1.00 95.25 361 ALA A O 1
ATOM 2802 N N . MET A 1 362 ? -2.789 2.922 17.037 1.00 96.50 362 MET A N 1
ATOM 2803 C CA . MET A 1 362 ? -2.339 1.542 17.131 1.00 96.50 362 MET A CA 1
ATOM 2804 C C . MET A 1 362 ? -2.663 1.048 18.540 1.00 96.50 362 MET A C 1
ATOM 2806 O O . MET A 1 362 ? -2.098 1.537 19.516 1.00 96.50 362 MET A O 1
ATOM 2810 N N . LEU A 1 363 ? -3.605 0.114 18.637 1.00 97.31 363 LEU A N 1
ATOM 2811 C CA . LEU A 1 363 ? -4.170 -0.371 19.889 1.00 97.31 363 LEU A CA 1
ATOM 2812 C C . LEU A 1 363 ? -3.637 -1.749 20.272 1.00 97.31 363 LEU A C 1
ATOM 2814 O O . LEU A 1 363 ? -3.289 -2.576 19.418 1.00 97.31 363 LEU A O 1
ATOM 2818 N N . THR A 1 364 ? -3.634 -2.018 21.576 1.00 96.56 364 THR A N 1
ATOM 2819 C CA . THR A 1 364 ? -3.253 -3.320 22.127 1.00 96.56 364 THR A CA 1
ATOM 2820 C C . THR A 1 364 ? -3.953 -3.635 23.450 1.00 96.56 364 THR A C 1
ATOM 2822 O O . THR A 1 364 ? -4.401 -2.745 24.165 1.00 96.56 364 THR A O 1
ATOM 2825 N N . ASP A 1 365 ? -4.048 -4.923 23.779 1.00 94.25 365 ASP A N 1
ATOM 2826 C CA . ASP A 1 365 ? -4.468 -5.437 25.085 1.00 94.25 365 ASP A CA 1
ATOM 2827 C C . ASP A 1 365 ? -3.285 -5.845 25.980 1.00 94.25 365 ASP A C 1
ATOM 2829 O O . ASP A 1 365 ? -3.518 -6.300 27.095 1.00 94.25 365 ASP A O 1
ATOM 2833 N N . ASP A 1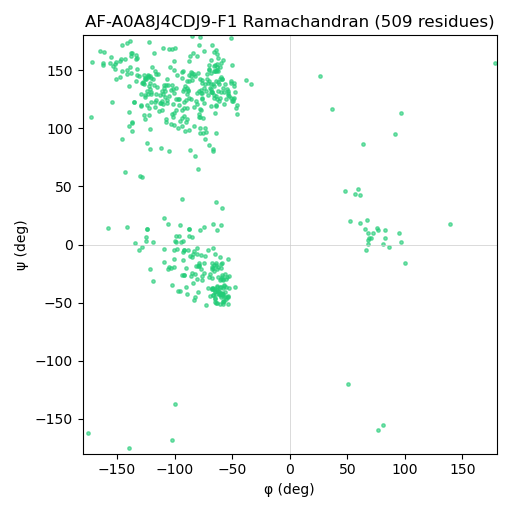 366 ? -2.040 -5.651 25.527 1.00 91.81 366 ASP A N 1
ATOM 2834 C CA . ASP A 1 366 ? -0.803 -6.123 26.184 1.00 91.81 366 ASP A CA 1
ATOM 2835 C C . ASP A 1 366 ? -0.405 -5.321 27.438 1.00 91.81 366 ASP A C 1
ATOM 2837 O O . ASP A 1 366 ? 0.742 -5.380 27.882 1.00 91.81 366 ASP A O 1
ATOM 2841 N N . ALA A 1 367 ? -1.312 -4.521 27.993 1.00 85.81 367 ALA A N 1
ATOM 2842 C CA . ALA A 1 367 ? -1.022 -3.738 29.180 1.00 85.81 367 ALA A CA 1
ATOM 2843 C C . ALA A 1 367 ? -0.727 -4.681 30.358 1.00 85.81 367 ALA A C 1
ATOM 2845 O O . ALA A 1 367 ? -1.542 -5.540 30.699 1.00 85.81 367 ALA A O 1
ATOM 2846 N N . VAL A 1 368 ? 0.432 -4.518 30.998 1.00 82.81 368 VAL A N 1
ATOM 2847 C CA . VAL A 1 368 ? 0.855 -5.383 32.109 1.00 82.81 368 VAL A CA 1
ATOM 2848 C C . VAL A 1 368 ? 0.561 -4.687 33.428 1.00 82.81 368 VAL A C 1
ATOM 2850 O O . VAL A 1 368 ? 1.033 -3.574 33.652 1.00 82.81 368 VAL A O 1
ATOM 2853 N N . LEU A 1 369 ? -0.184 -5.339 34.322 1.00 81.56 369 LEU A N 1
ATOM 2854 C CA . LEU A 1 369 ? -0.408 -4.820 35.669 1.00 81.56 369 LEU A CA 1
ATOM 2855 C C . LEU A 1 369 ? 0.923 -4.755 36.430 1.00 81.56 369 LEU A C 1
ATOM 2857 O O . LEU A 1 369 ? 1.590 -5.766 36.649 1.00 81.56 369 LEU A O 1
ATOM 2861 N N . ASN A 1 370 ? 1.305 -3.558 36.848 1.00 79.81 370 ASN A N 1
ATOM 2862 C CA . ASN A 1 370 ? 2.453 -3.321 37.698 1.00 79.81 370 ASN A CA 1
ATOM 2863 C C . ASN A 1 370 ? 2.078 -3.658 39.143 1.00 79.81 370 ASN A C 1
ATOM 2865 O O . ASN A 1 370 ? 1.318 -2.940 39.795 1.00 79.81 370 ASN A O 1
ATOM 2869 N N . SER A 1 371 ? 2.636 -4.753 39.657 1.00 85.44 371 SER A N 1
ATOM 2870 C CA . SER A 1 371 ? 2.370 -5.251 41.010 1.00 85.44 371 SER A CA 1
ATOM 2871 C C . SER A 1 371 ? 2.731 -4.261 42.120 1.00 85.44 371 SER A C 1
ATOM 2873 O O . SER A 1 371 ? 2.231 -4.394 43.231 1.00 85.44 371 SER A O 1
ATOM 2875 N N . ASN A 1 372 ? 3.590 -3.274 41.843 1.00 87.38 372 ASN A N 1
ATOM 2876 C CA . ASN A 1 372 ? 4.093 -2.353 42.862 1.00 87.38 372 ASN A CA 1
ATOM 2877 C C . ASN A 1 372 ? 3.161 -1.161 43.108 1.00 87.38 372 ASN A C 1
ATOM 2879 O O . ASN A 1 372 ? 3.191 -0.586 44.191 1.00 87.38 372 ASN A O 1
ATOM 2883 N N . ASN A 1 373 ? 2.363 -0.762 42.115 1.00 87.00 373 ASN A N 1
ATOM 2884 C CA . ASN A 1 373 ? 1.480 0.406 42.220 1.00 87.00 373 ASN A CA 1
ATOM 2885 C C . ASN A 1 373 ? 0.050 0.154 41.709 1.00 87.00 373 ASN A C 1
ATOM 2887 O O . ASN A 1 373 ? -0.758 1.079 41.711 1.00 87.00 373 ASN A O 1
ATOM 2891 N N . GLY A 1 374 ? -0.264 -1.064 41.257 1.00 82.38 374 GLY A N 1
ATOM 2892 C CA . GLY A 1 374 ? -1.580 -1.428 40.731 1.00 82.38 374 GLY A CA 1
ATOM 2893 C C . GLY A 1 374 ? -1.937 -0.763 39.397 1.00 82.38 374 GLY A C 1
ATOM 2894 O O . GLY A 1 374 ? -3.086 -0.852 38.973 1.00 82.38 374 GLY A O 1
ATOM 2895 N N . GLN A 1 375 ? -0.991 -0.094 38.730 1.00 82.88 375 GLN A N 1
ATOM 2896 C CA . GLN A 1 375 ? -1.226 0.564 37.443 1.00 82.88 375 GLN A CA 1
ATOM 2897 C C . GLN A 1 375 ? -0.872 -0.353 36.277 1.00 82.88 375 GLN A C 1
ATOM 2899 O O . GLN A 1 375 ? 0.051 -1.155 36.356 1.00 82.88 375 GLN A O 1
ATOM 2904 N N . TYR A 1 376 ? -1.568 -0.211 35.155 1.00 82.38 376 TYR A N 1
ATOM 2905 C CA . TYR A 1 376 ? -1.227 -0.933 33.935 1.00 82.38 376 TYR A CA 1
ATOM 2906 C C . TYR A 1 376 ? -0.117 -0.208 33.164 1.00 82.38 376 TYR A C 1
ATOM 2908 O O . TYR A 1 376 ? -0.299 0.917 32.700 1.00 82.38 376 TYR A O 1
ATOM 2916 N N . ASN A 1 377 ? 1.024 -0.873 32.988 1.00 85.31 377 ASN A N 1
ATOM 2917 C CA . ASN A 1 377 ? 2.107 -0.417 32.128 1.00 85.31 377 ASN A CA 1
ATOM 2918 C C . ASN A 1 377 ? 1.740 -0.712 30.670 1.00 85.31 377 ASN A C 1
ATOM 2920 O O . ASN A 1 377 ? 1.723 -1.870 30.245 1.00 85.31 377 ASN A O 1
ATOM 2924 N N . GLN A 1 378 ? 1.452 0.340 29.907 1.00 89.19 378 GLN A N 1
ATOM 2925 C CA . GLN A 1 378 ? 1.212 0.227 28.472 1.00 89.19 378 GLN A CA 1
ATOM 2926 C C . GLN A 1 378 ? 2.534 -0.015 27.731 1.00 89.19 378 GLN A C 1
ATOM 2928 O O . GLN A 1 378 ? 3.535 0.641 28.048 1.00 89.19 378 GLN A O 1
ATOM 2933 N N . PRO A 1 379 ? 2.570 -0.908 26.729 1.00 91.69 379 PRO A N 1
ATOM 2934 C CA . PRO A 1 379 ? 3.741 -1.035 25.874 1.00 91.69 379 PRO A CA 1
ATOM 2935 C C . PRO A 1 379 ? 3.952 0.267 25.100 1.00 91.69 379 PRO A C 1
ATOM 2937 O O . PRO A 1 379 ? 2.999 0.905 24.649 1.00 91.69 379 PRO A O 1
ATOM 2940 N N . THR A 1 380 ? 5.209 0.665 24.943 1.00 91.94 380 THR A N 1
ATOM 2941 C CA . THR A 1 380 ? 5.584 1.867 24.201 1.00 91.94 380 THR A CA 1
ATOM 2942 C C . THR A 1 380 ? 6.228 1.482 22.880 1.00 91.94 380 THR A C 1
ATOM 2944 O O . THR A 1 380 ? 7.046 0.567 22.817 1.00 91.94 380 THR A O 1
ATOM 2947 N N . VAL A 1 381 ? 5.866 2.186 21.812 1.00 90.94 381 VAL A N 1
ATOM 2948 C CA . VAL A 1 381 ? 6.498 2.035 20.500 1.00 90.94 381 VAL A CA 1
ATOM 2949 C C . VAL A 1 381 ? 7.140 3.350 20.106 1.00 90.94 381 VAL A C 1
ATOM 2951 O O . VAL A 1 381 ? 6.564 4.427 20.285 1.00 90.94 381 VAL A O 1
ATOM 2954 N N . ARG A 1 382 ? 8.357 3.273 19.564 1.00 86.69 382 ARG A N 1
ATOM 2955 C CA . ARG A 1 382 ? 9.102 4.456 19.134 1.00 86.69 382 ARG A CA 1
ATOM 2956 C C . ARG A 1 382 ? 8.248 5.289 18.172 1.00 86.69 382 ARG A C 1
ATOM 2958 O O . ARG A 1 382 ? 7.699 4.764 17.209 1.00 86.69 382 ARG A O 1
ATOM 2965 N N . ASP A 1 383 ? 8.136 6.583 18.467 1.00 84.19 383 ASP A N 1
ATOM 2966 C CA . ASP A 1 383 ? 7.359 7.581 17.719 1.00 84.19 383 ASP A CA 1
ATOM 2967 C C . ASP A 1 383 ? 5.824 7.395 17.721 1.00 84.19 383 ASP A C 1
ATOM 2969 O O . ASP A 1 383 ? 5.123 8.274 17.221 1.00 84.19 383 ASP A O 1
ATOM 2973 N N . TYR A 1 384 ? 5.291 6.311 18.298 1.00 86.62 384 TYR A N 1
ATOM 2974 C CA . TYR A 1 384 ? 3.857 6.116 18.586 1.00 86.62 384 TYR A CA 1
ATOM 2975 C C . TYR A 1 384 ? 3.514 6.334 20.067 1.00 86.62 384 TYR A C 1
ATOM 2977 O O . TYR A 1 384 ? 2.367 6.620 20.387 1.00 86.62 384 TYR A O 1
ATOM 2985 N N . GLY A 1 385 ? 4.502 6.254 20.960 1.00 89.56 385 GLY A N 1
ATOM 2986 C CA . GLY A 1 385 ? 4.302 6.423 22.396 1.00 89.56 385 GLY A CA 1
ATOM 2987 C C . GLY A 1 385 ? 3.675 5.192 23.049 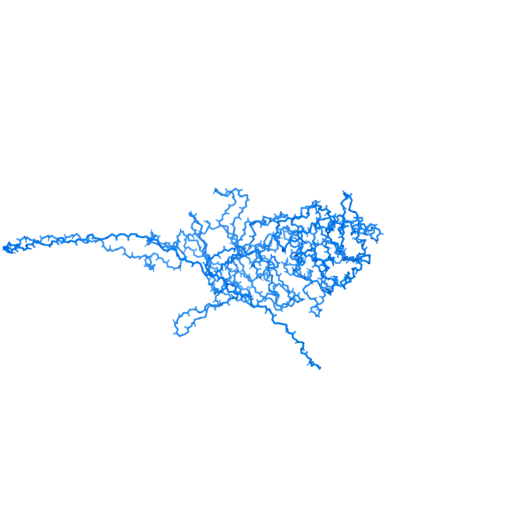1.00 89.56 385 GLY A C 1
ATOM 2988 O O . GLY A 1 385 ? 3.784 4.079 22.531 1.00 89.56 385 GLY A O 1
ATOM 2989 N N . ALA A 1 386 ? 3.072 5.394 24.220 1.00 90.25 386 ALA A N 1
ATOM 2990 C CA . ALA A 1 386 ? 2.319 4.362 24.925 1.00 90.25 386 ALA A CA 1
ATOM 2991 C C . ALA A 1 386 ? 1.071 3.985 24.122 1.00 90.25 386 ALA A C 1
ATOM 2993 O O . ALA A 1 386 ? 0.280 4.854 23.758 1.00 90.25 386 ALA A O 1
ATOM 2994 N N . LEU A 1 387 ? 0.902 2.695 23.844 1.00 93.06 387 LEU A N 1
ATOM 2995 C CA . LEU A 1 387 ? -0.222 2.213 23.055 1.00 93.06 387 LEU A CA 1
ATOM 2996 C C . LEU A 1 387 ? -1.462 2.083 23.938 1.00 93.06 387 LEU A C 1
ATOM 2998 O O . LEU A 1 387 ? -1.408 1.367 24.937 1.00 93.06 387 LEU A O 1
ATOM 3002 N N . PRO A 1 388 ? -2.580 2.737 23.596 1.00 94.31 388 PRO A N 1
ATOM 3003 C CA . PRO A 1 388 ? -3.797 2.606 24.371 1.00 94.31 388 PRO A CA 1
ATOM 3004 C C . PRO A 1 388 ? -4.549 1.319 24.010 1.00 94.31 388 PRO A C 1
ATOM 3006 O O . PRO A 1 388 ? -4.362 0.713 22.952 1.00 94.31 388 PRO A O 1
ATOM 3009 N N . ARG A 1 389 ? -5.460 0.921 24.895 1.00 95.12 389 ARG A N 1
ATOM 3010 C CA . ARG A 1 389 ? -6.427 -0.159 24.644 1.00 95.12 389 ARG A CA 1
ATOM 3011 C C . ARG A 1 389 ? -7.682 0.328 23.915 1.00 95.12 389 ARG A C 1
ATOM 3013 O O . ARG A 1 389 ? -8.344 -0.458 23.236 1.00 95.12 389 ARG A O 1
ATOM 3020 N N . THR A 1 390 ? -7.975 1.617 24.055 1.00 95.56 390 THR A N 1
ATOM 3021 C CA . THR A 1 390 ? -9.194 2.273 23.584 1.00 95.56 390 THR A CA 1
ATOM 3022 C C . THR A 1 390 ? -8.841 3.465 22.708 1.00 95.56 390 THR A C 1
ATOM 3024 O O . THR A 1 390 ? -7.887 4.191 22.981 1.00 95.56 390 THR A O 1
ATOM 3027 N N . TYR A 1 391 ? -9.629 3.670 21.662 1.00 96.12 391 TYR A N 1
ATOM 3028 C CA . TYR A 1 391 ? -9.614 4.854 20.818 1.00 96.12 391 TYR A CA 1
ATOM 3029 C C . TYR A 1 391 ? -10.991 5.503 20.831 1.00 96.12 391 TYR A C 1
ATOM 3031 O O . TYR A 1 391 ? -11.994 4.799 20.729 1.00 96.12 391 TYR A O 1
ATOM 3039 N N . SER A 1 392 ? -11.033 6.829 20.889 1.00 94.69 392 SER A N 1
ATOM 3040 C CA . SER A 1 392 ? -12.262 7.600 20.759 1.00 94.69 392 SER A CA 1
ATOM 3041 C C . SER A 1 392 ? -12.116 8.675 19.685 1.00 94.69 392 SER A C 1
ATOM 3043 O O . SER A 1 392 ? -11.082 9.334 19.558 1.00 94.69 392 SER A O 1
ATOM 3045 N N . GLN A 1 393 ? -13.169 8.853 18.892 1.00 92.25 393 GLN A N 1
ATOM 3046 C CA . GLN A 1 393 ? -13.299 9.964 17.955 1.00 92.25 393 GLN A CA 1
ATOM 3047 C C . GLN A 1 393 ? -14.648 10.632 18.164 1.00 92.25 393 GLN A C 1
ATOM 3049 O O . GLN A 1 393 ? -15.679 10.000 17.953 1.00 92.25 393 GLN A O 1
ATOM 3054 N N . PHE A 1 394 ? -14.635 11.920 18.500 1.00 89.44 394 PHE A N 1
ATOM 3055 C CA . PHE A 1 394 ? -15.837 12.739 18.610 1.00 89.44 394 PHE A CA 1
ATOM 3056 C C . PHE A 1 394 ? -15.918 13.730 17.456 1.00 89.44 394 PHE A C 1
ATOM 3058 O O . PHE A 1 394 ? -14.949 14.418 17.128 1.00 89.44 394 PHE A O 1
ATOM 3065 N N . LEU A 1 395 ? -17.092 13.800 16.834 1.00 82.62 395 LEU A N 1
ATOM 3066 C CA . LEU A 1 395 ? -17.400 14.761 15.787 1.00 82.62 395 LEU A CA 1
ATOM 3067 C C . LEU A 1 395 ? -18.314 15.849 16.366 1.00 82.62 395 LEU A C 1
ATOM 3069 O O . LEU A 1 395 ? -19.358 15.518 16.938 1.00 82.62 395 LEU A O 1
ATOM 3073 N N . PRO A 1 396 ? -17.969 17.143 16.206 1.00 78.25 396 PRO A N 1
ATOM 3074 C CA . PRO A 1 396 ? -18.783 18.237 16.725 1.00 78.25 396 PRO A CA 1
ATOM 3075 C C . PRO A 1 396 ? -20.258 18.107 16.322 1.00 78.25 396 PRO A C 1
ATOM 3077 O O . PRO A 1 396 ? -20.584 18.002 15.138 1.00 78.25 396 PRO A O 1
ATOM 3080 N N . GLY A 1 397 ? -21.145 18.084 17.322 1.00 78.38 397 GLY A N 1
ATOM 3081 C CA . GLY A 1 397 ? -22.598 17.996 17.136 1.00 78.38 397 GLY A CA 1
ATOM 3082 C C . GLY A 1 397 ? -23.137 16.638 16.666 1.00 78.38 397 GLY A C 1
ATOM 3083 O O . GLY A 1 397 ? -24.303 16.565 16.290 1.00 78.38 397 GLY A O 1
ATOM 3084 N N . ARG A 1 398 ? -22.323 15.571 16.642 1.00 80.69 398 ARG A N 1
ATOM 3085 C CA . ARG A 1 398 ? -22.735 14.241 16.139 1.00 80.69 398 ARG A CA 1
ATOM 3086 C C . ARG A 1 398 ? -22.466 13.080 17.105 1.00 80.69 398 ARG A C 1
ATOM 3088 O O . ARG A 1 398 ? -22.830 11.949 16.785 1.00 80.69 398 ARG A O 1
ATOM 3095 N N . GLY A 1 399 ? -21.869 13.357 18.263 1.00 87.19 399 GLY A N 1
ATOM 3096 C CA . GLY A 1 399 ? -21.400 12.336 19.199 1.00 87.19 399 GLY A CA 1
ATOM 3097 C C . GLY A 1 399 ? -20.046 11.760 18.782 1.00 87.19 399 GLY A C 1
ATOM 3098 O O . GLY A 1 399 ? -19.274 12.414 18.074 1.00 87.19 399 GLY A O 1
ATOM 3099 N N . GLY A 1 400 ? -19.753 10.540 19.217 1.00 91.88 400 GLY A N 1
ATOM 3100 C CA . GLY A 1 400 ? -18.485 9.877 18.963 1.00 91.88 400 GLY A CA 1
ATOM 3101 C C . GLY A 1 400 ? -18.587 8.370 18.788 1.00 91.88 400 GLY A C 1
ATOM 3102 O O . GLY A 1 400 ? -19.638 7.757 18.971 1.00 91.88 400 GLY A O 1
ATOM 3103 N N . ILE A 1 401 ? -17.467 7.782 18.389 1.00 96.12 401 ILE A N 1
ATOM 3104 C CA . ILE A 1 401 ? -17.269 6.338 18.314 1.00 96.12 401 ILE A CA 1
ATOM 3105 C C . ILE A 1 401 ? -16.107 5.972 19.225 1.00 96.12 401 ILE A C 1
ATOM 3107 O O . ILE A 1 401 ? -15.027 6.559 19.117 1.00 96.12 401 ILE A O 1
ATOM 3111 N N . ILE A 1 402 ? -16.337 4.982 20.084 1.00 97.06 402 ILE A N 1
ATOM 3112 C CA . ILE A 1 402 ? -15.333 4.380 20.956 1.00 97.06 402 ILE A CA 1
ATOM 3113 C C . ILE A 1 402 ? -15.049 2.961 20.474 1.00 97.06 402 ILE A C 1
ATOM 3115 O O . ILE A 1 402 ? -15.970 2.180 20.234 1.00 97.06 402 ILE A O 1
ATOM 3119 N N . ILE A 1 403 ? -13.768 2.639 20.299 1.00 98.12 403 ILE A N 1
ATOM 3120 C CA . ILE A 1 403 ? -13.278 1.337 19.840 1.00 98.12 403 ILE A CA 1
ATOM 3121 C C . ILE A 1 403 ? -12.289 0.803 20.871 1.00 98.12 403 ILE A C 1
ATOM 3123 O O . ILE A 1 403 ? -11.241 1.408 21.095 1.00 98.12 403 ILE A O 1
ATOM 3127 N N . THR A 1 404 ? -12.586 -0.359 21.448 1.00 97.69 404 THR A N 1
ATOM 3128 C CA . THR A 1 404 ? -11.787 -0.972 22.519 1.00 97.69 404 THR A CA 1
ATOM 3129 C C . THR A 1 404 ? -11.326 -2.366 22.123 1.00 97.69 404 THR A C 1
ATOM 3131 O O . THR A 1 404 ? -12.136 -3.215 21.748 1.00 97.69 404 THR A O 1
ATOM 3134 N N . VAL A 1 405 ? -10.031 -2.656 22.263 1.00 98.12 405 VAL A N 1
ATOM 3135 C CA . VAL A 1 405 ? -9.507 -4.021 22.104 1.00 98.12 405 VAL A CA 1
ATOM 3136 C C . VAL A 1 405 ? -9.794 -4.810 23.379 1.00 98.12 405 VAL A C 1
ATOM 3138 O O . VAL A 1 405 ? -9.227 -4.521 24.428 1.00 98.12 405 VAL A O 1
ATOM 3141 N N . LYS A 1 406 ? -10.670 -5.819 23.313 1.00 96.75 406 LYS A N 1
ATOM 3142 C CA . LYS A 1 406 ? -11.015 -6.668 24.468 1.00 96.75 406 LYS A CA 1
ATOM 3143 C C . LYS A 1 406 ? -9.996 -7.778 24.697 1.00 96.75 406 LYS A C 1
ATOM 3145 O O . LYS A 1 406 ? -9.604 -8.041 25.832 1.00 96.75 406 LYS A O 1
ATOM 3150 N N . ARG A 1 407 ? -9.597 -8.460 23.632 1.00 97.25 407 ARG A N 1
ATOM 3151 C CA . ARG A 1 407 ? -8.567 -9.503 23.672 1.00 97.25 407 ARG A CA 1
ATOM 3152 C C . ARG A 1 407 ? -8.030 -9.767 22.275 1.00 97.25 407 ARG A C 1
ATOM 3154 O O . ARG A 1 407 ? -8.767 -9.567 21.311 1.00 97.25 407 ARG A O 1
ATOM 3161 N N . LYS A 1 408 ? -6.816 -10.289 22.150 1.00 97.81 408 LYS A N 1
ATOM 3162 C CA . LYS A 1 408 ? -6.281 -10.791 20.875 1.00 97.81 408 LYS A CA 1
ATOM 3163 C C . LYS A 1 408 ? -5.410 -12.033 21.043 1.00 97.81 408 LYS A C 1
ATOM 3165 O O . LYS A 1 408 ? -4.890 -12.319 22.115 1.00 97.81 408 LYS A O 1
ATOM 3170 N N . ASN A 1 409 ? -5.253 -12.775 19.955 1.00 97.44 409 ASN A N 1
ATOM 3171 C CA . ASN A 1 409 ? -4.267 -13.842 19.794 1.00 97.44 409 ASN A CA 1
ATOM 3172 C C . ASN A 1 409 ? -3.676 -13.771 18.377 1.00 97.44 409 ASN A C 1
ATOM 3174 O O . ASN A 1 409 ? -4.026 -12.880 17.618 1.00 97.44 409 ASN A O 1
ATOM 3178 N N . SER A 1 410 ? -2.829 -14.717 17.972 1.00 96.69 410 SER A N 1
ATOM 3179 C CA . SER A 1 410 ? -2.183 -14.698 16.646 1.00 96.69 410 SER A CA 1
ATOM 3180 C C . SER A 1 410 ? -3.134 -14.748 15.438 1.00 96.69 410 SER A C 1
ATOM 3182 O O . SER A 1 410 ? -2.680 -14.552 14.312 1.00 96.69 410 SER A O 1
ATOM 3184 N N . GLN A 1 411 ? -4.426 -15.016 15.637 1.00 98.19 411 GLN A N 1
ATOM 3185 C CA . GLN A 1 411 ? -5.404 -15.205 14.567 1.00 98.19 411 GLN A CA 1
ATOM 3186 C C . GLN A 1 411 ? -6.545 -14.189 14.576 1.00 98.19 411 GLN A C 1
ATOM 3188 O O . GLN A 1 411 ? -7.073 -13.874 13.514 1.00 98.19 411 GLN A O 1
ATOM 3193 N N . VAL A 1 412 ? -6.960 -13.692 15.741 1.00 98.50 412 VAL A N 1
ATOM 3194 C CA . VAL A 1 412 ? -8.149 -12.842 15.872 1.00 98.50 412 VAL A CA 1
ATOM 3195 C C . VAL A 1 412 ? -7.981 -11.826 16.998 1.00 98.50 412 VAL A C 1
ATOM 3197 O O . VAL A 1 412 ? -7.423 -12.134 18.053 1.00 98.50 412 VAL A O 1
ATOM 3200 N N . ALA A 1 413 ? -8.521 -10.628 16.790 1.00 98.69 413 ALA A N 1
ATOM 3201 C CA . ALA A 1 413 ? -8.779 -9.651 17.838 1.00 98.69 413 ALA A CA 1
ATOM 3202 C C . ALA A 1 413 ? -10.289 -9.521 18.068 1.00 98.69 413 ALA A C 1
ATOM 3204 O O . ALA A 1 413 ? -11.069 -9.462 17.121 1.00 98.69 413 ALA A O 1
ATOM 3205 N N . VAL A 1 414 ? -10.711 -9.464 19.328 1.00 98.62 414 VAL A N 1
ATOM 3206 C CA . VAL A 1 414 ? -12.075 -9.083 19.701 1.00 98.62 414 VAL A CA 1
ATOM 3207 C C . VAL A 1 414 ? -12.067 -7.592 19.987 1.00 98.62 414 VAL A C 1
ATOM 3209 O O . VAL A 1 414 ? -11.398 -7.145 20.923 1.00 98.62 414 VAL A O 1
ATOM 3212 N N . VAL A 1 415 ? -12.796 -6.834 19.175 1.00 98.50 415 VAL A N 1
ATOM 3213 C CA . VAL A 1 415 ? -12.923 -5.381 19.303 1.00 98.50 415 VAL A CA 1
ATOM 3214 C C . VAL A 1 415 ? -14.366 -5.019 19.623 1.00 98.50 415 VAL A C 1
ATOM 3216 O O . VAL A 1 415 ? -15.290 -5.562 19.027 1.00 98.50 415 VAL A O 1
ATOM 3219 N N . SER A 1 416 ? -14.548 -4.121 20.579 1.00 98.19 416 SER A N 1
ATOM 3220 C CA . SER A 1 416 ? -15.845 -3.600 21.001 1.00 98.19 416 SER A CA 1
ATOM 3221 C C . SER A 1 416 ? -16.020 -2.205 20.422 1.00 98.19 416 SER A C 1
ATOM 3223 O O . SER A 1 416 ? -15.093 -1.401 20.517 1.00 98.19 416 SER A O 1
ATOM 3225 N N . VAL A 1 417 ? -17.173 -1.919 19.823 1.00 98.06 417 VAL A N 1
ATOM 3226 C CA . VAL A 1 417 ? -17.504 -0.604 19.262 1.00 98.06 417 VAL A CA 1
ATOM 3227 C C . VAL A 1 417 ? -18.749 -0.070 19.955 1.00 98.06 417 VAL A C 1
ATOM 3229 O O . VAL A 1 417 ? -19.745 -0.785 20.044 1.00 98.06 417 VAL A O 1
ATOM 3232 N N . CYS A 1 418 ? -18.702 1.177 20.411 1.00 97.44 418 CYS A N 1
ATOM 3233 C CA . CYS A 1 418 ? -19.832 1.869 21.021 1.00 97.44 418 CYS A CA 1
ATOM 3234 C C . CYS A 1 418 ? -19.990 3.266 20.427 1.00 97.44 418 CYS A C 1
ATOM 3236 O O . CYS A 1 418 ? -19.007 3.908 20.041 1.00 97.44 418 CYS A O 1
ATOM 3238 N N . ARG A 1 419 ? -21.240 3.713 20.313 1.00 96.25 419 ARG A N 1
ATOM 3239 C CA . ARG A 1 419 ? -21.577 5.065 19.879 1.00 96.25 419 ARG A CA 1
ATOM 3240 C C . ARG A 1 419 ? -21.881 5.917 21.104 1.00 96.25 419 ARG A C 1
ATOM 3242 O O . ARG A 1 419 ? -22.886 5.690 21.765 1.00 96.25 419 ARG A O 1
ATOM 3249 N N . ALA A 1 420 ? -21.056 6.928 21.325 1.00 94.25 420 ALA A N 1
ATOM 3250 C CA . ALA A 1 420 ? -21.245 7.918 22.372 1.00 94.25 420 ALA A CA 1
ATOM 3251 C C . ALA A 1 420 ? -22.021 9.128 21.830 1.00 94.25 420 ALA A C 1
ATOM 3253 O O . ALA A 1 420 ? -21.906 9.489 20.653 1.00 94.25 420 ALA A O 1
ATOM 3254 N N . THR A 1 421 ? -22.795 9.790 22.679 1.00 91.94 421 THR A N 1
ATOM 3255 C CA . THR A 1 421 ? -23.434 11.085 22.393 1.00 91.94 421 THR A CA 1
ATOM 3256 C C . THR A 1 421 ? -22.758 12.248 23.104 1.00 91.94 421 THR A C 1
ATOM 3258 O O . THR A 1 421 ? -22.877 13.381 22.634 1.00 91.94 421 THR A O 1
ATOM 3261 N N . SER A 1 422 ? -22.012 11.982 24.173 1.00 87.81 422 SER A N 1
ATOM 3262 C CA . SER A 1 422 ? -21.299 12.981 24.966 1.00 87.81 422 SER A CA 1
ATOM 3263 C C . SER A 1 422 ? -19.895 12.496 25.327 1.00 87.81 422 SER A C 1
ATOM 3265 O O . SER A 1 422 ? -19.555 11.334 25.142 1.00 87.81 422 SER A O 1
ATOM 3267 N N . LEU A 1 423 ? -19.049 13.432 25.764 1.00 86.31 423 LEU A N 1
ATOM 3268 C CA . LEU A 1 423 ? -17.732 13.113 26.329 1.00 86.31 423 LEU A CA 1
ATOM 3269 C C . LEU A 1 423 ? -17.821 12.689 27.799 1.00 86.31 423 LEU A C 1
ATOM 3271 O O . LEU A 1 423 ? -16.847 12.151 28.309 1.00 86.31 423 LEU A O 1
ATOM 3275 N N . ASN A 1 424 ? -18.933 13.028 28.453 1.00 86.06 424 ASN A N 1
ATOM 3276 C CA . ASN A 1 424 ? -19.251 12.707 29.834 1.00 86.06 424 ASN A CA 1
ATOM 3277 C C . ASN A 1 424 ? -20.772 12.699 30.071 1.00 86.06 424 ASN A C 1
ATOM 3279 O O . ASN A 1 424 ? -21.531 13.309 29.305 1.00 86.06 424 ASN A O 1
ATOM 3283 N N . GLU A 1 425 ? -21.228 12.070 31.154 1.00 84.31 425 GLU A N 1
ATOM 3284 C CA . GLU A 1 425 ? -22.658 11.902 31.473 1.00 84.31 425 GLU A CA 1
ATOM 3285 C C . GLU A 1 425 ? -23.309 13.046 32.277 1.00 84.31 425 GLU A C 1
ATOM 3287 O O . GLU A 1 425 ? -24.440 12.918 32.737 1.00 84.31 425 GLU A O 1
ATOM 3292 N N . THR A 1 426 ? -22.670 14.214 32.412 1.00 80.38 426 THR A N 1
ATOM 3293 C CA . THR A 1 426 ? -23.111 15.315 33.314 1.00 80.38 426 THR A CA 1
ATOM 3294 C C . THR A 1 426 ? -24.565 15.819 33.165 1.00 80.38 426 THR A C 1
ATOM 3296 O O . THR A 1 426 ? -25.051 16.542 34.037 1.00 80.38 426 THR A O 1
ATOM 3299 N N . GLY A 1 427 ? -25.281 15.455 32.095 1.00 78.06 427 GLY A N 1
ATOM 3300 C CA . GLY A 1 427 ? -26.699 15.773 31.873 1.00 78.06 427 GLY A CA 1
ATOM 3301 C C . GLY A 1 427 ? -27.617 14.573 31.610 1.00 78.06 427 GLY A C 1
ATOM 3302 O O . GLY A 1 427 ? -28.801 14.795 31.361 1.00 78.06 427 GLY A O 1
ATOM 3303 N N . PHE A 1 428 ? -27.098 13.343 31.658 1.00 82.31 428 PHE A N 1
ATOM 3304 C CA . PHE A 1 428 ? -27.815 12.121 31.265 1.00 82.31 428 PHE A CA 1
ATOM 3305 C C . PHE A 1 428 ? -27.870 11.050 32.363 1.00 82.31 428 PHE A C 1
ATOM 3307 O O . PHE A 1 428 ? -28.338 9.957 32.117 1.00 82.31 428 PHE A O 1
ATOM 3314 N N . CYS A 1 429 ? -27.533 11.410 33.604 1.00 85.81 429 CYS A N 1
ATOM 3315 C CA . CYS A 1 429 ? -27.405 10.540 34.783 1.00 85.81 429 CYS A CA 1
ATOM 3316 C C . CYS A 1 429 ? -28.641 9.740 35.262 1.00 85.81 429 CYS A C 1
ATOM 3318 O O . CYS A 1 429 ? -28.705 9.366 36.437 1.00 85.81 429 CYS A O 1
ATOM 3320 N N . SER A 1 430 ? -29.683 9.578 34.451 1.00 89.19 430 SER A N 1
ATOM 3321 C CA . SER A 1 430 ? -30.887 8.825 34.825 1.00 89.19 430 SER A CA 1
ATOM 3322 C C . SER A 1 430 ? -31.695 8.317 33.625 1.00 89.19 430 SER A C 1
ATOM 3324 O O . SER A 1 430 ? -32.872 7.981 33.793 1.00 89.19 430 SER A O 1
ATOM 3326 N N . ASP A 1 431 ? -31.128 8.332 32.415 1.00 88.81 431 ASP A N 1
ATOM 3327 C CA . ASP A 1 431 ? -31.839 7.925 31.199 1.00 88.81 431 ASP A CA 1
ATOM 3328 C C . ASP A 1 431 ? -31.653 6.433 30.852 1.00 88.81 431 ASP A C 1
ATOM 3330 O O . ASP A 1 431 ? -32.355 5.920 29.972 1.00 88.81 431 ASP A O 1
ATOM 3334 N N . GLY A 1 432 ? -30.812 5.713 31.606 1.00 89.31 432 GLY A N 1
ATOM 3335 C CA . GLY A 1 432 ? -30.577 4.281 31.434 1.00 89.31 432 GLY A CA 1
ATOM 3336 C C . GLY A 1 432 ? -29.571 3.942 30.336 1.00 89.31 432 GLY A C 1
ATOM 3337 O O . GLY A 1 432 ? -29.528 2.780 29.916 1.00 89.31 432 GLY A O 1
ATOM 3338 N N . ILE A 1 433 ? -28.824 4.924 29.824 1.00 91.38 433 ILE A N 1
ATOM 3339 C CA . ILE A 1 433 ? -27.902 4.798 28.692 1.00 91.38 433 ILE A CA 1
ATOM 3340 C C . ILE A 1 433 ? -26.492 5.201 29.140 1.00 91.38 433 ILE A C 1
ATOM 3342 O O . ILE A 1 433 ? -26.337 6.099 29.943 1.00 91.38 433 ILE A O 1
ATOM 3346 N N . ASP A 1 434 ? -25.477 4.524 28.596 1.00 91.69 434 ASP A N 1
ATOM 3347 C CA . ASP A 1 434 ? -24.055 4.878 28.740 1.00 91.69 434 ASP A CA 1
ATOM 3348 C C . ASP A 1 434 ? -23.686 5.892 27.631 1.00 91.69 434 ASP A C 1
ATOM 3350 O O . ASP A 1 434 ? -23.273 5.547 26.519 1.00 91.69 434 ASP A O 1
ATOM 3354 N N . ASN A 1 435 ? -23.992 7.167 27.835 1.00 91.06 435 ASN A N 1
ATOM 3355 C CA . ASN A 1 435 ? -23.893 8.217 26.826 1.00 91.06 435 ASN A CA 1
ATOM 3356 C C . ASN A 1 435 ? -22.457 8.549 26.407 1.00 91.06 435 ASN A C 1
ATOM 3358 O O . ASN A 1 435 ? -22.289 9.137 25.325 1.00 91.06 435 ASN A O 1
ATOM 3362 N N . ASP A 1 436 ? -21.449 8.196 27.202 1.00 91.00 436 ASP A N 1
ATOM 3363 C CA . ASP A 1 436 ? -20.037 8.416 26.887 1.00 91.00 436 ASP A CA 1
ATOM 3364 C C . ASP A 1 436 ? -19.253 7.132 26.560 1.00 91.00 436 ASP A C 1
ATOM 3366 O O . ASP A 1 436 ? -18.134 7.227 26.050 1.00 91.00 436 ASP A O 1
ATOM 3370 N N . CYS A 1 437 ? -19.894 5.964 26.664 1.00 94.06 437 CYS A N 1
ATOM 3371 C CA . CYS A 1 437 ? -19.346 4.648 26.356 1.00 94.06 437 CYS A CA 1
ATOM 3372 C C . CYS A 1 437 ? -18.125 4.284 27.217 1.00 94.06 437 CYS A C 1
ATOM 3374 O O . CYS A 1 437 ? -17.136 3.750 26.683 1.00 94.06 437 CYS A O 1
ATOM 3376 N N . ASP A 1 438 ? -18.160 4.560 28.518 1.00 89.88 438 ASP A N 1
ATOM 3377 C CA . ASP A 1 438 ? -17.104 4.164 29.452 1.00 89.88 438 ASP A CA 1
ATOM 3378 C C . ASP A 1 438 ? -17.371 2.801 30.141 1.00 89.88 438 ASP A C 1
ATOM 3380 O O . ASP A 1 438 ? -16.440 2.145 30.634 1.00 89.88 438 ASP A O 1
ATOM 3384 N N . GLY A 1 439 ? -18.608 2.298 30.040 1.00 90.06 439 GLY A N 1
ATOM 3385 C CA . GLY A 1 439 ? -19.077 1.040 30.616 1.00 90.06 439 GLY A CA 1
ATOM 3386 C C . GLY A 1 439 ? -19.799 1.171 31.959 1.00 90.06 439 GLY A C 1
ATOM 3387 O O . GLY A 1 439 ? -20.177 0.137 32.528 1.00 90.06 439 GLY A O 1
ATOM 3388 N N . LEU A 1 440 ? -19.981 2.384 32.471 1.00 89.81 440 LEU A N 1
ATOM 3389 C CA . LEU A 1 440 ? -20.824 2.709 33.612 1.00 89.81 440 LEU A CA 1
ATOM 3390 C C . LEU A 1 440 ? -22.160 3.281 33.109 1.00 89.81 440 LEU A C 1
ATOM 3392 O O . LEU A 1 440 ? -22.322 3.641 31.953 1.00 89.81 440 LEU A O 1
ATOM 3396 N N . LEU A 1 441 ? -23.188 3.195 33.951 1.00 90.06 441 LEU A N 1
ATOM 3397 C CA . LEU A 1 441 ? -24.534 3.664 33.621 1.00 90.06 441 LEU A CA 1
ATOM 3398 C C . LEU A 1 441 ? -24.993 4.636 34.698 1.00 90.06 441 LEU A C 1
ATOM 3400 O O . LEU A 1 441 ? -25.045 4.251 35.876 1.00 90.06 441 LEU A O 1
ATOM 3404 N N . ASP A 1 442 ? -25.424 5.829 34.296 1.00 86.00 442 ASP A N 1
ATOM 3405 C CA . ASP A 1 442 ? -26.160 6.772 35.130 1.00 86.00 442 ASP A CA 1
ATOM 3406 C C . ASP A 1 442 ? -25.469 7.018 36.491 1.00 86.00 442 ASP A C 1
ATOM 3408 O O . ASP A 1 442 ? -24.326 7.436 36.591 1.00 86.00 442 ASP A O 1
ATOM 3412 N N . GLY A 1 443 ? -26.146 6.713 37.604 1.00 80.81 443 GLY A N 1
ATOM 3413 C CA . GLY A 1 443 ? -25.633 6.902 38.960 1.00 80.81 443 GLY A CA 1
ATOM 3414 C C . GLY A 1 443 ? -24.436 6.022 39.342 1.00 80.81 443 GLY A C 1
ATOM 3415 O O . GLY A 1 443 ? -23.952 6.153 40.467 1.00 80.81 443 GLY A O 1
ATOM 3416 N N . ALA A 1 444 ? -23.980 5.115 38.470 1.00 85.94 444 ALA A N 1
ATOM 3417 C CA . ALA A 1 444 ? -22.692 4.443 38.631 1.00 85.94 444 ALA A CA 1
ATOM 3418 C C . ALA A 1 444 ? -21.514 5.332 38.193 1.00 85.94 444 ALA A C 1
ATOM 3420 O O . ALA A 1 444 ? -20.384 5.073 38.615 1.00 85.94 444 ALA A O 1
ATOM 3421 N N . GLU A 1 445 ? -21.778 6.377 37.405 1.00 83.88 445 GLU A N 1
ATOM 3422 C CA . GLU A 1 445 ? -20.771 7.325 36.949 1.00 83.88 445 GLU A CA 1
ATOM 3423 C C . GLU A 1 445 ? -20.242 8.206 38.080 1.00 83.88 445 GLU A C 1
ATOM 3425 O O . GLU A 1 445 ? -21.023 8.815 38.825 1.00 83.88 445 GLU A O 1
ATOM 3430 N N . PRO A 1 446 ? -18.915 8.401 38.170 1.00 85.00 446 PRO A N 1
ATOM 3431 C CA . PRO A 1 446 ? -18.332 9.382 39.078 1.00 85.00 446 PRO A CA 1
ATOM 3432 C C . PRO A 1 446 ? -18.800 10.815 38.793 1.00 85.00 446 PRO A C 1
ATOM 3434 O O . PRO A 1 446 ? -18.864 11.634 39.713 1.00 85.00 446 PRO A O 1
ATOM 3437 N N . GLU A 1 447 ? -19.104 11.131 37.528 1.00 84.06 447 GLU A N 1
ATOM 3438 C CA . GLU A 1 447 ? -19.555 12.463 37.108 1.00 84.06 447 GLU A CA 1
ATOM 3439 C C . GLU A 1 447 ? -21.041 12.709 37.406 1.00 84.06 447 GLU A C 1
ATOM 3441 O O . GLU A 1 447 ? -21.474 13.861 37.524 1.00 84.06 447 GLU A O 1
ATOM 3446 N N . CYS A 1 448 ? -21.807 11.641 37.635 1.00 83.38 448 CYS A N 1
ATOM 3447 C CA . CYS A 1 448 ? -23.189 11.710 38.072 1.00 83.38 448 CYS A CA 1
ATOM 3448 C C . CYS A 1 448 ? -23.268 11.913 39.578 1.00 83.38 448 CYS A C 1
ATOM 3450 O O . CYS A 1 448 ? -23.578 11.017 40.363 1.00 83.38 448 CYS A O 1
ATOM 3452 N N . THR A 1 449 ? -23.008 13.148 40.014 1.00 76.00 449 THR A N 1
ATOM 3453 C CA . THR A 1 449 ? -23.263 13.509 41.409 1.00 76.00 449 THR A CA 1
ATOM 3454 C C . THR A 1 449 ? -24.751 13.320 41.704 1.00 76.00 449 THR A C 1
ATOM 3456 O O . THR A 1 449 ? -25.570 13.926 41.004 1.00 76.00 449 THR A O 1
ATOM 3459 N N . PRO A 1 450 ? -25.139 12.551 42.740 1.00 60.06 450 PRO A N 1
ATOM 3460 C CA . PRO A 1 450 ? -26.533 12.480 43.135 1.00 60.06 450 PRO A CA 1
ATOM 3461 C C . PRO A 1 450 ? -26.992 13.900 43.440 1.00 60.06 450 PRO A C 1
ATOM 3463 O O . PRO A 1 450 ? -26.399 14.582 44.285 1.00 60.06 450 PRO A O 1
ATOM 3466 N N . ALA A 1 451 ? -28.019 14.359 42.718 1.00 54.44 451 ALA A N 1
ATOM 3467 C CA . ALA A 1 451 ? -28.675 15.620 43.016 1.00 54.44 451 ALA A CA 1
ATOM 3468 C C . ALA A 1 451 ? -28.912 15.649 44.527 1.00 54.44 451 ALA A C 1
ATOM 3470 O O . ALA A 1 451 ? -29.530 14.736 45.081 1.00 54.44 451 ALA A O 1
ATOM 3471 N N . SER A 1 452 ? -28.337 16.647 45.208 1.00 46.09 452 SER A N 1
ATOM 3472 C CA . SER A 1 452 ? -28.526 16.801 46.648 1.00 46.09 452 SER A CA 1
ATOM 3473 C C . SER A 1 452 ? -30.025 16.680 46.933 1.00 46.09 452 SER A C 1
ATOM 3475 O O . SER A 1 452 ? -30.798 17.319 46.209 1.00 46.09 452 SER A O 1
ATOM 3477 N N . PRO A 1 453 ? -30.460 15.867 47.916 1.00 44.81 453 PRO A N 1
ATOM 3478 C CA . PRO A 1 453 ? -31.881 15.696 48.176 1.00 44.81 453 PRO A CA 1
ATOM 3479 C C . PRO A 1 453 ? -32.520 17.081 48.316 1.00 44.81 453 PRO A C 1
ATOM 3481 O O . PRO A 1 453 ? -31.879 17.976 48.889 1.00 44.81 453 PRO A O 1
ATOM 3484 N N . PRO A 1 454 ? -33.728 17.298 47.757 1.00 45.31 454 PRO A N 1
ATOM 3485 C CA . PRO A 1 454 ? -34.378 18.598 47.803 1.00 45.31 454 PRO A CA 1
ATOM 3486 C C . PRO A 1 454 ? -34.340 19.076 49.248 1.00 45.31 454 PRO A C 1
ATOM 3488 O O . PRO A 1 454 ? -34.756 18.342 50.147 1.00 45.31 454 PRO A O 1
ATOM 3491 N N . ARG A 1 455 ? -33.761 20.267 49.475 1.00 42.31 455 ARG A N 1
ATOM 3492 C CA . ARG A 1 455 ? -33.709 20.872 50.809 1.00 42.31 455 ARG A CA 1
ATOM 3493 C C . ARG A 1 455 ? -35.104 20.746 51.402 1.00 42.31 455 ARG A C 1
ATOM 3495 O O . ARG A 1 455 ? -36.056 21.295 50.845 1.00 42.31 455 ARG A O 1
ATOM 3502 N N . SER A 1 456 ? -35.213 20.007 52.501 1.00 50.47 456 SER A N 1
ATOM 3503 C CA . SER A 1 456 ? -36.425 19.973 53.302 1.00 50.47 456 SER A CA 1
ATOM 3504 C C . SER A 1 456 ? -36.876 21.421 53.546 1.00 50.47 456 SER A C 1
ATOM 3506 O O . SER A 1 456 ? -36.018 22.295 53.740 1.00 50.47 456 SER A O 1
ATOM 3508 N N . PRO A 1 457 ? -38.192 21.707 53.480 1.00 57.41 457 PRO A N 1
ATOM 3509 C CA . PRO A 1 457 ? -38.703 23.049 53.712 1.00 57.41 457 PRO A CA 1
ATOM 3510 C C . PRO A 1 457 ? -38.096 23.607 55.004 1.00 57.41 457 PRO A C 1
ATOM 3512 O O . PRO A 1 457 ? -37.998 22.860 55.984 1.00 57.41 457 PRO A O 1
ATOM 3515 N N . PRO A 1 458 ? -37.652 24.875 55.027 1.00 50.66 458 PRO A N 1
ATOM 3516 C CA . PRO A 1 458 ? -37.032 25.442 56.213 1.00 50.66 458 PRO A CA 1
ATOM 3517 C C . PRO A 1 458 ? -37.980 25.286 57.403 1.00 50.66 458 PRO A C 1
ATOM 3519 O O . PRO A 1 458 ? -39.138 25.704 57.339 1.00 50.66 458 PRO A O 1
ATOM 3522 N N . SER A 1 459 ? -37.487 24.670 58.481 1.00 56.53 459 SER A N 1
ATOM 3523 C CA . SER A 1 459 ? -38.228 24.542 59.734 1.00 56.53 459 SER A CA 1
AT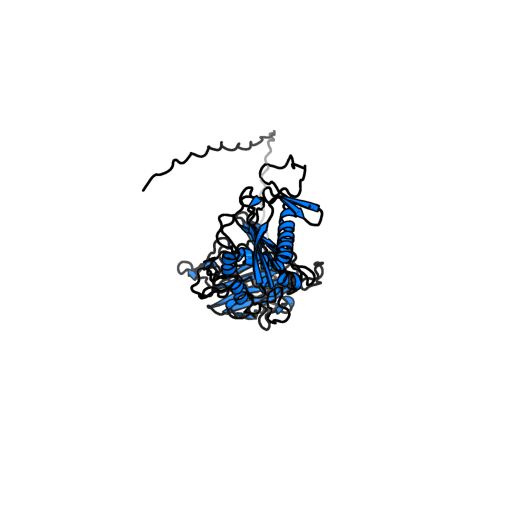OM 3524 C C . SER A 1 459 ? -38.752 25.916 60.183 1.00 56.53 459 SER A C 1
ATOM 3526 O O . SER A 1 459 ? -38.027 26.910 60.046 1.00 56.53 459 SER A O 1
ATOM 3528 N N . PRO A 1 460 ? -39.980 26.004 60.731 1.00 53.00 460 PRO A N 1
ATOM 3529 C CA . PRO A 1 460 ? -40.552 27.263 61.192 1.00 53.00 460 PRO A CA 1
ATOM 3530 C C . PRO A 1 460 ? -39.614 27.980 62.167 1.00 53.00 460 PRO A C 1
ATOM 3532 O O . PRO A 1 460 ? -39.080 27.382 63.102 1.00 53.00 460 PRO A O 1
ATOM 3535 N N . ARG A 1 461 ? -39.409 29.279 61.931 1.00 52.22 461 ARG A N 1
ATOM 3536 C CA . ARG A 1 461 ? -38.569 30.151 62.760 1.00 52.22 461 ARG A CA 1
ATOM 3537 C C . ARG A 1 461 ? -39.061 30.138 64.220 1.00 52.22 461 ARG A C 1
ATOM 3539 O O . ARG A 1 461 ? -40.246 30.391 64.436 1.00 52.22 461 ARG A O 1
ATOM 3546 N N . PRO A 1 462 ? -38.182 29.942 65.220 1.00 57.56 462 PRO A N 1
ATOM 3547 C CA . PRO A 1 462 ? -38.530 30.195 66.614 1.00 57.56 462 PRO A CA 1
ATOM 3548 C C . PRO A 1 462 ? -38.815 31.691 66.843 1.00 57.56 462 PRO A C 1
ATOM 3550 O O . PRO A 1 462 ? -38.212 32.537 66.168 1.00 57.56 462 PRO A O 1
ATOM 3553 N N . PRO A 1 463 ? -39.708 32.040 67.787 1.00 51.91 463 P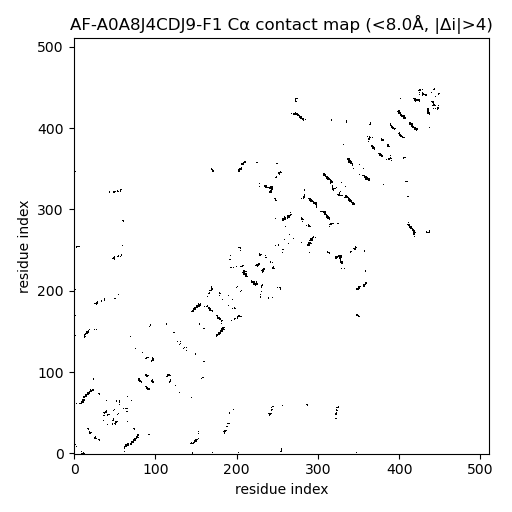RO A N 1
ATOM 3554 C CA . PRO A 1 463 ? -40.071 33.423 68.072 1.00 51.91 463 PRO A CA 1
ATOM 3555 C C . PRO A 1 463 ? -38.892 34.234 68.645 1.00 51.91 463 PRO A C 1
ATOM 3557 O O . PRO A 1 463 ? -37.973 33.673 69.250 1.00 51.91 463 PRO A O 1
ATOM 3560 N N . PRO A 1 464 ? -38.897 35.567 68.452 1.00 45.69 464 PRO A N 1
ATOM 3561 C CA . PRO A 1 464 ? -37.752 36.416 68.745 1.00 45.69 464 PRO A CA 1
ATOM 3562 C C . PRO A 1 464 ? -37.568 36.620 70.254 1.00 45.69 464 PRO A C 1
ATOM 3564 O O . PRO A 1 464 ? -38.438 37.156 70.937 1.00 45.69 464 PRO A O 1
ATOM 3567 N N . SER A 1 465 ? -36.395 36.229 70.755 1.00 47.31 465 SER A N 1
ATOM 3568 C CA . SER A 1 465 ? -35.914 36.578 72.093 1.00 47.31 465 SER A CA 1
ATOM 3569 C C . SER A 1 465 ? -35.381 38.015 72.127 1.00 47.31 465 SER A C 1
ATOM 3571 O O . SER A 1 465 ? -34.797 38.517 71.164 1.00 47.31 465 SER A O 1
ATOM 3573 N N . ALA A 1 466 ? -35.645 38.679 73.248 1.00 44.94 466 ALA A N 1
ATOM 3574 C CA . ALA A 1 466 ? -35.566 40.112 73.457 1.00 44.94 466 ALA A CA 1
ATOM 3575 C C . ALA A 1 466 ? -34.142 40.704 73.461 1.00 44.94 466 ALA A C 1
ATOM 3577 O O . ALA A 1 466 ? -33.159 40.091 73.872 1.00 44.94 466 ALA A O 1
ATOM 3578 N N . ARG A 1 467 ? -34.102 41.974 73.040 1.00 48.78 467 ARG A N 1
ATOM 3579 C CA . ARG A 1 467 ? -32.993 42.940 73.053 1.00 48.78 467 ARG A CA 1
ATOM 3580 C C . ARG A 1 467 ? -32.093 42.886 74.296 1.00 48.78 467 ARG A C 1
ATOM 3582 O O . ARG A 1 467 ? -32.577 42.945 75.424 1.00 48.78 467 ARG A O 1
ATOM 3589 N N . ARG A 1 468 ? -30.787 43.067 74.066 1.00 41.97 468 ARG A N 1
ATOM 3590 C CA . ARG A 1 468 ? -29.899 43.805 74.979 1.00 41.97 468 ARG A CA 1
ATOM 3591 C C . ARG A 1 468 ? -29.063 44.847 74.226 1.00 41.97 468 ARG A C 1
ATOM 3593 O O . ARG A 1 468 ? -28.730 44.676 73.059 1.00 41.97 468 ARG A O 1
ATOM 3600 N N . SER A 1 469 ? -28.850 45.948 74.936 1.00 41.84 469 SER A N 1
ATOM 3601 C CA . SER A 1 469 ? -28.482 47.305 74.515 1.00 41.84 469 SER A CA 1
ATOM 3602 C C . SER A 1 469 ? -26.985 47.516 74.180 1.00 41.84 469 SER A C 1
ATOM 3604 O O . SER A 1 469 ? -26.180 46.620 74.432 1.00 41.84 469 SER A O 1
ATOM 3606 N N . PRO A 1 470 ? -26.604 48.690 73.621 1.00 57.06 470 PRO A N 1
ATOM 3607 C CA . PRO A 1 470 ? -25.354 48.919 72.890 1.00 57.06 470 PRO A CA 1
ATOM 3608 C C . PRO A 1 470 ? -24.276 49.662 73.698 1.00 57.06 470 PRO A C 1
ATOM 3610 O O . PRO A 1 470 ? -24.565 50.268 74.727 1.00 57.06 470 PRO A O 1
ATOM 3613 N N . SER A 1 471 ? -23.041 49.681 73.182 1.00 39.47 471 SER A N 1
ATOM 3614 C CA . SER A 1 471 ? -21.929 50.593 73.536 1.00 39.47 471 SER A CA 1
ATOM 3615 C C . SER A 1 471 ? -20.836 50.514 72.435 1.00 39.47 471 SER A C 1
ATOM 3617 O O . SER A 1 471 ? -20.852 49.557 71.664 1.00 39.47 471 SER A O 1
ATOM 3619 N N . PRO A 1 472 ? -19.848 51.429 72.356 1.00 49.81 472 PRO A N 1
ATOM 3620 C CA . PRO A 1 472 ? -19.924 52.791 71.810 1.00 49.81 472 PRO A CA 1
ATOM 3621 C C . PRO A 1 472 ? -18.911 53.024 70.645 1.00 49.81 472 PRO A C 1
ATOM 3623 O O . PRO A 1 472 ? -18.089 52.156 70.351 1.00 49.81 472 PRO A O 1
ATOM 3626 N N . PRO A 1 473 ? -18.937 54.189 69.961 1.00 54.66 473 PRO A N 1
ATOM 3627 C CA . PRO A 1 473 ? -18.199 54.413 68.714 1.00 54.66 473 PRO A CA 1
ATOM 3628 C C . PRO A 1 473 ? -16.744 54.854 68.938 1.00 54.66 473 PRO A C 1
ATOM 3630 O O . PRO A 1 473 ? -16.451 55.608 69.868 1.00 54.66 473 PRO A O 1
ATOM 3633 N N . ARG A 1 474 ? -15.829 54.469 68.032 1.00 39.91 474 ARG A N 1
ATOM 3634 C CA . ARG A 1 474 ? -14.449 54.985 68.028 1.00 39.91 474 ARG A CA 1
ATOM 3635 C C . ARG A 1 474 ? -13.926 55.348 66.627 1.00 39.91 474 ARG A C 1
ATOM 3637 O O . ARG A 1 474 ? -13.608 54.488 65.823 1.00 39.91 474 ARG A O 1
ATOM 3644 N N . GLN A 1 475 ? -13.903 56.667 66.433 1.00 41.38 475 GLN A N 1
ATOM 3645 C CA . GLN A 1 475 ? -13.050 57.612 65.683 1.00 41.38 475 GLN A CA 1
ATOM 3646 C C . GLN A 1 475 ? -12.217 57.233 64.424 1.00 41.38 475 GLN A C 1
ATOM 3648 O O . GLN A 1 475 ? -11.565 56.193 64.395 1.00 41.38 475 GLN A O 1
ATOM 3653 N N . PRO A 1 476 ? -12.101 58.177 63.452 1.00 59.03 476 PRO A N 1
ATOM 3654 C CA . PRO A 1 476 ? -11.311 58.062 62.218 1.00 59.03 476 PRO A CA 1
ATOM 3655 C C . PRO A 1 476 ? -9.949 58.789 62.266 1.00 59.03 476 PRO A C 1
ATOM 3657 O O . PRO A 1 476 ? -9.834 59.845 62.887 1.00 59.03 476 PRO A O 1
ATOM 3660 N N . LYS A 1 477 ? -8.952 58.281 61.522 1.00 37.84 477 LYS A N 1
ATOM 3661 C CA . LYS A 1 477 ? -7.726 58.967 61.031 1.00 37.84 477 LYS A CA 1
ATOM 3662 C C . LYS A 1 477 ? -7.144 58.134 59.874 1.00 37.84 477 LYS A C 1
ATOM 3664 O O . LYS A 1 477 ? -7.303 56.923 59.907 1.00 37.84 477 LYS A O 1
ATOM 3669 N N . ALA A 1 478 ? -6.384 58.610 58.893 1.00 39.25 478 ALA A N 1
ATOM 3670 C CA . ALA A 1 478 ? -6.122 59.892 58.236 1.00 39.25 478 ALA A CA 1
ATOM 3671 C C . ALA A 1 478 ? -5.219 59.541 57.020 1.00 39.25 478 ALA A C 1
ATOM 3673 O O . ALA A 1 478 ? -4.581 58.489 57.012 1.00 39.25 478 ALA A O 1
ATOM 3674 N N . ALA A 1 479 ? -5.199 60.402 56.004 1.00 45.56 479 ALA A N 1
ATOM 3675 C CA . ALA A 1 479 ? -4.448 60.283 54.750 1.00 45.56 479 ALA A CA 1
ATOM 3676 C C . ALA A 1 479 ? -2.916 60.153 54.932 1.00 45.56 479 ALA A C 1
ATOM 3678 O O . ALA A 1 479 ? -2.402 60.608 55.950 1.00 45.56 479 ALA A O 1
ATOM 3679 N N . ASP A 1 480 ? -2.176 59.615 53.944 1.00 36.69 480 ASP A N 1
ATOM 3680 C CA . ASP A 1 480 ? -1.416 60.454 52.993 1.00 36.69 480 ASP A CA 1
ATOM 3681 C C . ASP A 1 480 ? -0.572 59.679 51.943 1.00 36.69 480 ASP A C 1
ATOM 3683 O O . ASP A 1 480 ? -0.063 58.589 52.199 1.00 36.69 480 ASP A O 1
ATOM 3687 N N . LYS A 1 481 ? -0.325 60.385 50.826 1.00 39.97 481 LYS A N 1
ATOM 3688 C CA . LYS A 1 481 ? 0.837 60.358 49.898 1.00 39.97 481 LYS A CA 1
ATOM 3689 C C . LYS A 1 481 ? 0.892 59.462 48.647 1.00 39.97 481 LYS A C 1
ATOM 3691 O O . LYS A 1 481 ? 1.472 58.381 48.609 1.00 39.97 481 LYS A O 1
ATOM 3696 N N . LEU A 1 482 ? 0.489 60.122 47.554 1.00 40.88 482 LEU A N 1
ATOM 3697 C CA . LEU A 1 482 ? 1.127 60.167 46.229 1.00 40.88 482 LEU A CA 1
ATOM 3698 C C . LEU A 1 482 ? 2.674 60.105 46.258 1.00 40.88 482 LEU A C 1
ATOM 3700 O O . LEU A 1 482 ? 3.310 60.885 46.970 1.00 40.88 482 LEU A O 1
ATOM 3704 N N . LYS A 1 483 ? 3.270 59.336 45.334 1.00 39.88 483 LYS A N 1
ATOM 3705 C CA . LYS A 1 483 ? 4.532 59.682 44.650 1.00 39.88 483 LYS A CA 1
ATOM 3706 C C . LYS A 1 483 ? 4.603 59.046 43.255 1.00 39.88 483 LYS A C 1
ATOM 3708 O O . LYS A 1 483 ? 3.980 58.033 42.971 1.00 39.88 483 LYS A O 1
ATOM 3713 N N . THR A 1 484 ? 5.321 59.742 42.389 1.00 41.06 484 THR A N 1
ATOM 3714 C CA . THR A 1 484 ? 5.270 59.793 40.925 1.00 41.06 484 THR A CA 1
ATOM 3715 C C . THR A 1 484 ? 6.338 58.941 40.212 1.00 41.06 484 THR A C 1
ATOM 3717 O O . THR A 1 484 ? 7.341 58.577 40.817 1.00 41.06 484 THR A O 1
ATOM 3720 N N . ARG A 1 485 ? 6.150 58.806 38.879 1.00 34.12 485 ARG A N 1
ATOM 3721 C CA . ARG A 1 485 ? 7.129 58.659 37.762 1.00 34.12 485 ARG A CA 1
ATOM 3722 C C . ARG A 1 485 ? 7.507 57.262 37.195 1.00 34.12 485 ARG A C 1
ATOM 3724 O O . ARG A 1 485 ? 8.228 56.483 37.799 1.00 34.12 485 ARG A O 1
ATOM 3731 N N . ASN A 1 486 ? 7.088 57.085 35.930 1.00 35.97 486 ASN A N 1
ATOM 3732 C CA . ASN A 1 486 ? 7.640 56.312 34.785 1.00 35.97 486 ASN A CA 1
ATOM 3733 C C . ASN A 1 486 ? 9.144 56.600 34.481 1.00 35.97 486 ASN A C 1
ATOM 3735 O O . ASN A 1 486 ? 9.645 57.560 35.072 1.00 35.97 486 ASN A O 1
ATOM 3739 N N . PRO A 1 487 ? 9.845 55.958 33.491 1.00 49.34 487 PRO A N 1
ATOM 3740 C CA . PRO A 1 487 ? 9.419 54.966 32.471 1.00 49.34 487 PRO A CA 1
ATOM 3741 C C . PRO A 1 487 ? 10.392 53.772 32.193 1.00 49.34 487 PRO A C 1
ATOM 3743 O O . PRO A 1 487 ? 11.522 53.721 32.663 1.00 49.34 487 PRO A O 1
ATOM 3746 N N . ALA A 1 488 ? 9.915 52.850 31.342 1.00 40.31 488 ALA A N 1
ATOM 3747 C CA . ALA A 1 488 ? 10.607 52.068 30.297 1.00 40.31 488 ALA A CA 1
ATOM 3748 C C . ALA A 1 488 ? 12.055 51.570 30.517 1.00 40.31 488 ALA A C 1
ATOM 3750 O O . ALA A 1 488 ? 13.020 52.331 30.466 1.00 40.31 488 ALA A O 1
ATOM 3751 N N . ARG A 1 489 ? 12.224 50.237 30.544 1.00 38.19 489 ARG A N 1
ATOM 3752 C CA . ARG A 1 489 ? 13.505 49.588 30.233 1.00 38.19 489 ARG A CA 1
ATOM 3753 C C . ARG A 1 489 ? 13.295 48.363 29.342 1.00 38.19 489 ARG A C 1
ATOM 3755 O O . ARG A 1 489 ? 12.834 47.313 29.778 1.00 38.19 489 ARG A O 1
ATOM 3762 N N . THR A 1 490 ? 13.649 48.547 28.077 1.00 37.47 490 THR A N 1
ATOM 3763 C CA . THR A 1 490 ? 13.877 47.537 27.042 1.00 37.47 490 THR A CA 1
ATOM 3764 C C . THR A 1 490 ? 14.812 46.433 27.546 1.00 37.47 490 THR A C 1
ATOM 3766 O O . THR A 1 490 ? 15.923 46.720 27.998 1.00 37.47 490 THR A O 1
ATOM 3769 N N . ARG A 1 491 ? 14.385 45.166 27.461 1.00 41.41 491 ARG A N 1
ATOM 3770 C CA . ARG A 1 491 ? 15.253 44.002 27.692 1.00 41.41 491 ARG A CA 1
ATOM 3771 C C . ARG A 1 491 ? 15.785 43.476 26.362 1.00 41.41 491 ARG A C 1
ATOM 3773 O O . ARG A 1 491 ? 15.025 43.099 25.476 1.00 41.41 491 ARG A O 1
ATOM 3780 N N . ASN A 1 492 ? 17.109 43.489 26.275 1.00 37.16 492 ASN A N 1
ATOM 3781 C CA . ASN A 1 492 ? 17.926 43.006 25.175 1.00 37.16 492 ASN A CA 1
ATOM 3782 C C . ASN A 1 492 ? 17.738 41.504 24.930 1.00 37.16 492 ASN A C 1
ATOM 3784 O O . ASN A 1 492 ? 17.737 40.704 25.867 1.00 37.16 492 ASN A O 1
ATOM 3788 N N . LYS A 1 493 ? 17.656 41.149 23.645 1.00 40.97 493 LYS A N 1
ATOM 3789 C CA . LYS A 1 493 ? 17.885 39.802 23.115 1.00 40.97 493 LYS A CA 1
ATOM 3790 C C . LYS A 1 493 ? 19.338 39.371 23.397 1.00 40.97 493 LYS A C 1
ATOM 3792 O O . LYS A 1 493 ? 20.233 40.201 23.222 1.00 40.97 493 LYS A O 1
ATOM 3797 N N . PRO A 1 494 ? 19.612 38.110 23.768 1.00 49.69 494 PRO A N 1
ATOM 3798 C CA . PRO A 1 494 ? 20.964 37.569 23.727 1.00 49.69 494 PRO A CA 1
ATOM 3799 C C . PRO A 1 494 ? 21.359 37.223 22.282 1.00 49.69 494 PRO A C 1
ATOM 3801 O O . PRO A 1 494 ? 20.592 36.595 21.553 1.00 49.69 494 PRO A O 1
ATOM 3804 N N . TYR A 1 495 ? 22.562 37.643 21.887 1.00 42.25 495 TYR A N 1
ATOM 3805 C CA . TYR A 1 495 ? 23.243 37.206 20.667 1.00 42.25 495 TYR A CA 1
ATOM 3806 C C . TYR A 1 495 ? 23.571 35.699 20.717 1.00 42.25 495 TYR A C 1
ATOM 3808 O O . TYR A 1 495 ? 23.841 35.175 21.802 1.00 42.25 495 TYR A O 1
ATOM 3816 N N . PRO A 1 496 ? 23.602 35.009 19.562 1.00 48.56 496 PRO A N 1
ATOM 3817 C CA . PRO A 1 496 ? 24.012 33.613 19.474 1.00 48.56 496 PRO A CA 1
ATOM 3818 C C . PRO A 1 496 ? 25.527 33.457 19.673 1.00 48.56 496 PRO A C 1
ATOM 3820 O O . PRO A 1 496 ? 26.329 34.280 19.231 1.00 48.56 496 PRO A O 1
ATOM 3823 N N . SER A 1 497 ? 25.911 32.380 20.356 1.00 49.09 497 SER A N 1
ATOM 3824 C CA . SER A 1 497 ? 27.303 31.972 20.556 1.00 49.09 497 SER A CA 1
ATOM 3825 C C . SER A 1 497 ? 28.005 31.633 19.229 1.00 49.09 497 SER A C 1
ATOM 3827 O O . SER A 1 497 ? 27.355 31.146 18.303 1.00 49.09 497 SER A O 1
ATOM 3829 N N . PRO A 1 498 ? 29.332 31.835 19.126 1.00 49.75 498 PRO A N 1
ATOM 3830 C CA . PRO A 1 498 ? 30.080 31.542 17.911 1.00 49.75 498 PRO A CA 1
ATOM 3831 C C . PRO A 1 498 ? 30.205 30.031 17.675 1.00 49.75 498 PRO A C 1
ATOM 3833 O O . PRO A 1 498 ? 30.642 29.271 18.543 1.00 49.75 498 PRO A O 1
ATOM 3836 N N . VAL A 1 499 ? 29.838 29.620 16.461 1.00 48.59 499 VAL A N 1
ATOM 3837 C CA . VAL A 1 499 ? 30.002 28.270 15.918 1.00 48.59 499 VAL A CA 1
ATOM 3838 C C . VAL A 1 499 ? 31.491 27.918 15.869 1.00 48.59 499 VAL A C 1
ATOM 3840 O O . VAL A 1 499 ? 32.302 28.618 15.264 1.00 48.59 499 VAL A O 1
ATOM 3843 N N . ARG A 1 500 ? 31.852 26.816 16.528 1.00 44.94 500 ARG A N 1
ATOM 3844 C CA . ARG A 1 500 ? 33.191 26.219 16.490 1.00 44.94 500 ARG A CA 1
ATOM 3845 C C . ARG A 1 500 ? 33.341 25.428 15.178 1.00 44.94 500 ARG A C 1
ATOM 3847 O O . ARG A 1 500 ? 32.453 24.633 14.883 1.00 44.94 500 ARG A O 1
ATOM 3854 N N . PRO A 1 501 ? 34.435 25.581 14.413 1.00 51.31 501 PRO A N 1
ATOM 3855 C CA . PRO A 1 501 ? 34.645 24.794 13.200 1.00 51.31 501 PRO A CA 1
ATOM 3856 C C . PRO A 1 501 ? 34.900 23.308 13.526 1.00 51.31 501 PRO A C 1
ATOM 3858 O O . PRO A 1 501 ? 35.497 23.002 14.568 1.00 51.31 501 PRO A O 1
ATOM 3861 N N . PRO A 1 502 ? 34.478 22.374 12.652 1.00 48.38 502 PRO A N 1
ATOM 3862 C CA . PRO A 1 502 ? 34.667 20.945 12.863 1.00 48.38 502 PRO A CA 1
ATOM 3863 C C . PRO A 1 502 ? 36.151 20.565 12.777 1.00 48.38 502 PRO A C 1
ATOM 3865 O O . PRO A 1 502 ? 36.883 20.976 11.872 1.00 48.38 502 PRO A O 1
ATOM 3868 N N . LYS A 1 503 ? 36.603 19.768 13.750 1.00 43.34 503 LYS A N 1
ATOM 3869 C CA . LYS A 1 503 ? 37.931 19.149 13.746 1.00 43.34 503 LYS A CA 1
ATOM 3870 C C . LYS A 1 503 ? 38.000 18.117 12.618 1.00 43.34 503 LYS A C 1
ATOM 3872 O O . LYS A 1 503 ? 37.130 17.265 12.502 1.00 43.34 503 LYS A O 1
ATOM 3877 N N . LYS A 1 504 ? 39.067 18.199 11.820 1.00 41.09 504 LYS A N 1
ATOM 3878 C CA . LYS A 1 504 ? 39.481 17.174 10.856 1.00 41.09 504 LYS A CA 1
ATOM 3879 C C . LYS A 1 504 ? 39.857 15.893 11.602 1.00 41.09 504 LYS A C 1
ATOM 3881 O O . LYS A 1 504 ? 40.828 15.909 12.361 1.00 41.09 504 LYS A O 1
ATOM 3886 N N . ASP A 1 505 ? 39.150 14.803 11.333 1.00 45.78 505 ASP A N 1
ATOM 3887 C CA . ASP A 1 505 ? 39.592 13.467 11.717 1.00 45.78 505 ASP A CA 1
ATOM 3888 C C . ASP A 1 505 ? 40.708 12.988 10.779 1.00 45.78 505 ASP A C 1
ATOM 3890 O O . ASP A 1 505 ? 40.633 13.082 9.552 1.00 45.78 505 ASP A O 1
ATOM 3894 N N . ARG A 1 506 ? 41.792 12.514 11.397 1.00 40.94 506 ARG A N 1
ATOM 3895 C CA . ARG A 1 506 ? 42.923 11.833 10.756 1.00 40.94 506 ARG A CA 1
ATOM 3896 C C . ARG A 1 506 ? 42.597 10.331 10.676 1.00 40.94 506 ARG A C 1
ATOM 3898 O O . ARG A 1 506 ? 42.001 9.811 11.616 1.00 40.94 506 ARG A O 1
ATOM 3905 N N . PRO A 1 507 ? 43.025 9.615 9.622 1.00 46.22 507 PRO A N 1
ATOM 3906 C CA . PRO A 1 507 ? 42.666 8.215 9.427 1.00 46.22 507 PRO A CA 1
ATOM 3907 C C . PRO A 1 507 ? 43.432 7.292 10.382 1.00 46.22 507 PRO A C 1
ATOM 3909 O O . PRO A 1 507 ? 44.655 7.404 10.530 1.00 46.22 507 PRO A O 1
ATOM 3912 N N . SER A 1 508 ? 42.717 6.346 10.990 1.00 43.28 508 SER A N 1
ATOM 3913 C CA . SER A 1 508 ? 43.304 5.197 11.671 1.00 43.28 508 SER A CA 1
ATOM 3914 C C . SER A 1 508 ? 43.775 4.164 10.641 1.00 43.28 508 SER A C 1
ATOM 3916 O O . SER A 1 508 ? 43.038 3.723 9.763 1.00 43.28 508 SER A O 1
ATOM 3918 N N . LYS A 1 509 ? 45.050 3.789 10.757 1.00 43.50 509 LYS A N 1
ATOM 3919 C CA . LYS A 1 509 ? 45.642 2.595 10.149 1.00 43.50 509 LYS A CA 1
ATOM 3920 C C . LYS A 1 509 ? 45.498 1.421 11.121 1.00 43.50 509 LYS A C 1
ATOM 3922 O O . LYS A 1 509 ? 45.973 1.541 12.246 1.00 43.50 509 LYS A O 1
ATOM 3927 N N . SER A 1 510 ? 44.986 0.287 10.653 1.00 45.19 510 SER A N 1
ATOM 3928 C CA . SER A 1 510 ? 45.339 -1.078 11.101 1.00 45.19 510 SER A CA 1
ATOM 3929 C C . SER A 1 510 ? 44.631 -2.066 10.164 1.00 45.19 510 SER A C 1
ATOM 3931 O O . SER A 1 510 ? 43.419 -1.960 10.018 1.00 45.19 510 SER A O 1
ATOM 3933 N N . ARG A 1 511 ? 45.385 -2.760 9.307 1.00 43.97 511 ARG A N 1
ATOM 3934 C CA . ARG A 1 511 ? 45.888 -4.145 9.437 1.00 43.97 511 ARG A CA 1
ATOM 3935 C C . ARG A 1 511 ? 44.881 -5.180 8.963 1.00 43.97 511 ARG A C 1
ATOM 3937 O O . ARG A 1 511 ? 43.824 -5.291 9.610 1.00 43.97 511 ARG A O 1
#

Radius of gyration: 32.35 Å; Cα contacts (8 Å, |Δi|>4): 1083; chains: 1; bounding box: 86×81×109 Å

Nearest PDB structures (foldseek):
  6vno-assembly1_A  TM=1.819E-01  e=4.642E-01  Homo sapiens

pLDDT: mean 83.28, std 18.43, range [34.12, 98.81]

Sequence (511 aa):
DLFIMNGEPQAMSSLTYVFKSTSCGVLPKLNASIVQNYIYASDNSAPVVATIQRYYESCSYRRLTLNPADNLVFDIDIPCIGHISNGGLYNMYTGNGIRNNTAITGVDDDFINVDITNELMALRELGMNYLRVNAPDVFARVGSFRRTIIVWPFNWLYNIAQWSGLANMGCISSQYCVSWLNLGVMENAINIPVLFQELNHNIGLPHSSRVRCDKDGFCFRDEYGDWSDPMGNPRLKSPTTGVLCVNAPQAYKAGWASPIPGGNIRASDLPVGIFRDFFLPAMALNSTNMLRIITMPAGTVGSNSALERALYVSYRVRQSAPGAYDSGLVDDFSSRVWIHEYNETANGQAADITKPPMSLAMLTDDAVLNSNNGQYNQPTVRDYGALPRTYSQFLPGRGGIIITVKRKNSQVAVVSVCRATSLNETGFCSDGIDNDCDGLLDGAEPECTPASPPRSPPSPRPPPSARRSPSPPRQPKAADKLKTRNPARTRNKPYPSPVRPPKKDRPSKSR

InterPro domains:
  IPR008752 Peptidase M11, gametolysin [PF05548] (15-353)

Mean predicted aligned error: 11.33 Å

Organism: NCBI:txid1737510

Secondary structure (DSSP, 8-state):
--S-STT--EEEEEEEEEEEBGGGTB--S--HHHHHHHHS---TTSS--S-HHHHHHHHTTT-EEEEEEEEEEEEEE--SEEE-TTS-EEETTTS-SS------TTS-TT------HHHHHHHHHHHHHHHHHH-HHHHHTGGG--EEEEEE-GGGTT-----SEEE-----TTS-EEEEEE--TT--S--HHHHHHHHHHTTT----EEEEE-TTS-EEEETT--TTSTTS---BS-TTT---PPPHHHHHHTTS-EEEEEEEEEGGGSPBT--EEEEEEBTTT-SEEEEEEEEE-TT-TT---SS-EEEEEEEE---SSTTSTTTTB-GGGSSEEEEEEE---S-SSPP-TTS--EEEEEE-S-PEE-TTTS-EE--EETTTEEPPSEEEEEETTTEEEEEEEEEE-SSEEEEEEEEES-SS-TTTTTSSS-SS-SS--GGGSTT----PPPPPPPPPPPPPPP-----------------------PPPPPPPPPPPPPPPPPPPP--

Foldseek 3Di:
DLFDDPLAADEAAEEEEEEAAVQLVQAALDDQVLLCPQADADDLPDQFHQHVQLLCCFQLVHSYGYDPVRYDYHYDHDHQWDADPVRQTAGLQALVSPPPPDPVPDDDDDDDQRNNVRVLVVQVRRSLVCCVPPPVVCNVCVLVHQEYEYERASCAPPVNDPDQKDWAAQDDSVHHIYIYGYDHSHDSDDQSLRVSLRSLRNQQAAAEWAWFADPVRDTDIQRQHPCQASSHVHQFPDSRFFHRYHDDVSCQQRVSAAAAVVQEEELVVFDAQDKDKDKAWACLPDRHGKHWYFDAAAPPPPDPDNWTKTKIKGFHAADCRTSHYRVGPDPLQHGWIWIWIATHGRDSGHDDNVTHIYGYATADPPFCQDPVPRDTHADQDVSRGGHYQKDWDQDVPRFIKIKGFPDDDNTITIIMIHTAQDCDCLPPLPVQHPRNNPPDHRVRDPNNDPDDPPPDDPDDDDDDDDDDDDDDDDDDDDDDDDDDDDDDDDDDDDDDDDDDDDDDDDDDDDD

Solvent-accessible surface area (backbone atoms only — not comparable to full-atom values): 28662 Å² total; per-residue (Å²): 98,71,51,39,66,93,69,51,68,32,67,35,40,27,41,33,40,30,49,34,15,76,77,62,71,40,72,38,66,53,42,30,72,62,52,45,50,47,40,43,64,62,56,89,83,44,92,40,27,26,7,54,31,26,44,36,28,36,54,30,72,59,26,37,41,68,45,74,94,42,44,44,64,37,69,42,77,41,77,33,60,54,69,38,96,89,70,44,35,24,24,54,78,75,32,54,20,56,77,65,94,59,76,77,81,84,66,76,101,82,72,86,83,53,57,40,63,39,39,62,53,33,54,55,53,52,51,53,53,47,28,55,75,78,35,48,73,58,42,75,48,45,85,72,37,47,33,36,41,37,42,40,40,62,39,63,84,71,58,56,57,96,52,64,50,45,49,41,59,21,48,49,98,90,47,72,26,47,25,39,37,50,40,48,35,84,39,76,72,80,65,42,59,51,52,52,28,24,57,39,16,30,36,11,47,49,46,26,14,16,75,47,61,52,99,86,66,57,67,44,79,33,61,43,53,25,39,75,17,39,42,20,49,55,53,59,71,33,74,38,37,20,17,58,34,63,47,63,63,56,26,28,29,46,38,37,30,43,47,30,92,87,25,68,40,49,49,84,77,44,55,65,30,46,74,45,79,42,84,30,34,19,47,65,78,46,50,53,17,28,34,34,38,33,74,39,63,53,69,43,92,93,46,96,40,92,44,34,35,26,41,28,39,32,23,40,35,52,33,89,52,75,22,30,33,25,28,5,47,32,75,87,63,34,69,26,37,38,34,30,38,34,41,74,66,66,48,66,55,49,51,61,69,92,58,39,40,29,48,75,48,59,28,37,62,74,52,42,74,36,88,88,77,74,44,67,49,48,55,68,37,92,99,68,43,64,36,42,40,59,48,76,50,74,47,92,97,71,22,30,44,38,42,33,46,75,43,71,58,91,55,38,32,37,36,35,41,24,20,16,65,38,93,55,46,77,88,44,45,76,75,81,42,19,39,42,51,84,84,50,49,22,71,68,32,88,68,28,67,75,75,73,74,78,77,71,76,82,74,82,80,78,82,88,80,80,88,85,86,90,85,84,90,83,88,89,88,80,90,88,82,89,86,87,84,86,82,90,82,90,81,80,81,84,82,83,80,84,84,76,81,84,81,83,83,78,86,86,86,80,134